Protein AF-A0A959B8T9-F1 (afdb_monomer)

Structure (mmCIF, N/CA/C/O backbone):
data_AF-A0A959B8T9-F1
#
_entry.id   AF-A0A959B8T9-F1
#
loop_
_atom_site.group_PDB
_atom_site.id
_atom_site.type_symbol
_atom_site.label_atom_id
_atom_site.label_alt_id
_atom_site.label_comp_id
_atom_site.label_asym_id
_atom_site.label_entity_id
_atom_site.label_seq_id
_atom_site.pdbx_PDB_ins_code
_atom_site.Cartn_x
_atom_site.Cartn_y
_atom_site.Cartn_z
_atom_site.occupancy
_atom_site.B_iso_or_equiv
_atom_site.auth_seq_id
_atom_site.auth_comp_id
_atom_site.auth_asym_id
_atom_site.auth_atom_id
_atom_site.pdbx_PDB_model_num
ATOM 1 N N . MET A 1 1 ? -4.743 11.241 37.116 1.00 53.34 1 MET A N 1
ATOM 2 C CA . MET A 1 1 ? -5.202 10.694 38.419 1.00 53.34 1 MET A CA 1
ATOM 3 C C . MET A 1 1 ? -4.244 9.583 38.838 1.00 53.34 1 MET A C 1
ATOM 5 O O . MET A 1 1 ? -3.254 9.393 38.143 1.00 53.34 1 MET A O 1
ATOM 9 N N . GLN A 1 2 ? -4.462 8.899 39.963 1.00 58.38 2 GLN A N 1
ATOM 10 C CA . GLN A 1 2 ? -3.721 7.667 40.253 1.00 58.38 2 GLN A CA 1
ATOM 11 C C . GLN A 1 2 ? -4.217 6.574 39.293 1.00 58.38 2 GLN A C 1
ATOM 13 O O . GLN A 1 2 ? -5.427 6.469 39.100 1.00 58.38 2 GLN A O 1
ATOM 18 N N . ALA A 1 3 ? -3.307 5.827 38.662 1.00 71.88 3 ALA A N 1
ATOM 19 C CA . ALA A 1 3 ? -3.657 4.765 37.718 1.00 71.88 3 ALA A CA 1
ATOM 20 C C . ALA A 1 3 ? -4.550 3.712 38.397 1.00 71.88 3 ALA A C 1
ATOM 22 O O . ALA A 1 3 ? -4.238 3.263 39.504 1.00 71.88 3 ALA A O 1
ATOM 23 N N . GLN A 1 4 ? -5.658 3.339 37.752 1.00 90.12 4 GLN A N 1
ATOM 24 C CA . GLN A 1 4 ? -6.580 2.315 38.248 1.00 90.12 4 GLN A CA 1
ATOM 25 C C . GLN A 1 4 ? -6.637 1.158 37.254 1.00 90.12 4 GLN A C 1
ATOM 27 O O . GLN A 1 4 ? -6.957 1.352 36.082 1.00 90.12 4 GLN A O 1
ATOM 32 N N . VAL A 1 5 ? -6.346 -0.044 37.747 1.00 95.88 5 VAL A N 1
ATOM 33 C CA . VAL A 1 5 ? -6.365 -1.285 36.967 1.00 95.88 5 VAL A CA 1
ATOM 34 C C . VAL A 1 5 ? -7.630 -2.065 37.313 1.00 95.88 5 VAL A C 1
ATOM 36 O O . VAL A 1 5 ? -7.813 -2.475 38.465 1.00 95.88 5 VAL A O 1
ATOM 39 N N . LEU A 1 6 ? -8.493 -2.299 36.326 1.00 96.38 6 LEU A N 1
ATOM 40 C CA . LEU A 1 6 ? -9.610 -3.225 36.463 1.00 96.38 6 LEU A CA 1
ATOM 41 C C . LEU A 1 6 ? -9.118 -4.652 36.211 1.00 96.38 6 LEU A C 1
ATOM 43 O O . LEU A 1 6 ? -8.763 -5.010 35.091 1.00 96.38 6 LEU A O 1
ATOM 47 N N . ASN A 1 7 ? -9.131 -5.473 37.259 1.00 94.44 7 ASN A N 1
ATOM 48 C CA . ASN A 1 7 ? -8.846 -6.900 37.146 1.00 94.44 7 ASN A CA 1
ATOM 49 C C . ASN A 1 7 ? -10.102 -7.623 36.635 1.00 94.44 7 ASN A C 1
ATOM 51 O O . ASN A 1 7 ? -11.083 -7.748 37.369 1.00 94.44 7 ASN A O 1
ATOM 55 N N . GLY A 1 8 ? -10.060 -8.086 35.387 1.00 92.69 8 GLY A N 1
ATOM 56 C CA . GLY A 1 8 ? -11.194 -8.657 34.657 1.00 92.69 8 GLY A CA 1
ATOM 57 C C . GLY A 1 8 ? -11.684 -7.751 33.526 1.00 92.69 8 GLY A C 1
ATOM 58 O O . GLY A 1 8 ? -10.969 -6.855 33.083 1.00 92.69 8 GLY A O 1
ATOM 59 N N . SER A 1 9 ? -12.903 -8.009 33.054 1.00 93.50 9 SER A N 1
ATOM 60 C CA . SER A 1 9 ? -13.494 -7.364 31.873 1.00 93.50 9 SER A CA 1
ATOM 61 C C . SER A 1 9 ? -14.615 -6.386 32.230 1.00 93.50 9 SER A C 1
ATOM 63 O O . SER A 1 9 ? -15.242 -6.510 33.284 1.00 93.50 9 SER A O 1
ATOM 65 N N . ILE A 1 10 ? -14.925 -5.458 31.322 1.00 96.06 10 ILE A N 1
ATOM 66 C CA . ILE A 1 10 ? -16.014 -4.482 31.475 1.00 96.06 10 ILE A CA 1
ATOM 67 C C . ILE A 1 10 ? -16.938 -4.458 30.255 1.00 96.06 10 ILE A C 1
ATOM 69 O O . ILE A 1 10 ? -16.515 -4.664 29.117 1.00 96.06 10 ILE A O 1
ATOM 73 N N . SER A 1 11 ? -18.222 -4.191 30.495 1.00 95.94 11 SER A N 1
ATOM 74 C CA . SER A 1 11 ? -19.202 -3.888 29.450 1.00 95.94 11 SER A CA 1
ATOM 75 C C . SER A 1 11 ? -19.901 -2.567 29.756 1.00 95.94 11 SER A C 1
ATOM 77 O O . SER A 1 11 ? -20.385 -2.370 30.872 1.00 95.94 11 SER A O 1
ATOM 79 N N . LEU A 1 12 ? -19.934 -1.676 28.769 1.00 97.50 12 LEU A N 1
ATOM 80 C CA . LEU A 1 12 ? -20.500 -0.333 28.833 1.00 97.50 12 LEU A CA 1
ATOM 81 C C . LEU A 1 12 ? -21.610 -0.237 27.779 1.00 97.50 12 LEU A C 1
ATOM 83 O O . LEU A 1 12 ? -21.347 -0.260 26.577 1.00 97.50 12 LEU A O 1
ATOM 87 N N . PHE A 1 13 ? -22.856 -0.166 28.235 1.00 97.38 13 PHE A N 1
ATOM 88 C CA . PHE A 1 13 ? -24.051 -0.122 27.391 1.00 97.38 13 PHE A CA 1
ATOM 89 C C . PHE A 1 13 ? -24.717 1.256 27.371 1.00 97.38 13 PHE A C 1
ATOM 91 O O . PHE A 1 13 ? -25.528 1.523 26.489 1.00 97.38 13 PHE A O 1
ATOM 98 N N . THR A 1 14 ? -24.395 2.127 28.334 1.00 97.50 14 THR A N 1
ATOM 99 C CA . THR A 1 14 ? -25.055 3.428 28.512 1.00 97.50 14 THR A CA 1
ATOM 100 C C . THR A 1 14 ? -24.058 4.564 28.746 1.00 97.50 14 THR A C 1
ATOM 102 O O . THR A 1 14 ? -22.962 4.329 29.270 1.00 97.50 14 THR A O 1
ATOM 105 N N . GLN A 1 15 ? -24.430 5.808 28.418 1.00 97.94 15 GLN A N 1
ATOM 106 C CA . GLN A 1 15 ? -23.569 6.976 28.664 1.00 97.94 15 GLN A CA 1
ATOM 107 C C . GLN A 1 15 ? -23.253 7.149 30.155 1.00 97.94 15 GLN A C 1
ATOM 109 O O . GLN A 1 15 ? -22.125 7.472 30.520 1.00 97.94 15 GLN A O 1
ATOM 114 N N . THR A 1 16 ? -24.202 6.849 31.045 1.00 97.69 16 THR A N 1
ATOM 115 C CA . THR A 1 16 ? -23.971 6.820 32.498 1.00 97.69 16 THR A CA 1
ATOM 116 C C . THR A 1 16 ? -22.860 5.842 32.889 1.00 97.69 16 THR A C 1
ATOM 118 O O . THR A 1 16 ? -22.094 6.132 33.806 1.00 97.69 16 THR A O 1
ATOM 121 N N . GLN A 1 17 ? -22.726 4.698 32.214 1.00 97.88 17 GLN A N 1
ATOM 122 C CA . GLN A 1 17 ? -21.634 3.756 32.485 1.00 97.88 17 GLN A CA 1
ATOM 123 C C . GLN A 1 17 ? -20.290 4.269 31.948 1.00 97.88 17 GLN A C 1
ATOM 125 O O . GLN A 1 17 ? -19.291 4.167 32.657 1.00 97.88 17 GLN A O 1
ATOM 130 N N . VAL A 1 18 ? -20.271 4.879 30.757 1.00 98.12 18 VAL A N 1
ATOM 131 C CA . VAL A 1 18 ? -19.070 5.520 30.184 1.00 98.12 18 VAL A CA 1
ATOM 132 C C . VAL A 1 18 ? -18.587 6.677 31.070 1.00 98.12 18 VAL A C 1
ATOM 134 O O . VAL A 1 18 ? -17.420 6.713 31.441 1.00 98.12 18 VAL A O 1
ATOM 137 N N . ASN A 1 19 ? -19.488 7.547 31.532 1.00 97.94 19 ASN A N 1
ATOM 138 C CA . ASN A 1 19 ? -19.188 8.670 32.433 1.00 97.94 19 ASN A CA 1
ATOM 139 C C . ASN A 1 19 ? -18.606 8.255 33.798 1.00 97.94 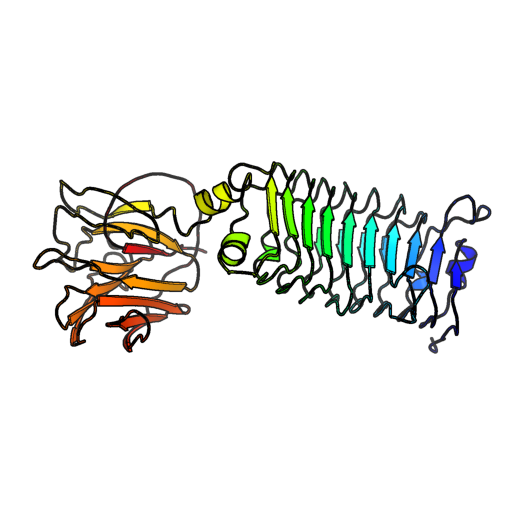19 ASN A C 1
ATOM 141 O O . ASN A 1 19 ? -17.998 9.079 34.479 1.00 97.94 19 ASN A O 1
ATOM 145 N N . ASN A 1 20 ? -18.816 7.004 34.225 1.00 96.50 20 ASN A N 1
ATOM 146 C CA . ASN A 1 20 ? -18.254 6.452 35.462 1.00 96.50 20 ASN A CA 1
ATOM 147 C C . ASN A 1 20 ? -16.941 5.675 35.234 1.00 96.50 20 ASN A C 1
ATOM 149 O O . ASN A 1 20 ? -16.362 5.165 36.197 1.00 96.50 20 ASN A O 1
ATOM 153 N N . PHE A 1 21 ? -16.460 5.574 33.992 1.00 97.06 21 PHE A N 1
ATOM 154 C CA . PHE A 1 21 ? -15.181 4.947 33.682 1.00 97.06 21 PHE A CA 1
ATOM 155 C C . PHE A 1 21 ? -14.019 5.777 34.247 1.00 97.06 21 PHE A C 1
ATOM 157 O O . PHE A 1 21 ? -13.964 6.994 34.087 1.00 97.06 21 PHE A O 1
ATOM 164 N N . ASN A 1 22 ? -13.088 5.118 34.938 1.00 95.56 22 ASN A N 1
ATOM 165 C CA . ASN A 1 22 ? -11.969 5.779 35.616 1.00 95.56 22 ASN A CA 1
ATOM 166 C C . ASN A 1 22 ? -10.662 4.963 35.579 1.00 95.56 22 ASN A C 1
ATOM 168 O O . ASN A 1 22 ? -9.741 5.231 36.358 1.00 95.56 22 ASN A O 1
ATOM 172 N N . TYR A 1 23 ? -10.594 3.964 34.697 1.00 97.25 23 TYR A N 1
ATOM 173 C CA . TYR A 1 23 ? -9.476 3.033 34.588 1.00 97.25 23 TYR A CA 1
ATOM 174 C C . TYR A 1 23 ? -8.419 3.516 33.591 1.00 97.25 23 TYR A C 1
ATOM 176 O O . TYR A 1 23 ? -8.713 4.230 32.631 1.00 97.25 23 TYR A O 1
ATOM 184 N N . THR A 1 24 ? -7.178 3.100 33.827 1.00 97.19 24 THR A N 1
ATOM 185 C CA . THR A 1 24 ? -6.059 3.223 32.880 1.00 97.19 24 THR A CA 1
ATOM 186 C C . THR A 1 24 ? -5.731 1.883 32.225 1.00 97.19 24 THR A C 1
ATOM 188 O O . THR A 1 24 ? -5.240 1.850 31.104 1.00 97.19 24 THR A O 1
ATOM 191 N N . GLU A 1 25 ? -6.054 0.765 32.877 1.00 96.06 25 GLU A N 1
ATOM 192 C CA . GLU A 1 25 ? -5.866 -0.584 32.337 1.00 96.06 25 GLU A CA 1
ATOM 193 C C . GLU A 1 25 ? -7.078 -1.465 32.662 1.00 96.06 25 GLU A C 1
ATOM 195 O O . GLU A 1 25 ? -7.623 -1.403 33.768 1.00 96.06 25 GLU A O 1
ATOM 200 N N . VAL A 1 26 ? -7.478 -2.309 31.711 1.00 95.62 26 VAL A N 1
ATOM 201 C CA . VAL A 1 26 ? -8.475 -3.373 31.896 1.00 95.62 26 VAL A CA 1
ATOM 202 C C . VAL A 1 26 ? -7.818 -4.695 31.508 1.00 95.62 26 VAL A C 1
ATOM 204 O O . VAL A 1 26 ? -7.430 -4.867 30.357 1.00 95.62 26 VAL A O 1
ATOM 207 N N . THR A 1 27 ? -7.647 -5.628 32.451 1.00 93.19 27 THR A N 1
ATOM 208 C CA . THR A 1 27 ? -6.839 -6.845 32.205 1.00 93.19 27 THR A CA 1
ATOM 209 C C . THR A 1 27 ? -7.559 -7.907 31.370 1.00 93.19 27 THR A C 1
ATOM 211 O O . THR A 1 27 ? -6.911 -8.829 30.878 1.00 93.19 27 THR A O 1
ATOM 214 N N . GLY A 1 28 ? -8.886 -7.808 31.262 1.00 91.94 28 GLY A N 1
ATOM 215 C CA . GLY A 1 28 ? -9.725 -8.582 30.350 1.00 91.94 28 GLY A CA 1
ATOM 216 C C . GLY A 1 28 ? -10.158 -7.746 29.142 1.00 91.94 28 GLY A C 1
ATOM 217 O O . GLY A 1 28 ? -9.400 -6.910 28.646 1.00 91.94 28 GLY A O 1
ATOM 218 N N . TYR A 1 29 ? -11.389 -7.955 28.674 1.00 91.75 29 TYR A N 1
ATOM 219 C CA . TYR A 1 29 ? -11.954 -7.230 27.531 1.00 91.75 29 TYR A CA 1
ATOM 220 C C . TYR A 1 29 ? -12.639 -5.911 27.922 1.00 91.75 29 TYR A C 1
ATOM 222 O O . TYR A 1 29 ? -13.123 -5.743 29.046 1.00 91.75 29 TYR A O 1
ATOM 230 N N . VAL A 1 30 ? -12.772 -5.009 26.947 1.00 94.88 30 VAL A N 1
ATOM 231 C CA . VAL A 1 30 ? -13.666 -3.841 27.012 1.00 94.88 30 VAL A CA 1
ATOM 232 C C . VAL A 1 30 ? -14.686 -3.944 25.883 1.00 94.88 30 VAL A C 1
ATOM 234 O O . VAL A 1 30 ? -14.327 -3.920 24.706 1.00 94.88 30 VAL A O 1
ATOM 237 N N . LEU A 1 31 ? -15.966 -4.042 26.243 1.00 94.31 31 LEU A N 1
ATOM 238 C CA . LEU A 1 31 ? -17.085 -4.057 25.302 1.00 94.31 31 LEU A CA 1
ATOM 239 C C . LEU A 1 31 ? -17.934 -2.798 25.480 1.00 94.31 31 LEU A C 1
ATOM 241 O O . LEU A 1 31 ? -18.601 -2.641 26.499 1.00 94.31 31 LEU A O 1
ATOM 245 N N . ILE A 1 32 ? -17.954 -1.928 24.479 1.00 96.31 32 ILE A N 1
ATOM 246 C CA . ILE A 1 32 ? -18.826 -0.754 24.411 1.00 96.31 32 ILE A CA 1
ATOM 247 C C . ILE A 1 32 ? -19.905 -1.035 23.360 1.00 96.31 32 ILE A C 1
ATOM 249 O O . ILE A 1 32 ? -19.591 -1.314 22.201 1.00 96.31 32 ILE A O 1
ATOM 253 N N . ASN A 1 33 ? -21.175 -1.018 23.771 1.00 94.44 33 ASN A N 1
ATOM 254 C CA . ASN A 1 33 ? -22.313 -1.309 22.898 1.00 94.44 33 ASN A CA 1
ATOM 255 C C . ASN A 1 33 ? -23.514 -0.412 23.234 1.00 94.44 33 ASN A C 1
ATOM 257 O O . ASN A 1 33 ? -24.337 -0.764 24.078 1.00 94.44 33 ASN A O 1
ATOM 261 N N . GLY A 1 34 ? -23.625 0.732 22.555 1.00 90.62 34 GLY A N 1
ATOM 262 C CA . GLY A 1 34 ? -24.689 1.721 22.781 1.00 90.62 34 GLY A CA 1
ATOM 263 C C . GLY A 1 34 ? -26.055 1.352 22.185 1.00 90.62 34 GLY A C 1
ATOM 264 O O . GLY A 1 34 ? -26.965 2.182 22.184 1.00 90.62 34 GLY A O 1
ATOM 265 N N . GLY A 1 35 ? -26.227 0.128 21.669 1.00 90.44 35 GLY A N 1
ATOM 266 C CA . GLY A 1 35 ? -27.395 -0.263 20.884 1.00 90.44 35 GLY A CA 1
ATOM 267 C C . GLY A 1 35 ? -28.728 -0.202 21.655 1.00 90.44 35 GLY A C 1
ATOM 268 O O . GLY A 1 35 ? -28.775 -0.497 22.853 1.00 90.44 35 GLY A O 1
ATOM 269 N N . PRO A 1 36 ? -29.857 0.085 20.975 1.00 85.50 36 PRO A N 1
ATOM 270 C CA . PRO A 1 36 ? -31.156 0.364 21.610 1.00 85.50 36 PRO A CA 1
ATOM 271 C C . PRO A 1 36 ? -31.804 -0.831 22.332 1.00 85.50 36 PRO A C 1
ATOM 273 O O . PRO A 1 36 ? -32.818 -0.666 23.004 1.00 85.50 36 PRO A O 1
ATOM 276 N N . LEU A 1 37 ? -31.238 -2.036 22.209 1.00 86.94 37 LEU A N 1
ATOM 277 C CA . LEU A 1 37 ? -31.641 -3.216 22.986 1.00 86.94 37 LEU A CA 1
ATOM 278 C C . LEU A 1 37 ? -30.957 -3.295 24.363 1.00 86.94 37 LEU A C 1
ATOM 280 O O . LEU A 1 37 ? -31.408 -4.058 25.215 1.00 86.94 37 LEU A O 1
ATOM 284 N N . PHE A 1 38 ? -29.879 -2.533 24.574 1.00 82.19 38 PHE A N 1
ATOM 285 C CA . PHE A 1 38 ? -29.015 -2.609 25.756 1.00 82.19 38 PHE A CA 1
ATOM 286 C C . PHE A 1 38 ? -28.899 -1.275 26.506 1.00 82.19 38 PHE A C 1
ATOM 288 O O . PHE A 1 38 ? -28.764 -1.285 27.726 1.00 82.19 38 PHE A O 1
ATOM 295 N N . ASN A 1 39 ? -29.008 -0.138 25.808 1.00 84.50 39 ASN A N 1
ATOM 296 C CA . ASN A 1 39 ? -28.762 1.186 26.392 1.00 84.50 39 ASN A CA 1
ATOM 297 C C . ASN A 1 39 ? -29.836 1.693 27.376 1.00 84.50 39 ASN A C 1
ATOM 299 O O . ASN A 1 39 ? -29.630 2.701 28.045 1.00 84.50 39 ASN A O 1
ATOM 303 N N . GLY A 1 40 ? -30.997 1.033 27.464 1.00 86.50 40 GLY A N 1
ATOM 304 C CA . GLY A 1 40 ? -32.070 1.394 28.400 1.00 86.50 40 GLY A CA 1
ATOM 305 C C . GLY A 1 40 ? -32.694 2.786 28.198 1.00 86.50 40 GLY A C 1
ATOM 306 O O . GLY A 1 40 ? -33.436 3.235 29.070 1.00 86.50 40 GLY A O 1
ATOM 307 N N . GLY A 1 41 ? -32.416 3.460 27.076 1.00 90.69 41 GLY A N 1
ATOM 308 C CA . GLY A 1 41 ? -32.789 4.857 26.824 1.00 90.69 41 GLY A CA 1
ATOM 309 C C . GLY A 1 41 ? -31.704 5.894 27.154 1.00 90.69 41 GLY A C 1
ATOM 310 O O . GLY A 1 41 ? -31.987 7.085 27.070 1.00 90.69 41 GLY A O 1
ATOM 311 N N . ASP A 1 42 ? -30.489 5.462 27.502 1.00 94.00 42 ASP A N 1
ATOM 312 C CA . ASP A 1 42 ? -29.313 6.296 27.801 1.00 94.00 42 ASP A CA 1
ATOM 313 C C . ASP A 1 42 ? -28.194 6.022 26.761 1.00 94.00 42 ASP A C 1
ATOM 315 O O . ASP A 1 42 ? -27.205 5.352 27.079 1.00 94.00 42 ASP A O 1
ATOM 319 N N . PRO A 1 43 ? -28.381 6.430 25.483 1.00 95.69 43 PRO A N 1
ATOM 320 C CA . PRO A 1 43 ? -27.464 6.124 24.380 1.00 95.69 43 PRO A CA 1
ATOM 321 C C . PRO A 1 43 ? -26.085 6.752 24.595 1.00 95.69 43 PRO A C 1
ATOM 323 O O . PRO A 1 43 ? -25.974 7.847 25.137 1.00 95.69 43 PRO A O 1
ATOM 326 N N . ILE A 1 44 ? -25.036 6.062 24.144 1.00 97.88 44 ILE A N 1
ATOM 327 C CA . ILE A 1 44 ? -23.653 6.540 24.254 1.00 97.88 44 ILE A CA 1
ATOM 328 C C . ILE A 1 44 ? -23.385 7.552 23.134 1.00 97.88 44 ILE A C 1
ATOM 330 O O . ILE A 1 44 ? -23.431 7.182 21.963 1.00 97.88 44 ILE A O 1
ATOM 334 N N . THR A 1 45 ? -23.091 8.798 23.504 1.00 97.00 45 THR A N 1
ATOM 335 C CA . THR A 1 45 ? -22.837 9.937 22.600 1.00 97.00 45 THR A CA 1
ATOM 336 C C . THR A 1 45 ? -21.490 10.627 22.849 1.00 97.00 45 THR A C 1
ATOM 338 O O . THR A 1 45 ? -21.176 11.585 22.153 1.00 97.00 45 THR A O 1
ATOM 341 N N . ASP A 1 46 ? -20.741 10.221 23.879 1.00 97.75 46 ASP A N 1
ATOM 342 C CA . ASP A 1 46 ? -19.463 10.829 24.275 1.00 97.75 46 ASP A CA 1
ATOM 343 C C . ASP A 1 46 ? -18.534 9.768 24.892 1.00 97.75 46 ASP A C 1
ATOM 345 O O . ASP A 1 46 ? -18.762 9.277 26.002 1.00 97.75 46 ASP A O 1
ATOM 349 N N . LEU A 1 47 ? -17.475 9.401 24.175 1.00 98.38 47 LEU A N 1
ATOM 350 C CA . LEU A 1 47 ? -16.438 8.470 24.618 1.00 98.38 47 LEU A CA 1
ATOM 351 C C . LEU A 1 47 ? -15.251 9.163 25.302 1.00 98.38 47 LEU A C 1
ATOM 353 O O . LEU A 1 47 ? -14.350 8.470 25.780 1.00 98.38 47 LEU A O 1
ATOM 357 N N . SER A 1 48 ? -15.234 10.495 25.424 1.00 97.50 48 SER A N 1
ATOM 358 C CA . SER A 1 48 ? -14.128 11.225 26.060 1.00 97.50 48 SER A CA 1
ATOM 359 C C . SER A 1 48 ? -13.821 10.825 27.520 1.00 97.50 48 SER A C 1
ATOM 361 O O . SER A 1 48 ? -12.646 10.897 27.893 1.00 97.50 48 SER A O 1
ATOM 363 N N . PRO A 1 49 ? -14.758 10.294 28.345 1.00 97.81 49 PRO A N 1
ATOM 364 C CA . PRO A 1 49 ? -14.414 9.700 29.643 1.00 97.81 49 PRO A CA 1
ATOM 365 C C . PRO A 1 49 ? -13.448 8.505 29.554 1.00 97.81 49 PRO A C 1
ATOM 367 O O . PRO A 1 49 ? -12.714 8.234 30.504 1.00 97.81 49 PRO A O 1
ATOM 370 N N . LEU A 1 50 ? -13.390 7.812 28.410 1.00 97.44 50 LEU A N 1
ATOM 371 C CA . LEU A 1 50 ? -12.450 6.715 28.159 1.00 97.44 50 LEU A CA 1
ATOM 372 C C . LEU A 1 50 ? -11.027 7.198 27.848 1.00 97.44 50 LEU A C 1
ATOM 374 O O . LEU A 1 50 ? -10.126 6.373 27.718 1.00 97.44 50 LEU A O 1
ATOM 378 N N . ALA A 1 51 ? -10.785 8.510 27.750 1.00 96.62 51 ALA A N 1
ATOM 379 C CA . ALA A 1 51 ? -9.482 9.054 27.377 1.00 96.62 51 ALA A CA 1
ATOM 380 C C . ALA A 1 51 ? -8.346 8.716 28.362 1.00 96.62 51 ALA A C 1
ATOM 382 O O . ALA A 1 51 ? -7.182 8.919 28.020 1.00 96.62 51 ALA A O 1
ATOM 383 N N . SER A 1 52 ? -8.637 8.194 29.561 1.00 95.62 52 SER A N 1
ATOM 384 C CA . SER A 1 52 ? -7.619 7.654 30.474 1.00 95.62 52 SER A CA 1
ATOM 385 C C . SER A 1 52 ? -7.162 6.229 30.151 1.00 95.62 52 SER A C 1
ATOM 387 O O . SER A 1 52 ? -6.183 5.791 30.742 1.00 95.62 52 SER A O 1
ATOM 389 N N . LEU A 1 53 ? -7.855 5.492 29.278 1.00 97.75 53 LEU A N 1
ATOM 390 C CA . LEU A 1 53 ? -7.537 4.099 28.971 1.00 97.75 53 LEU A CA 1
ATOM 391 C C . LEU A 1 53 ? -6.236 4.001 28.163 1.00 97.75 53 LEU A C 1
ATOM 393 O O . LEU A 1 53 ? -6.166 4.467 27.029 1.00 97.75 53 LEU A O 1
ATOM 397 N N . GLU A 1 54 ? -5.231 3.353 28.747 1.00 96.62 54 GLU A N 1
ATOM 398 C CA . GLU A 1 54 ? -3.913 3.105 28.156 1.00 96.62 54 GLU A CA 1
ATOM 399 C C . GLU A 1 54 ? -3.788 1.673 27.611 1.00 96.62 54 GLU A C 1
ATOM 401 O O . GLU A 1 54 ? -3.106 1.458 26.607 1.00 96.62 54 GLU A O 1
ATOM 406 N N . LYS A 1 55 ? -4.449 0.686 28.236 1.00 94.19 55 LYS A N 1
ATOM 407 C CA . LYS A 1 55 ? -4.252 -0.740 27.920 1.00 94.19 55 LYS A CA 1
ATOM 408 C C . LYS A 1 55 ? -5.488 -1.625 28.117 1.00 94.19 55 LYS A C 1
ATOM 410 O O . LYS A 1 55 ? -6.218 -1.489 29.100 1.00 94.19 55 LYS A O 1
ATOM 415 N N . VAL A 1 56 ? -5.648 -2.602 27.222 1.00 93.50 56 VAL A N 1
ATOM 416 C CA . VAL A 1 56 ? -6.665 -3.669 27.274 1.00 93.50 56 VAL A CA 1
ATOM 417 C C . VAL A 1 56 ? -5.979 -5.035 27.156 1.00 93.50 56 VAL A C 1
ATOM 419 O O . VAL A 1 56 ? -5.086 -5.197 26.325 1.00 93.50 56 VAL A O 1
ATOM 422 N N . GLY A 1 57 ? -6.355 -6.009 27.988 1.00 90.62 57 GLY A N 1
ATOM 423 C CA . GLY A 1 57 ? -5.690 -7.318 28.062 1.00 90.62 57 GLY A CA 1
ATOM 424 C C . GLY A 1 57 ? -6.292 -8.427 27.190 1.00 90.62 57 GLY A C 1
ATOM 425 O O . GLY A 1 57 ? -5.599 -9.394 26.887 1.00 90.62 57 GLY A O 1
ATOM 426 N N . GLU A 1 58 ? -7.557 -8.303 26.783 1.00 88.31 58 GLU A N 1
ATOM 427 C CA . GLU A 1 58 ? -8.207 -9.154 25.772 1.00 88.31 58 GLU A CA 1
ATOM 428 C C . GLU A 1 58 ? -8.740 -8.279 24.617 1.00 88.31 58 GLU A C 1
ATOM 430 O O . GLU A 1 58 ? -8.087 -7.325 24.211 1.00 88.31 58 GLU A O 1
ATOM 435 N N . PHE A 1 59 ? -9.923 -8.575 24.061 1.00 86.38 59 PHE A N 1
ATOM 436 C CA . PHE A 1 59 ? -10.493 -7.808 22.952 1.00 86.38 59 PHE A CA 1
ATOM 437 C C . PHE A 1 59 ? -10.993 -6.415 23.374 1.00 86.38 59 PHE A C 1
ATOM 439 O O . PHE A 1 59 ? -11.417 -6.185 24.511 1.00 86.38 59 PHE A O 1
ATOM 446 N N . PHE A 1 60 ? -11.012 -5.495 22.413 1.00 92.06 60 PHE A N 1
ATOM 447 C CA . PHE A 1 60 ? -11.608 -4.168 22.538 1.00 92.06 60 PHE A CA 1
ATOM 448 C C . PHE A 1 60 ? -12.674 -3.990 21.458 1.00 92.06 60 PHE A C 1
ATOM 450 O O . PHE A 1 60 ? -12.396 -4.208 20.277 1.00 92.06 60 PHE A O 1
ATOM 457 N N . GLN A 1 61 ? -13.887 -3.593 21.843 1.00 92.94 61 GLN A N 1
ATOM 458 C CA . GLN A 1 61 ? -14.970 -3.327 20.898 1.00 92.94 61 GLN A CA 1
ATOM 459 C C . GLN A 1 61 ? -15.704 -2.020 21.211 1.00 92.94 61 GLN A C 1
ATOM 461 O O . GLN A 1 61 ? -16.131 -1.818 22.345 1.00 92.94 61 GLN A O 1
ATOM 466 N N . ILE A 1 62 ? -15.946 -1.206 20.178 1.00 95.19 62 ILE A N 1
ATOM 467 C CA . ILE A 1 62 ? -16.932 -0.115 20.178 1.00 95.19 62 ILE A CA 1
ATOM 468 C C . ILE A 1 62 ? -17.938 -0.370 19.057 1.00 95.19 62 ILE A C 1
ATOM 470 O O . ILE A 1 62 ? -17.565 -0.375 17.880 1.00 95.19 62 ILE A O 1
ATOM 474 N N . ALA A 1 63 ? -19.210 -0.546 19.417 1.00 94.81 63 ALA A N 1
ATOM 475 C CA . ALA A 1 63 ? -20.292 -0.644 18.449 1.00 94.81 63 ALA A CA 1
ATOM 476 C C . ALA A 1 63 ? -21.571 0.095 18.863 1.00 94.81 63 ALA A C 1
ATOM 478 O O . ALA A 1 63 ? -21.875 0.228 20.049 1.00 94.81 63 ALA A O 1
ATOM 479 N N . PHE A 1 64 ? -22.352 0.514 17.866 1.00 94.94 64 PHE A N 1
ATOM 480 C CA . PHE A 1 64 ? -23.644 1.185 18.036 1.00 94.94 64 PHE A CA 1
ATOM 481 C C . PHE A 1 64 ? -23.609 2.402 18.984 1.00 94.94 64 PHE A C 1
ATOM 483 O O . PHE A 1 64 ? -24.545 2.587 19.761 1.00 94.94 64 PHE A O 1
ATOM 490 N N . VAL A 1 65 ? -22.536 3.202 18.959 1.00 95.94 65 VAL A N 1
ATOM 491 C CA . VAL A 1 65 ? -22.492 4.507 19.648 1.00 95.94 65 VAL A CA 1
ATOM 492 C C . VAL A 1 65 ? -22.790 5.648 18.677 1.00 95.94 65 VAL A C 1
ATOM 494 O O . VAL A 1 65 ? -22.387 5.597 17.514 1.00 95.94 65 VAL A O 1
ATOM 497 N N . ASP A 1 66 ? -23.455 6.683 19.178 1.00 95.81 66 ASP A N 1
ATOM 498 C CA . ASP A 1 66 ? -23.856 7.887 18.441 1.00 95.81 66 ASP A CA 1
ATOM 499 C C . ASP A 1 66 ? -22.851 9.049 18.639 1.00 95.81 66 ASP A C 1
ATOM 501 O O . ASP A 1 66 ? -23.162 10.206 18.364 1.00 95.81 66 ASP A O 1
ATOM 505 N N . ASP A 1 67 ? -21.643 8.747 19.132 1.00 97.38 67 ASP A N 1
ATOM 506 C CA . ASP A 1 67 ? -20.506 9.676 19.181 1.00 97.38 67 ASP A CA 1
ATOM 507 C C . ASP A 1 67 ? -19.974 9.951 17.760 1.00 97.38 67 ASP A C 1
ATOM 509 O O . ASP A 1 67 ? -19.843 9.036 16.939 1.00 97.38 67 ASP A O 1
ATOM 513 N N . THR A 1 68 ? -19.666 11.215 17.471 1.00 97.56 68 THR A N 1
ATOM 514 C CA . THR A 1 68 ? -19.139 11.676 16.181 1.00 97.56 68 THR A CA 1
ATOM 515 C C . THR A 1 68 ? -17.625 11.505 16.037 1.00 97.56 68 THR A C 1
ATOM 517 O O . THR A 1 68 ? -17.141 11.380 14.910 1.00 97.56 68 THR A O 1
ATOM 520 N N . GLU A 1 69 ? -16.859 11.482 17.133 1.00 97.75 69 GLU A N 1
ATOM 521 C CA . GLU A 1 69 ? -15.389 11.469 17.098 1.00 97.75 69 GLU A CA 1
ATOM 522 C C . GLU A 1 69 ? -14.810 10.432 18.075 1.00 97.75 69 GLU A C 1
ATOM 524 O O . GLU A 1 69 ? -14.583 10.697 19.255 1.00 97.75 69 GLU A O 1
ATOM 529 N N . ILE A 1 70 ? -14.494 9.233 17.572 1.00 98.12 70 ILE A N 1
ATOM 530 C CA . ILE A 1 70 ? -13.918 8.158 18.391 1.00 98.12 70 ILE A CA 1
ATOM 531 C C . ILE A 1 70 ? -12.423 8.435 18.606 1.00 98.12 70 ILE A C 1
ATOM 533 O O . ILE A 1 70 ? -11.564 7.985 17.842 1.00 98.12 70 ILE A O 1
ATOM 537 N N . ILE A 1 71 ? -12.112 9.193 19.660 1.00 98.38 71 ILE A N 1
ATOM 538 C CA . ILE A 1 71 ? -10.747 9.598 20.014 1.00 98.38 71 ILE A CA 1
ATOM 539 C C . ILE A 1 71 ? -10.346 8.987 21.361 1.00 98.38 71 ILE A C 1
ATOM 541 O O . ILE A 1 71 ? -10.864 9.359 22.413 1.00 98.38 71 ILE A O 1
ATOM 545 N N . LEU A 1 72 ? -9.366 8.077 21.343 1.00 98.00 72 LEU A N 1
ATOM 546 C CA . LEU A 1 72 ? -8.782 7.475 22.550 1.00 98.00 72 LEU A CA 1
ATOM 547 C C . LEU A 1 72 ? -7.294 7.856 22.613 1.00 98.00 72 LEU A C 1
ATOM 549 O O . LEU A 1 72 ? -6.435 7.092 22.164 1.00 98.00 72 LEU A O 1
ATOM 553 N N . PRO A 1 73 ? -6.957 9.056 23.126 1.00 98.00 73 PRO A N 1
ATOM 554 C CA . PRO A 1 73 ? -5.641 9.661 22.924 1.00 98.00 73 PRO A CA 1
ATOM 555 C C . PRO A 1 73 ? -4.498 8.884 23.584 1.00 98.00 73 PRO A C 1
ATOM 557 O O . PRO A 1 73 ? -3.372 8.924 23.090 1.00 98.00 73 PRO A O 1
ATOM 560 N N . ASN A 1 74 ? -4.782 8.170 24.676 1.00 97.75 74 ASN A N 1
ATOM 561 C CA . ASN A 1 74 ? -3.785 7.455 25.469 1.00 97.75 74 ASN A CA 1
ATOM 562 C C . ASN A 1 74 ? -3.765 5.938 25.231 1.00 97.75 74 ASN A C 1
ATOM 564 O O . ASN A 1 74 ? -2.881 5.287 25.775 1.00 97.75 74 ASN A O 1
ATOM 568 N N . LEU A 1 75 ? -4.669 5.360 24.425 1.00 96.56 75 LEU A N 1
ATOM 569 C CA . LEU A 1 75 ? -4.709 3.907 24.218 1.00 96.56 75 LEU A CA 1
ATOM 570 C C . LEU A 1 75 ? -3.446 3.445 23.477 1.00 96.56 75 LEU A C 1
ATOM 572 O O . LEU A 1 75 ? -3.254 3.788 22.314 1.00 96.56 75 LEU A O 1
ATOM 576 N N . VAL A 1 76 ? -2.598 2.658 24.144 1.00 94.75 76 VAL A N 1
ATOM 577 C CA . VAL A 1 76 ? -1.301 2.181 23.637 1.00 94.75 76 VAL A CA 1
ATOM 578 C C . VAL A 1 76 ? -1.393 0.771 23.060 1.00 94.75 76 VAL A C 1
ATOM 580 O O . VAL A 1 76 ? -0.805 0.516 22.001 1.00 94.75 76 VAL A O 1
ATOM 583 N N . SER A 1 77 ? -2.098 -0.143 23.739 1.00 91.31 77 SER A N 1
ATOM 584 C CA . SER A 1 77 ? -2.161 -1.559 23.354 1.00 91.31 77 SER A CA 1
ATOM 585 C C . SER A 1 77 ? -3.498 -2.254 23.639 1.00 91.31 77 SER A C 1
ATOM 587 O O . SER A 1 77 ? -4.203 -1.956 24.606 1.00 91.31 77 SER A O 1
ATOM 589 N N . VAL A 1 78 ? -3.803 -3.237 22.786 1.00 90.00 78 VAL A N 1
ATOM 590 C CA . VAL A 1 78 ? -4.820 -4.278 23.004 1.00 90.00 78 VAL A CA 1
ATOM 591 C C . VAL A 1 78 ? -4.128 -5.634 22.838 1.00 90.00 78 VAL A C 1
ATOM 593 O O . VAL A 1 78 ? -3.621 -5.940 21.755 1.00 90.00 78 VAL A O 1
ATOM 596 N N . GLU A 1 79 ? -4.019 -6.383 23.935 1.00 84.06 79 GLU A N 1
ATOM 597 C CA . GLU A 1 79 ? -3.110 -7.527 24.112 1.00 84.06 79 GLU A CA 1
ATOM 598 C C . GLU A 1 79 ? -3.805 -8.906 24.050 1.00 84.06 79 GLU A C 1
ATOM 600 O O . GLU A 1 79 ? -4.991 -9.029 23.747 1.00 84.06 79 GLU A O 1
ATOM 605 N N . GLU A 1 80 ? -3.029 -9.974 24.262 1.00 72.12 80 GLU A N 1
ATOM 606 C CA . GLU A 1 80 ? -3.468 -11.366 24.147 1.00 72.12 80 GLU A CA 1
ATOM 607 C C . GLU A 1 80 ? -3.566 -12.066 25.516 1.00 72.12 80 GLU A C 1
ATOM 609 O O . GLU A 1 80 ? -2.563 -12.495 26.082 1.00 72.12 80 GLU A O 1
ATOM 614 N N . ASN A 1 81 ? -4.799 -12.274 25.993 1.00 58.78 81 ASN A N 1
ATOM 615 C CA . ASN A 1 81 ? -5.147 -13.226 27.064 1.00 58.78 81 ASN A CA 1
ATOM 616 C C . ASN A 1 81 ? -6.092 -14.354 26.581 1.00 58.78 81 ASN A C 1
ATOM 618 O O . ASN A 1 81 ? -6.837 -14.941 27.363 1.00 58.78 81 ASN A O 1
ATOM 622 N N . GLY A 1 82 ? -6.052 -14.704 25.287 1.00 54.94 82 GLY A N 1
ATOM 623 C CA . GLY A 1 82 ? -6.691 -15.924 24.767 1.00 54.94 82 GLY A CA 1
ATOM 624 C C . GLY A 1 82 ? -8.226 -15.897 24.727 1.00 54.94 82 GLY A C 1
ATOM 625 O O . GLY A 1 82 ? -8.871 -16.907 25.014 1.00 54.94 82 GLY A O 1
ATOM 626 N N . GLY A 1 83 ? -8.815 -14.748 24.379 1.00 48.69 83 GLY A N 1
ATOM 627 C CA . GLY A 1 83 ? -10.267 -14.550 24.350 1.00 48.69 83 GLY A CA 1
ATOM 628 C C . GLY A 1 83 ? -11.009 -15.485 23.379 1.00 48.69 83 GLY A C 1
ATOM 629 O O . GLY A 1 83 ? -10.561 -15.744 22.263 1.00 48.69 83 GLY A O 1
ATOM 630 N N . ILE A 1 84 ? -12.197 -15.953 23.785 1.00 45.75 84 ILE A N 1
ATOM 631 C CA . ILE A 1 84 ? -12.977 -17.012 23.099 1.00 45.75 84 ILE A CA 1
ATOM 632 C C . ILE A 1 84 ? -13.397 -16.662 21.655 1.00 45.75 84 ILE A C 1
ATOM 634 O O . ILE A 1 84 ? -13.715 -17.552 20.869 1.00 45.75 84 ILE A O 1
ATOM 638 N N . PHE A 1 85 ? -13.411 -15.374 21.306 1.00 49.34 85 PHE A N 1
ATOM 639 C CA . PHE A 1 85 ? -13.788 -14.865 19.982 1.00 49.34 85 PHE A CA 1
ATOM 640 C C . PHE A 1 85 ? -12.580 -14.548 19.082 1.00 49.34 85 PHE A C 1
ATOM 642 O O . PHE A 1 85 ? -12.760 -14.120 17.944 1.00 49.34 85 PHE A O 1
ATOM 649 N N . GLY A 1 86 ? -11.358 -14.786 19.573 1.00 54.50 86 GLY A N 1
ATOM 650 C CA . GLY A 1 86 ? -10.118 -14.281 18.990 1.00 54.50 86 GLY A CA 1
ATOM 651 C C . GLY A 1 86 ? -9.790 -12.866 19.478 1.00 54.50 86 GLY A C 1
ATOM 652 O O . GLY A 1 86 ? -10.679 -12.066 19.779 1.00 54.50 86 GLY A O 1
ATOM 653 N N . ASN A 1 87 ? -8.497 -12.551 19.561 1.00 57.94 87 ASN A N 1
ATOM 654 C CA . ASN A 1 87 ? -8.034 -11.205 19.905 1.00 57.94 87 ASN A CA 1
ATOM 655 C C . ASN A 1 87 ? -8.482 -10.247 18.787 1.00 57.94 87 ASN A C 1
ATOM 657 O O . ASN A 1 87 ? -8.254 -10.535 17.610 1.00 57.94 87 ASN A O 1
ATOM 661 N N . THR A 1 88 ? -9.177 -9.163 19.138 1.00 69.31 88 THR A N 1
ATOM 662 C CA . THR A 1 88 ? -9.812 -8.264 18.161 1.00 69.31 88 THR A CA 1
ATOM 663 C C . THR A 1 88 ? -9.848 -6.831 18.694 1.00 69.31 88 THR A C 1
ATOM 665 O O . THR A 1 88 ? -10.263 -6.599 19.830 1.00 69.31 88 THR A O 1
ATOM 668 N N . PHE A 1 89 ? -9.471 -5.873 17.851 1.00 87.56 89 PHE A N 1
ATOM 669 C CA . PHE A 1 89 ? -9.769 -4.452 17.978 1.00 87.56 89 PHE A CA 1
ATOM 670 C C . PHE A 1 89 ? -10.880 -4.103 16.973 1.00 87.56 89 PHE A C 1
ATOM 672 O O . PHE A 1 89 ? -10.628 -3.949 15.776 1.00 87.56 89 PHE A O 1
ATOM 679 N N . ASN A 1 90 ? -12.125 -4.037 17.440 1.00 89.38 90 ASN A N 1
ATOM 680 C CA . ASN A 1 90 ? -13.310 -3.921 16.591 1.00 89.38 90 ASN A CA 1
ATOM 681 C C . ASN A 1 90 ? -14.003 -2.564 16.771 1.00 89.38 90 ASN A C 1
ATOM 683 O O . ASN A 1 90 ? -14.518 -2.272 17.849 1.00 89.38 90 ASN A O 1
ATOM 687 N N . ILE A 1 91 ? -14.088 -1.762 15.710 1.00 93.19 91 ILE A N 1
ATOM 688 C CA . ILE A 1 91 ? -14.892 -0.536 15.707 1.00 93.19 91 ILE A CA 1
ATOM 689 C C . ILE A 1 91 ? -15.886 -0.602 14.544 1.00 93.19 91 ILE A C 1
ATOM 691 O O . ILE A 1 91 ? -15.533 -0.464 13.370 1.00 93.19 91 ILE A O 1
ATOM 695 N N . THR A 1 92 ? -17.148 -0.868 14.886 1.00 92.94 92 THR A N 1
ATOM 696 C CA . THR A 1 92 ? -18.193 -1.297 13.945 1.00 92.94 92 THR A CA 1
ATOM 697 C C . THR A 1 92 ? -19.529 -0.618 14.189 1.00 92.94 92 THR A C 1
ATOM 699 O O . THR A 1 92 ? -19.966 -0.476 15.320 1.00 92.94 92 THR A O 1
ATOM 702 N N . GLN A 1 93 ? -20.260 -0.302 13.119 1.00 91.19 93 GLN A N 1
ATOM 703 C CA . GLN A 1 93 ? -21.688 0.051 13.192 1.00 91.19 93 GLN A CA 1
ATOM 704 C C . GLN A 1 93 ? -22.021 1.260 14.095 1.00 91.19 93 GLN A C 1
ATOM 706 O O . GLN A 1 93 ? -23.143 1.367 14.582 1.00 91.19 93 GLN A O 1
ATOM 711 N N . ASN A 1 94 ? -21.072 2.177 14.295 1.00 95.00 94 ASN A N 1
ATOM 712 C CA . ASN A 1 94 ? -21.314 3.484 14.912 1.00 95.00 94 ASN A CA 1
ATOM 713 C C . ASN A 1 94 ? -21.817 4.424 13.797 1.00 95.00 94 ASN A C 1
ATOM 715 O O . ASN A 1 94 ? -21.064 4.660 12.845 1.00 95.00 94 ASN A O 1
ATOM 719 N N . PRO A 1 95 ? -23.094 4.857 13.804 1.00 93.62 95 PRO A N 1
ATOM 720 C CA . PRO A 1 95 ? -23.698 5.526 12.651 1.00 93.62 95 PRO A CA 1
ATOM 721 C C . PRO A 1 95 ? -23.248 6.978 12.469 1.00 93.62 95 PRO A C 1
ATOM 723 O O . PRO A 1 95 ? -23.265 7.458 11.339 1.00 93.62 95 PRO A O 1
ATOM 726 N N . GLU A 1 96 ? -22.848 7.665 13.541 1.00 96.06 96 GLU A N 1
ATOM 727 C CA . GLU A 1 96 ? -22.517 9.098 13.520 1.00 96.06 96 GLU A CA 1
ATOM 728 C C . GLU A 1 96 ? -21.008 9.392 13.473 1.00 96.06 96 GLU A C 1
ATOM 730 O O . GLU A 1 96 ? -20.622 10.508 13.134 1.00 96.06 96 GLU A O 1
ATOM 735 N N . ALA A 1 97 ? -20.156 8.396 13.735 1.00 97.81 97 ALA A N 1
ATOM 736 C CA . ALA A 1 97 ? -18.707 8.559 13.800 1.00 97.81 97 ALA A CA 1
ATOM 737 C C . ALA A 1 97 ? -18.077 8.911 12.436 1.00 97.81 97 ALA A C 1
ATOM 739 O O . ALA A 1 97 ? -18.085 8.093 11.509 1.00 97.81 97 ALA A O 1
ATOM 740 N N . THR A 1 98 ? -17.480 10.103 12.338 1.00 98.56 98 THR A N 1
ATOM 741 C CA . THR A 1 98 ? -16.730 10.587 11.162 1.00 98.56 98 THR A CA 1
ATOM 742 C C . THR A 1 98 ? -15.215 10.468 11.331 1.00 98.56 98 THR A C 1
ATOM 744 O O . THR A 1 98 ? -14.494 10.367 10.336 1.00 98.56 98 THR A O 1
ATOM 747 N N . ILE A 1 99 ? -14.720 10.427 12.573 1.00 98.62 99 ILE A N 1
ATOM 748 C CA . ILE A 1 99 ? -13.291 10.329 12.901 1.00 98.62 99 ILE A CA 1
ATOM 749 C C . ILE A 1 99 ? -13.033 9.132 13.821 1.00 98.62 99 ILE A C 1
ATOM 751 O O . ILE A 1 99 ? -13.752 8.908 14.795 1.00 98.62 99 ILE A O 1
ATOM 755 N N . LEU A 1 100 ? -11.948 8.409 13.539 1.00 98.50 100 LEU A N 1
ATOM 756 C CA . LEU A 1 100 ? -11.282 7.496 14.466 1.00 98.50 100 LEU A CA 1
ATOM 757 C C . LEU A 1 100 ? -9.811 7.913 14.597 1.00 98.50 100 LEU A C 1
ATOM 759 O O . LEU A 1 100 ? -9.063 7.779 13.630 1.00 98.50 100 LEU A O 1
ATOM 763 N N . SER A 1 101 ? -9.386 8.384 15.775 1.00 98.50 101 SER A N 1
ATOM 764 C CA . SER A 1 101 ? -7.983 8.749 16.043 1.00 98.50 101 SER A CA 1
ATOM 765 C C . SER A 1 101 ? -7.466 8.102 17.328 1.00 98.50 101 SER A C 1
ATOM 767 O O . SER A 1 101 ? -8.018 8.291 18.416 1.00 98.50 101 SER A O 1
ATOM 769 N N . LEU A 1 102 ? -6.387 7.327 17.200 1.00 97.62 102 LEU A N 1
ATOM 770 C CA . LEU A 1 102 ? -5.720 6.620 18.299 1.00 97.62 102 LEU A CA 1
ATOM 771 C C . LEU A 1 102 ? -4.214 6.971 18.283 1.00 97.62 102 LEU A C 1
ATOM 773 O O . LEU A 1 102 ? -3.378 6.136 17.927 1.00 97.62 102 LEU A O 1
ATOM 777 N N . PRO A 1 103 ? -3.831 8.218 18.618 1.00 98.12 103 PRO A N 1
ATOM 778 C CA . PRO A 1 103 ? -2.489 8.744 18.355 1.00 98.12 103 PRO A CA 1
ATOM 779 C C . PRO A 1 103 ? -1.364 8.033 19.120 1.00 98.12 103 PRO A C 1
ATOM 781 O O . PRO A 1 103 ? -0.225 8.050 18.658 1.00 98.12 103 PRO A O 1
ATOM 784 N N . SER A 1 104 ? -1.670 7.382 20.247 1.00 97.62 104 SER A N 1
ATOM 785 C CA . SER A 1 104 ? -0.708 6.587 21.032 1.00 97.62 104 SER A CA 1
ATOM 786 C C . SER A 1 104 ? -0.710 5.088 20.697 1.00 97.62 104 SER A C 1
ATOM 788 O O . SER A 1 104 ? 0.088 4.340 21.263 1.00 97.62 104 SER A O 1
ATOM 790 N N . PHE A 1 105 ? -1.585 4.623 19.799 1.00 94.69 105 PHE A N 1
ATOM 791 C CA . PHE A 1 105 ? -1.848 3.196 19.617 1.00 94.69 105 PHE A CA 1
ATOM 792 C C . PHE A 1 105 ? -0.756 2.508 18.804 1.00 94.69 105 PHE A C 1
ATOM 794 O O . PHE A 1 105 ? -0.639 2.705 17.598 1.00 94.69 105 PHE A O 1
ATOM 801 N N . THR A 1 106 ? 0.050 1.686 19.478 1.00 92.19 106 THR A N 1
ATOM 802 C CA . THR A 1 106 ? 1.224 1.025 18.887 1.00 92.19 106 THR A CA 1
ATOM 803 C C . THR A 1 106 ? 0.950 -0.408 18.450 1.00 92.19 106 THR A C 1
ATOM 805 O O . THR A 1 106 ? 1.489 -0.852 17.434 1.00 92.19 106 THR A O 1
ATOM 808 N N . THR A 1 107 ? 0.142 -1.142 19.224 1.00 86.81 107 THR A N 1
ATOM 809 C CA . THR A 1 107 ? 0.125 -2.610 19.191 1.00 86.81 107 THR A CA 1
ATOM 810 C 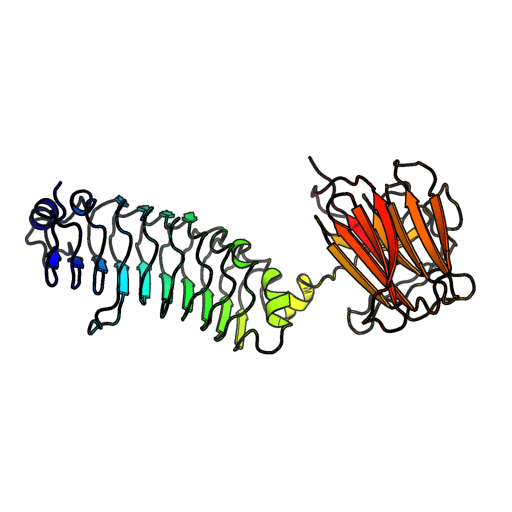C . THR A 1 107 ? -1.290 -3.169 19.334 1.00 86.81 107 THR A C 1
ATOM 812 O O . THR A 1 107 ? -1.924 -3.012 20.376 1.00 86.81 107 THR A O 1
ATOM 815 N N . ALA A 1 108 ? -1.746 -3.895 18.312 1.00 84.75 108 ALA A N 1
ATOM 816 C CA . ALA A 1 108 ? -2.976 -4.680 18.341 1.00 84.75 108 ALA A CA 1
ATOM 817 C C . ALA A 1 108 ? -2.656 -6.156 18.075 1.00 84.75 108 ALA A C 1
ATOM 819 O O . ALA A 1 108 ? -2.148 -6.501 17.000 1.00 84.75 108 ALA A O 1
ATOM 820 N N . TYR A 1 109 ? -2.972 -7.022 19.036 1.00 78.25 109 TYR A N 1
ATOM 821 C CA . TYR A 1 109 ? -2.915 -8.468 18.846 1.00 78.25 109 TYR A CA 1
ATOM 822 C C . TYR A 1 109 ? -4.198 -8.935 18.143 1.00 78.25 109 TYR A C 1
ATOM 824 O O . TYR A 1 109 ? -5.307 -8.657 18.599 1.00 78.25 109 TYR A O 1
ATOM 832 N N . GLY A 1 110 ? -4.053 -9.663 17.033 1.00 78.88 110 GLY A N 1
ATOM 833 C CA . GLY A 1 110 ? -5.189 -10.155 16.243 1.00 78.88 110 GLY A CA 1
ATOM 834 C C . GLY A 1 110 ? -5.897 -9.083 15.400 1.00 78.88 110 GLY A C 1
ATOM 835 O O . GLY A 1 110 ? -5.255 -8.247 14.769 1.00 78.88 110 GLY A O 1
ATOM 836 N N . ASP A 1 111 ? -7.217 -9.165 15.279 1.00 82.88 111 ASP A N 1
ATOM 837 C CA . ASP A 1 111 ? -7.951 -8.518 14.187 1.00 82.88 111 ASP A CA 1
ATOM 838 C C . ASP A 1 111 ? -8.271 -7.043 14.469 1.00 82.88 111 ASP A C 1
ATOM 840 O O . ASP A 1 111 ? -9.164 -6.741 15.254 1.00 82.88 111 ASP A O 1
ATOM 844 N N . ILE A 1 112 ? -7.616 -6.115 13.768 1.00 90.75 112 ILE A N 1
ATOM 845 C CA . ILE A 1 112 ? -8.112 -4.743 13.597 1.00 90.75 112 ILE A CA 1
ATOM 846 C C . ILE A 1 112 ? -9.219 -4.780 12.536 1.00 90.75 112 ILE A C 1
ATOM 848 O O . ILE A 1 112 ? -8.958 -5.109 11.374 1.00 90.75 112 ILE A O 1
ATOM 852 N N . TYR A 1 113 ? -10.444 -4.426 12.919 1.00 91.25 113 TYR A N 1
ATOM 853 C CA . TYR A 1 113 ? -11.607 -4.398 12.031 1.00 91.25 113 TYR A CA 1
ATOM 854 C C . TYR A 1 113 ? -12.355 -3.065 12.163 1.00 91.25 113 TYR A C 1
ATOM 856 O O . TYR A 1 113 ? -12.808 -2.710 13.253 1.00 91.25 113 TYR A O 1
ATOM 864 N N . ILE A 1 114 ? -12.481 -2.329 11.053 1.00 95.00 114 ILE A N 1
ATOM 865 C CA . ILE A 1 114 ? -13.068 -0.981 11.004 1.00 95.00 114 ILE A CA 1
ATOM 866 C C . ILE A 1 114 ? -14.141 -0.913 9.906 1.00 95.00 114 ILE A C 1
ATOM 868 O O . ILE A 1 114 ? -13.841 -1.088 8.718 1.00 95.00 114 ILE A O 1
ATOM 872 N N . GLN A 1 115 ? -15.387 -0.651 10.318 1.00 94.94 115 GLN A N 1
ATOM 873 C CA . GLN A 1 115 ? -16.560 -0.526 9.442 1.00 94.94 115 GLN A CA 1
ATOM 874 C C . GLN A 1 115 ? -17.599 0.442 10.040 1.00 94.94 115 GLN A C 1
ATOM 876 O O . GLN A 1 115 ? -18.407 0.064 10.897 1.00 94.94 115 GLN A O 1
ATOM 881 N N . MET A 1 116 ? -17.614 1.686 9.566 1.00 94.88 116 MET A N 1
ATOM 882 C CA . MET A 1 116 ? -18.512 2.757 10.009 1.00 94.88 116 MET A CA 1
ATOM 883 C C . MET A 1 116 ? -19.001 3.582 8.811 1.00 94.88 116 MET A C 1
ATOM 885 O O . MET A 1 116 ? -18.232 3.944 7.925 1.00 94.88 116 MET A O 1
ATOM 889 N N . ALA A 1 117 ? -20.304 3.871 8.771 1.00 95.06 117 ALA A N 1
ATOM 890 C CA . ALA A 1 117 ? -20.970 4.348 7.556 1.00 95.06 117 ALA A CA 1
ATOM 891 C C . ALA A 1 117 ? -20.641 5.803 7.169 1.00 95.06 117 ALA A C 1
ATOM 893 O O . ALA A 1 117 ? -20.777 6.147 5.997 1.00 95.06 117 ALA A O 1
ATOM 894 N N . LYS A 1 118 ? -20.219 6.636 8.131 1.00 97.94 118 LYS A N 1
ATOM 895 C CA . LYS A 1 118 ? -19.854 8.051 7.931 1.00 97.94 118 LYS A CA 1
ATOM 896 C C . LYS A 1 118 ? -18.368 8.345 8.156 1.00 97.94 118 LYS A C 1
ATOM 898 O O . LYS A 1 118 ? -17.983 9.505 8.175 1.00 97.94 118 LYS A O 1
ATOM 903 N N . LEU A 1 119 ? -17.538 7.320 8.346 1.00 98.50 119 LEU A N 1
ATOM 904 C CA . LEU A 1 119 ? -16.131 7.491 8.702 1.00 98.50 119 LEU A CA 1
ATOM 905 C C . LEU A 1 119 ? -15.347 8.128 7.552 1.00 98.50 119 LEU A C 1
ATOM 907 O O . LEU A 1 119 ? -15.116 7.475 6.541 1.00 98.50 119 LEU A O 1
ATOM 911 N N . GLU A 1 120 ? -14.910 9.371 7.738 1.00 98.62 120 GLU A N 1
ATOM 912 C CA . GLU A 1 120 ? -14.110 10.141 6.783 1.00 98.62 120 GLU A CA 1
ATOM 913 C C . GLU A 1 120 ? -12.601 9.945 7.006 1.00 98.62 120 GLU A C 1
ATOM 915 O O . GLU A 1 120 ? -11.830 9.976 6.042 1.00 98.62 120 GLU A O 1
ATOM 920 N N . THR A 1 121 ? -12.177 9.733 8.264 1.00 98.62 121 THR A N 1
ATOM 921 C CA . THR A 1 121 ? -10.760 9.680 8.677 1.00 98.62 121 THR A CA 1
ATOM 922 C C . THR A 1 121 ? -10.440 8.529 9.638 1.00 98.62 121 THR A C 1
ATOM 924 O O . THR A 1 121 ? -11.052 8.410 10.700 1.00 98.62 121 THR A O 1
ATOM 927 N N . ILE A 1 122 ? -9.401 7.751 9.313 1.00 98.44 122 ILE A N 1
ATOM 928 C CA . ILE A 1 122 ? -8.714 6.809 10.215 1.00 98.44 122 ILE A CA 1
ATOM 929 C C . ILE A 1 122 ? -7.291 7.321 10.473 1.00 98.44 122 ILE A C 1
ATOM 931 O O . ILE A 1 122 ? -6.484 7.397 9.545 1.00 98.44 122 ILE A O 1
ATOM 935 N N . ASP A 1 123 ? -6.968 7.613 11.732 1.00 98.50 123 ASP A N 1
ATOM 936 C CA . ASP A 1 123 ? -5.684 8.166 12.167 1.00 98.50 123 ASP A CA 1
ATOM 937 C C . ASP A 1 123 ? -5.027 7.298 13.257 1.00 98.50 123 ASP A C 1
ATOM 939 O O . ASP A 1 123 ? -5.394 7.334 14.432 1.00 98.50 123 ASP A O 1
ATOM 943 N N . LEU A 1 124 ? -4.048 6.483 12.851 1.00 96.75 124 LEU A N 1
ATOM 944 C CA . LEU A 1 124 ? -3.330 5.519 13.696 1.00 96.75 124 LEU A CA 1
ATOM 945 C C . LEU A 1 124 ? -1.801 5.712 13.556 1.00 96.75 124 LEU A C 1
ATOM 947 O O . LEU A 1 124 ? -1.085 4.787 13.156 1.00 96.75 124 LEU A O 1
ATOM 951 N N . PRO A 1 125 ? -1.264 6.914 13.844 1.00 97.12 125 PRO A N 1
ATOM 952 C CA . PRO A 1 125 ? 0.101 7.291 13.478 1.00 97.12 125 PRO A CA 1
ATOM 953 C C . PRO A 1 125 ? 1.179 6.463 14.192 1.00 97.12 125 PRO A C 1
ATOM 955 O O . PRO A 1 125 ? 2.245 6.232 13.622 1.00 97.12 125 PRO A O 1
ATOM 958 N N . ALA A 1 126 ? 0.921 5.995 15.416 1.00 96.25 126 ALA A N 1
ATOM 959 C CA . ALA A 1 126 ? 1.867 5.206 16.207 1.00 96.25 126 ALA A CA 1
ATOM 960 C C . ALA A 1 126 ? 1.864 3.696 15.889 1.00 96.25 126 ALA A C 1
ATOM 962 O O . ALA A 1 126 ? 2.728 2.973 16.391 1.00 96.25 126 ALA A O 1
ATOM 963 N N . LEU A 1 127 ? 0.931 3.209 15.062 1.00 92.94 127 LEU A N 1
ATOM 964 C CA . LEU A 1 127 ? 0.688 1.778 14.875 1.00 92.94 127 LEU A CA 1
ATOM 965 C C . LEU A 1 127 ? 1.826 1.114 14.087 1.00 92.94 127 LEU A C 1
ATOM 967 O O . LEU A 1 127 ? 2.026 1.399 12.906 1.00 92.94 127 LEU A O 1
ATOM 971 N N . THR A 1 128 ? 2.552 0.202 14.741 1.00 88.50 128 THR A N 1
ATOM 972 C CA . THR A 1 128 ? 3.660 -0.573 14.145 1.00 88.50 128 THR A CA 1
ATOM 973 C C . THR A 1 128 ? 3.284 -2.019 13.812 1.00 88.50 128 THR A C 1
ATOM 975 O O . THR A 1 128 ? 3.880 -2.587 12.898 1.00 88.50 128 THR A O 1
ATOM 978 N N . ALA A 1 129 ? 2.261 -2.554 14.495 1.00 68.25 129 ALA A N 1
ATOM 979 C CA . ALA A 1 129 ? 1.646 -3.882 14.350 1.00 68.25 129 ALA A CA 1
ATOM 980 C C . ALA A 1 129 ? 2.594 -5.095 14.491 1.00 68.25 129 ALA A C 1
ATOM 982 O O . ALA A 1 129 ? 3.603 -5.233 13.803 1.00 68.25 129 ALA A O 1
ATOM 983 N N . VAL A 1 130 ? 2.242 -6.026 15.387 1.00 63.38 130 VAL A N 1
ATOM 984 C CA . VAL A 1 130 ? 3.063 -7.200 15.716 1.00 63.38 130 VA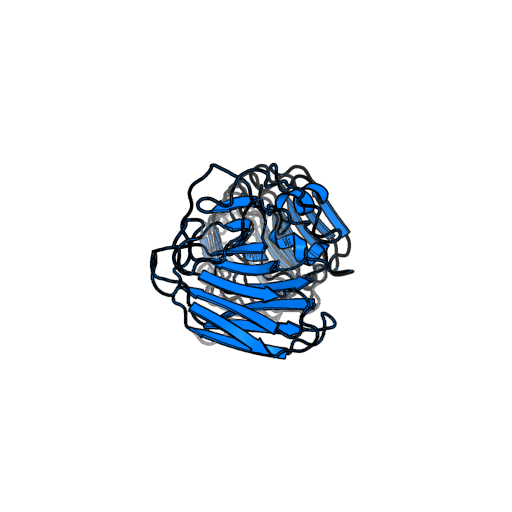L A CA 1
ATOM 985 C C . VAL A 1 130 ? 2.166 -8.402 16.029 1.00 63.38 130 VAL A C 1
ATOM 987 O O . VAL A 1 130 ? 1.281 -8.295 16.866 1.00 63.38 130 VAL A O 1
ATOM 990 N N . ASN A 1 131 ? 2.480 -9.551 15.417 1.00 63.56 131 ASN A N 1
ATOM 991 C CA . ASN A 1 131 ? 1.934 -10.898 15.665 1.00 63.56 131 ASN A CA 1
ATOM 992 C C . ASN A 1 131 ? 0.415 -11.117 15.480 1.00 63.56 131 ASN A C 1
ATOM 994 O O . ASN A 1 131 ? -0.442 -10.426 16.017 1.00 63.56 131 ASN A O 1
ATOM 998 N N . ALA A 1 132 ? 0.085 -12.163 14.711 1.00 63.56 132 ALA A N 1
ATOM 999 C CA . ALA A 1 132 ? -1.266 -12.583 14.302 1.00 63.56 132 ALA A CA 1
ATOM 1000 C C . ALA A 1 132 ? -2.157 -11.528 13.596 1.00 63.56 132 ALA A C 1
ATOM 1002 O O . ALA A 1 132 ? -3.207 -11.898 13.073 1.00 63.56 132 ALA A O 1
ATOM 1003 N N . THR A 1 133 ? -1.748 -10.255 13.528 1.00 73.00 133 THR A N 1
ATOM 1004 C CA . THR A 1 133 ? -2.602 -9.133 13.121 1.00 73.00 133 THR A CA 1
ATOM 1005 C C . THR A 1 133 ? -3.216 -9.299 11.726 1.00 73.00 133 THR A C 1
ATOM 1007 O O . THR A 1 133 ? -2.502 -9.455 10.727 1.00 73.00 133 THR A O 1
ATOM 1010 N N . ARG A 1 134 ? -4.550 -9.205 11.654 1.00 85.31 134 ARG A N 1
ATOM 1011 C CA . ARG A 1 134 ? -5.309 -8.884 10.432 1.00 85.31 134 ARG A CA 1
ATOM 1012 C C . ARG A 1 134 ? -5.702 -7.418 10.512 1.00 85.31 134 ARG A C 1
ATOM 1014 O O . ARG A 1 134 ? -6.109 -6.967 11.573 1.00 85.31 134 ARG A O 1
ATOM 1021 N N . PHE A 1 135 ? -5.629 -6.691 9.406 1.00 92.31 135 PHE A N 1
ATOM 1022 C CA . PHE A 1 135 ? -6.135 -5.325 9.319 1.00 92.31 135 PHE A CA 1
ATOM 1023 C C . PHE A 1 135 ? -7.187 -5.272 8.211 1.00 92.31 135 PHE A C 1
ATOM 1025 O O . PHE A 1 135 ? -6.868 -5.429 7.034 1.00 92.31 135 PHE A O 1
ATOM 1032 N N . THR A 1 136 ? -8.451 -5.093 8.597 1.00 93.56 136 THR A N 1
ATOM 1033 C CA . THR A 1 136 ? -9.596 -4.964 7.691 1.00 93.56 136 THR A CA 1
ATOM 1034 C C . THR A 1 136 ? -10.245 -3.590 7.827 1.00 93.56 136 THR A C 1
ATOM 1036 O O . THR A 1 136 ? -10.777 -3.248 8.880 1.00 93.56 136 THR A O 1
ATOM 1039 N N . ILE A 1 137 ? -10.240 -2.833 6.733 1.00 95.94 137 ILE A N 1
ATOM 1040 C CA . ILE A 1 137 ? -10.965 -1.574 6.546 1.00 95.94 137 ILE A CA 1
ATOM 1041 C C . ILE A 1 137 ? -12.028 -1.855 5.479 1.00 95.94 137 ILE A C 1
ATOM 1043 O O . ILE A 1 137 ? -11.711 -1.949 4.288 1.00 95.94 137 ILE A O 1
ATOM 1047 N N . LEU A 1 138 ? -13.269 -2.087 5.913 1.00 95.50 138 LEU A N 1
ATOM 1048 C CA . LEU A 1 138 ? -14.352 -2.587 5.061 1.00 95.50 138 LEU A CA 1
ATOM 1049 C C . LEU A 1 138 ? -15.590 -1.690 5.129 1.00 95.50 138 LEU A C 1
ATOM 1051 O O . LEU A 1 138 ? -16.119 -1.467 6.210 1.00 95.50 138 LEU A O 1
ATOM 1055 N N . SER A 1 139 ? -16.133 -1.306 3.970 1.00 96.94 139 SER A N 1
ATOM 1056 C CA . SER A 1 139 ? -17.436 -0.625 3.856 1.00 96.94 139 SER A CA 1
ATOM 1057 C C . SER A 1 139 ? -17.517 0.680 4.660 1.00 96.94 139 SER A C 1
ATOM 1059 O O . SER A 1 139 ? -18.482 0.906 5.393 1.00 96.94 139 SER A O 1
ATOM 1061 N N . ASN A 1 140 ? -16.499 1.532 4.500 1.00 98.00 140 ASN A N 1
ATOM 1062 C CA . ASN A 1 140 ? -16.471 2.915 4.978 1.00 98.00 140 ASN A CA 1
ATOM 1063 C C . ASN A 1 140 ? -16.601 3.836 3.742 1.00 98.00 140 ASN A C 1
ATOM 1065 O O . ASN A 1 140 ? -15.587 4.314 3.232 1.00 98.00 140 ASN A O 1
ATOM 1069 N N . PRO A 1 141 ? -17.811 4.035 3.180 1.00 97.88 141 PRO A N 1
ATOM 1070 C CA . PRO A 1 141 ? -17.977 4.675 1.870 1.00 97.88 141 PRO A CA 1
ATOM 1071 C C . PRO A 1 141 ? -17.536 6.146 1.859 1.00 97.88 141 PRO A C 1
ATOM 1073 O O . PRO A 1 141 ? -17.108 6.653 0.825 1.00 97.88 141 PRO A O 1
ATOM 1076 N N . GLU A 1 142 ? -17.589 6.813 3.014 1.00 98.44 142 GLU A N 1
ATOM 1077 C CA . GLU A 1 142 ? -17.180 8.209 3.190 1.00 98.44 142 GLU A CA 1
ATOM 1078 C C . GLU A 1 142 ? -15.663 8.393 3.419 1.00 98.44 142 GLU A C 1
ATOM 1080 O O . GLU A 1 142 ? -15.187 9.528 3.435 1.00 98.44 142 GLU A O 1
ATOM 1085 N N . LEU A 1 143 ? -14.889 7.306 3.557 1.00 98.75 143 LEU A N 1
ATOM 1086 C CA . LEU A 1 143 ? -13.477 7.353 3.949 1.00 98.75 143 LEU A CA 1
ATOM 1087 C C . LEU A 1 143 ? -12.617 8.018 2.873 1.00 98.75 143 LEU A C 1
ATOM 1089 O O . LEU A 1 143 ? -12.461 7.488 1.776 1.00 98.75 143 LEU A O 1
ATOM 1093 N N . THR A 1 144 ? -12.000 9.146 3.222 1.00 98.25 144 THR A N 1
ATOM 1094 C CA . THR A 1 144 ? -11.048 9.866 2.360 1.00 98.25 144 THR A CA 1
ATOM 1095 C C . THR A 1 144 ? -9.622 9.807 2.897 1.00 98.25 144 THR A C 1
ATOM 1097 O O . THR A 1 144 ? -8.679 9.795 2.109 1.00 98.25 144 THR A O 1
ATOM 1100 N N . THR A 1 145 ? -9.454 9.744 4.222 1.00 97.94 145 THR A N 1
ATOM 1101 C CA . THR A 1 145 ? -8.151 9.864 4.886 1.00 97.94 145 THR A CA 1
ATOM 1102 C C . THR A 1 145 ? -7.810 8.598 5.666 1.00 97.94 145 THR A C 1
ATOM 1104 O O . THR A 1 145 ? -8.523 8.204 6.588 1.00 97.94 145 THR A O 1
ATOM 1107 N N . LEU A 1 146 ? -6.675 7.983 5.332 1.00 97.94 146 LEU A N 1
ATOM 1108 C CA . LEU A 1 146 ? -6.111 6.839 6.046 1.00 97.94 146 LEU A CA 1
ATOM 1109 C C . LEU A 1 146 ? -4.649 7.134 6.397 1.00 97.94 146 LEU A C 1
ATOM 1111 O O . LEU A 1 146 ? -3.821 7.248 5.493 1.00 97.94 146 LEU A O 1
ATOM 1115 N N . ASN A 1 147 ? -4.330 7.217 7.691 1.00 97.44 147 ASN A N 1
ATOM 1116 C CA . ASN A 1 147 ? -2.985 7.464 8.216 1.00 97.44 147 ASN A CA 1
ATOM 1117 C C . ASN A 1 147 ? -2.503 6.296 9.098 1.00 97.44 147 ASN A C 1
ATOM 1119 O O . ASN A 1 147 ? -2.820 6.208 10.283 1.00 97.44 147 ASN A O 1
ATOM 1123 N N . VAL A 1 148 ? -1.723 5.397 8.499 1.00 95.50 148 VAL A N 1
ATOM 1124 C CA . VAL A 1 148 ? -1.085 4.224 9.113 1.00 95.50 148 VAL A CA 1
ATOM 1125 C C . VAL A 1 148 ? 0.342 4.096 8.547 1.00 95.50 148 VAL A C 1
ATOM 1127 O O . VAL A 1 148 ? 0.605 3.271 7.666 1.00 95.50 148 VAL A O 1
ATOM 1130 N N . PRO A 1 149 ? 1.292 4.949 8.967 1.00 94.56 149 PRO A N 1
ATOM 1131 C CA . PRO A 1 149 ? 2.584 5.065 8.292 1.00 94.56 149 PRO A CA 1
ATOM 1132 C C . PRO A 1 149 ? 3.619 4.038 8.773 1.00 94.56 149 PRO A C 1
ATOM 1134 O O . PRO A 1 149 ? 4.543 3.715 8.030 1.00 94.56 149 PRO A O 1
ATOM 1137 N N . ASN A 1 150 ? 3.487 3.539 10.007 1.00 93.31 150 ASN A N 1
ATOM 1138 C CA . ASN A 1 150 ? 4.575 2.886 10.744 1.00 93.31 150 ASN A CA 1
ATOM 1139 C C . ASN A 1 150 ? 4.505 1.350 10.805 1.00 93.31 150 ASN A C 1
ATOM 1141 O O . ASN A 1 150 ? 5.421 0.731 11.351 1.00 93.31 150 ASN A O 1
ATOM 1145 N N . ILE A 1 151 ? 3.482 0.721 10.215 1.00 91.56 151 ILE A N 1
ATOM 1146 C CA . ILE A 1 151 ? 3.413 -0.743 10.117 1.00 91.56 151 ILE A CA 1
ATOM 1147 C C . ILE A 1 151 ? 4.548 -1.258 9.229 1.00 91.56 151 ILE A C 1
ATOM 1149 O O . ILE A 1 151 ? 4.672 -0.835 8.082 1.00 91.56 151 ILE A O 1
ATOM 1153 N N . GLN A 1 152 ? 5.337 -2.208 9.743 1.00 90.31 152 GLN A N 1
ATOM 1154 C CA . GLN A 1 152 ? 6.447 -2.823 8.998 1.00 90.31 152 GLN A CA 1
ATOM 1155 C C . GLN A 1 152 ? 6.129 -4.217 8.454 1.00 90.31 152 GLN A C 1
ATOM 1157 O O . GLN A 1 152 ? 6.675 -4.625 7.427 1.00 90.31 152 GLN A O 1
ATOM 1162 N N . THR A 1 153 ? 5.274 -4.982 9.133 1.00 89.50 153 THR A N 1
ATOM 1163 C CA . THR A 1 153 ? 4.903 -6.347 8.737 1.00 89.50 153 THR A CA 1
ATOM 1164 C C . THR A 1 153 ? 3.515 -6.691 9.262 1.00 89.50 153 THR A C 1
ATOM 1166 O O . THR A 1 153 ? 3.178 -6.348 10.391 1.00 89.50 153 THR A O 1
ATOM 1169 N N . LEU A 1 154 ? 2.717 -7.405 8.466 1.00 89.56 154 LEU A N 1
ATOM 1170 C CA . LEU A 1 154 ? 1.435 -7.965 8.901 1.00 89.56 154 LEU A CA 1
ATOM 1171 C C . LEU A 1 154 ? 1.504 -9.490 8.906 1.00 89.56 154 LEU A C 1
ATOM 1173 O O . LEU A 1 154 ? 1.850 -10.116 7.907 1.00 89.56 154 LEU A O 1
ATOM 1177 N N . ALA A 1 155 ? 1.162 -10.096 10.042 1.00 84.62 155 ALA A N 1
ATOM 1178 C CA . ALA A 1 155 ? 1.260 -11.543 10.234 1.00 84.62 155 ALA A CA 1
ATOM 1179 C C . ALA A 1 155 ? 0.105 -12.334 9.593 1.00 84.62 155 ALA A C 1
ATOM 1181 O O . ALA A 1 155 ? 0.200 -13.553 9.465 1.00 84.62 155 ALA A O 1
ATOM 1182 N N . SER A 1 156 ? -0.975 -11.660 9.192 1.00 88.50 156 SER A N 1
ATOM 1183 C CA . SER A 1 156 ? -2.084 -12.266 8.460 1.00 88.50 156 SER A CA 1
ATOM 1184 C C . SER A 1 156 ? -2.454 -11.415 7.240 1.00 88.50 156 SER A C 1
ATOM 1186 O O . SER A 1 156 ? -1.700 -11.426 6.271 1.00 88.50 156 SER A O 1
ATOM 1188 N N . TRP A 1 157 ? -3.611 -10.742 7.213 1.00 89.75 157 TRP A N 1
ATOM 1189 C CA . TRP A 1 157 ? -4.145 -10.106 5.995 1.00 89.75 157 TRP A CA 1
ATOM 1190 C C . TRP A 1 157 ? -4.221 -8.581 6.113 1.00 89.75 157 TRP A C 1
ATOM 1192 O O . TRP A 1 157 ? -4.569 -8.078 7.180 1.00 89.75 157 TRP A O 1
ATOM 1202 N N . LEU A 1 158 ? -3.988 -7.870 5.006 1.00 95.75 158 LEU A N 1
ATOM 1203 C CA . LEU A 1 158 ? -4.399 -6.472 4.823 1.00 95.75 158 LEU A CA 1
ATOM 1204 C C . LEU A 1 158 ? -5.583 -6.436 3.853 1.00 95.75 158 LEU A C 1
ATOM 1206 O O . LEU A 1 158 ? -5.491 -6.984 2.754 1.00 95.75 158 LEU A O 1
ATOM 1210 N N . ARG A 1 159 ? -6.694 -5.814 4.249 1.00 96.94 159 ARG A N 1
ATOM 1211 C CA . ARG A 1 159 ? -7.914 -5.705 3.440 1.00 96.94 159 ARG A CA 1
ATOM 1212 C C . ARG A 1 159 ? -8.413 -4.265 3.448 1.00 96.94 159 ARG A C 1
ATOM 1214 O O . ARG A 1 159 ? -8.742 -3.744 4.510 1.00 96.94 159 ARG A O 1
ATOM 1221 N N . ILE A 1 160 ? -8.494 -3.650 2.275 1.00 98.25 160 ILE A N 1
ATOM 1222 C CA . ILE A 1 160 ? -9.030 -2.302 2.059 1.00 98.25 160 ILE A CA 1
ATOM 1223 C C . ILE A 1 160 ? -10.122 -2.450 1.000 1.00 98.25 160 ILE A C 1
ATOM 1225 O O . ILE A 1 160 ? -9.835 -2.605 -0.190 1.00 98.25 160 ILE A O 1
ATOM 1229 N N . ILE A 1 161 ? -11.372 -2.553 1.459 1.00 98.62 161 ILE A N 1
ATOM 1230 C CA . ILE A 1 161 ? -12.494 -3.037 0.648 1.00 98.62 161 ILE A CA 1
ATOM 1231 C C . ILE A 1 161 ? -13.726 -2.127 0.771 1.00 98.62 161 ILE A C 1
ATOM 1233 O O . ILE A 1 161 ? -14.146 -1.817 1.883 1.00 98.62 161 ILE A O 1
ATOM 1237 N N . ASN A 1 162 ? -14.362 -1.774 -0.350 1.00 98.50 162 ASN A N 1
ATOM 1238 C CA . ASN A 1 162 ? -15.583 -0.950 -0.406 1.00 98.50 162 ASN A CA 1
ATOM 1239 C C . ASN A 1 162 ? -15.458 0.381 0.370 1.00 98.50 162 ASN A C 1
ATOM 1241 O O . ASN A 1 162 ? -16.307 0.714 1.197 1.00 98.50 162 ASN A O 1
ATOM 1245 N N . ASN A 1 163 ? -14.353 1.105 0.187 1.00 98.62 163 ASN A N 1
ATOM 1246 C CA . ASN A 1 163 ? -14.173 2.442 0.755 1.00 98.62 163 ASN A CA 1
ATOM 1247 C C . ASN A 1 163 ? -14.278 3.455 -0.388 1.00 98.62 163 ASN A C 1
ATOM 1249 O O . ASN A 1 163 ? -13.276 3.908 -0.936 1.00 98.62 163 ASN A O 1
ATOM 1253 N N . ASP A 1 164 ? -15.514 3.700 -0.823 1.00 97.75 164 ASP A N 1
ATOM 1254 C CA . ASP A 1 164 ? -15.841 4.246 -2.143 1.00 97.75 164 ASP A CA 1
ATOM 1255 C C . ASP A 1 164 ? -15.135 5.577 -2.455 1.00 97.75 164 ASP A C 1
ATOM 1257 O O . ASP A 1 164 ? -14.656 5.756 -3.575 1.00 97.75 164 ASP A O 1
ATOM 1261 N N . LYS A 1 165 ? -15.013 6.485 -1.473 1.00 98.56 165 LYS A N 1
ATOM 1262 C CA . LYS A 1 165 ? -14.338 7.792 -1.617 1.00 98.56 165 LYS A CA 1
ATOM 1263 C C . LYS A 1 165 ? -12.818 7.785 -1.398 1.00 98.56 165 LYS A C 1
ATOM 1265 O O . LYS A 1 165 ? -12.203 8.843 -1.537 1.00 98.56 165 LYS A O 1
ATOM 1270 N N . LEU A 1 166 ? -12.192 6.643 -1.107 1.00 98.62 166 LEU A N 1
ATOM 1271 C CA . LEU A 1 166 ? -10.753 6.578 -0.836 1.00 98.62 166 LEU A CA 1
ATOM 1272 C C . LEU A 1 166 ? -9.960 6.749 -2.140 1.00 98.62 166 LEU A C 1
ATOM 1274 O O . LEU A 1 166 ? -9.827 5.809 -2.921 1.00 98.62 166 LEU A O 1
ATOM 1278 N N . THR A 1 167 ? -9.426 7.947 -2.386 1.00 96.94 167 THR A N 1
ATOM 1279 C CA . THR A 1 167 ? -8.742 8.282 -3.650 1.00 96.94 167 THR A CA 1
ATOM 1280 C C . THR A 1 167 ? -7.338 7.694 -3.771 1.00 96.94 167 THR A C 1
ATOM 1282 O O . THR A 1 167 ? -6.874 7.443 -4.889 1.00 96.94 167 THR A O 1
ATOM 1285 N N . GLU A 1 168 ? -6.658 7.471 -2.645 1.00 95.12 168 GLU A N 1
ATOM 1286 C CA . GLU A 1 168 ? -5.294 6.944 -2.586 1.00 95.12 168 GLU A CA 1
ATOM 1287 C C . GLU A 1 168 ? -5.037 6.065 -1.352 1.00 95.12 168 GLU A C 1
ATOM 1289 O O . GLU A 1 168 ? -5.584 6.291 -0.275 1.00 95.12 168 GLU A O 1
ATOM 1294 N N . ILE A 1 169 ? -4.137 5.089 -1.495 1.00 97.19 169 ILE A N 1
ATOM 1295 C CA . ILE A 1 169 ? -3.456 4.423 -0.379 1.00 97.19 169 ILE A CA 1
ATOM 1296 C C . ILE A 1 169 ? -2.023 4.967 -0.340 1.00 97.19 169 ILE A C 1
ATOM 1298 O O . ILE A 1 169 ? -1.100 4.399 -0.925 1.00 97.19 169 ILE A O 1
ATOM 1302 N N . SER A 1 170 ? -1.853 6.101 0.342 1.00 88.62 170 SER A N 1
ATOM 1303 C CA . SER A 1 170 ? -0.559 6.722 0.677 1.00 88.62 170 SER A CA 1
ATOM 1304 C C . SER A 1 170 ? -0.040 6.322 2.068 1.00 88.62 170 SER A C 1
ATOM 1306 O O . SER A 1 170 ? 1.054 6.714 2.468 1.00 88.62 170 SER A O 1
ATOM 1308 N N . SER A 1 171 ? -0.800 5.499 2.796 1.00 89.44 171 SER A N 1
ATOM 1309 C CA . SER A 1 171 ? -0.379 4.810 4.023 1.00 89.44 171 SER A CA 1
ATOM 1310 C C . SER A 1 171 ? 0.470 3.565 3.752 1.00 89.44 171 SER A C 1
ATOM 1312 O O . SER A 1 171 ? 0.565 3.105 2.620 1.00 89.44 171 SER A O 1
ATOM 1314 N N . PHE A 1 172 ? 1.030 2.979 4.816 1.00 92.88 172 PHE A N 1
ATOM 1315 C CA . PHE A 1 172 ? 1.834 1.748 4.796 1.00 92.88 172 PHE A CA 1
ATOM 1316 C C . PHE A 1 172 ? 3.231 1.865 4.157 1.00 92.88 172 PHE A C 1
ATOM 1318 O O . PHE A 1 172 ? 3.835 0.845 3.851 1.00 92.88 172 PHE A O 1
ATOM 1325 N N . ASN A 1 173 ? 3.806 3.073 4.054 1.00 87.31 173 ASN A N 1
ATOM 1326 C CA . ASN A 1 173 ? 5.127 3.330 3.438 1.00 87.31 173 ASN A CA 1
ATOM 1327 C C . ASN A 1 173 ? 6.307 2.500 3.991 1.00 87.31 173 ASN A C 1
ATOM 1329 O O . ASN A 1 173 ? 7.352 2.427 3.350 1.00 87.31 173 ASN A O 1
ATOM 1333 N N . ASN A 1 174 ? 6.170 1.899 5.179 1.00 87.31 174 ASN A N 1
ATOM 1334 C CA . ASN A 1 174 ? 7.176 1.024 5.791 1.00 87.31 174 ASN A CA 1
ATOM 1335 C C . ASN A 1 174 ? 6.825 -0.481 5.713 1.00 87.31 174 ASN A C 1
ATOM 1337 O O . ASN A 1 174 ? 7.611 -1.312 6.173 1.00 87.31 174 ASN A O 1
ATOM 1341 N N . LEU A 1 175 ? 5.667 -0.853 5.150 1.00 93.06 175 LEU A N 1
ATOM 1342 C CA . LEU A 1 175 ? 5.157 -2.226 5.111 1.00 93.06 175 LEU A CA 1
ATOM 1343 C C . LEU A 1 175 ? 5.931 -3.048 4.081 1.00 93.06 175 LEU A C 1
ATOM 1345 O O . LEU A 1 175 ? 5.704 -2.956 2.879 1.00 93.06 175 LEU A O 1
ATOM 1349 N N . THR A 1 176 ? 6.833 -3.888 4.579 1.00 90.56 176 THR A N 1
ATOM 1350 C CA . THR A 1 176 ? 7.738 -4.690 3.747 1.00 90.56 176 THR A CA 1
ATOM 1351 C C . THR A 1 176 ? 7.262 -6.119 3.529 1.00 90.56 176 THR A C 1
ATOM 1353 O O . THR A 1 176 ? 7.633 -6.732 2.531 1.00 90.56 176 THR A O 1
ATOM 1356 N N . ASN A 1 177 ? 6.450 -6.678 4.430 1.00 90.50 177 ASN A N 1
ATOM 1357 C CA . ASN A 1 177 ? 6.029 -8.079 4.362 1.00 90.50 177 ASN A CA 1
ATOM 1358 C C . ASN A 1 177 ? 4.584 -8.260 4.844 1.00 90.50 177 ASN A C 1
ATOM 1360 O O . ASN A 1 177 ? 4.206 -7.776 5.912 1.00 90.50 177 ASN A O 1
ATOM 1364 N N . ILE A 1 178 ? 3.791 -9.026 4.101 1.00 94.69 178 ILE A N 1
ATOM 1365 C CA . ILE A 1 178 ? 2.484 -9.531 4.535 1.00 94.69 178 ILE A CA 1
ATOM 1366 C C . ILE A 1 178 ? 2.589 -11.058 4.521 1.00 94.69 178 ILE A C 1
ATOM 1368 O O . ILE A 1 178 ? 2.803 -11.655 3.474 1.00 94.69 178 ILE A O 1
ATOM 1372 N N . LEU A 1 179 ? 2.477 -11.725 5.671 1.00 92.81 179 LEU A N 1
ATOM 1373 C CA . LEU A 1 179 ? 2.652 -13.186 5.742 1.00 92.81 179 LEU A CA 1
ATOM 1374 C C . LEU A 1 179 ? 1.435 -13.959 5.201 1.00 92.81 179 LEU A C 1
ATOM 1376 O O . LEU A 1 179 ? 1.551 -15.138 4.872 1.00 92.81 179 LEU A O 1
ATOM 1380 N N . GLY A 1 180 ? 0.281 -13.298 5.072 1.00 93.69 180 GLY A N 1
ATOM 1381 C CA . GLY A 1 180 ? -0.893 -13.784 4.350 1.00 93.69 180 GLY A CA 1
ATOM 1382 C C . GLY A 1 180 ? -1.210 -12.936 3.111 1.00 93.69 180 GLY A C 1
ATOM 1383 O O . GLY A 1 180 ? -0.317 -12.576 2.353 1.00 93.69 180 GLY A O 1
ATOM 1384 N N . SER A 1 181 ? -2.494 -12.671 2.866 1.00 96.62 181 SER A N 1
ATOM 1385 C CA . SER A 1 181 ? -3.013 -12.013 1.659 1.00 96.62 181 SER A CA 1
ATOM 1386 C C . SER A 1 181 ? -3.121 -10.484 1.762 1.00 96.62 181 SER A C 1
ATOM 1388 O O . SER A 1 181 ? -3.360 -9.936 2.839 1.00 96.62 181 SER A O 1
ATOM 1390 N N . LEU A 1 182 ? -3.057 -9.814 0.610 1.00 98.19 182 LEU A N 1
ATOM 1391 C CA . LEU A 1 182 ? -3.430 -8.411 0.412 1.00 98.19 182 LEU A CA 1
ATOM 1392 C C . LEU A 1 182 ? -4.693 -8.348 -0.456 1.00 98.19 182 LEU A C 1
ATOM 1394 O O . LEU A 1 182 ? -4.686 -8.868 -1.569 1.00 98.19 182 LEU A O 1
ATOM 1398 N N . GLU A 1 183 ? -5.755 -7.696 0.016 1.00 98.62 183 GLU A N 1
ATOM 1399 C CA . GLU A 1 183 ? -6.980 -7.457 -0.755 1.00 98.62 183 GLU A CA 1
ATOM 1400 C C . GLU A 1 183 ? -7.293 -5.956 -0.858 1.00 98.62 183 GLU A C 1
ATOM 1402 O O . GLU A 1 183 ? -7.606 -5.312 0.141 1.00 98.62 183 GLU A O 1
ATOM 1407 N N . ILE A 1 184 ? -7.256 -5.410 -2.075 1.00 98.75 184 ILE A N 1
ATOM 1408 C CA . ILE A 1 184 ? -7.651 -4.031 -2.404 1.00 98.75 184 ILE A CA 1
ATOM 1409 C C . ILE A 1 184 ? -8.811 -4.123 -3.401 1.00 98.75 184 ILE A C 1
ATOM 1411 O O . ILE A 1 184 ? -8.591 -4.373 -4.592 1.00 98.75 184 ILE A O 1
ATOM 1415 N N . VAL A 1 185 ? -10.052 -4.033 -2.911 1.00 98.81 185 VAL A N 1
ATOM 1416 C CA . VAL A 1 185 ? -11.238 -4.418 -3.700 1.00 98.81 185 VAL A CA 1
ATOM 1417 C C . VAL A 1 185 ? -12.400 -3.435 -3.581 1.00 98.81 185 VAL A C 1
ATOM 1419 O O . VAL A 1 185 ? -12.863 -3.169 -2.482 1.00 98.81 185 VAL A O 1
ATOM 1422 N N . GLY A 1 186 ? -12.952 -2.969 -4.702 1.00 98.62 186 GLY A N 1
ATOM 1423 C CA . GLY A 1 186 ? -14.206 -2.199 -4.683 1.00 98.62 186 GLY A CA 1
ATOM 1424 C C . GLY A 1 186 ? -14.072 -0.764 -4.165 1.00 98.62 186 GLY A C 1
ATOM 1425 O O . GLY A 1 186 ? -15.050 -0.215 -3.677 1.00 98.62 186 GLY A O 1
ATOM 1426 N N . ASN A 1 187 ? -12.880 -0.164 -4.193 1.00 98.75 187 ASN A N 1
ATOM 1427 C CA . ASN A 1 187 ? -12.688 1.221 -3.755 1.00 98.75 187 ASN A CA 1
ATOM 1428 C C . ASN A 1 187 ? -12.872 2.138 -4.977 1.00 98.75 187 ASN A C 1
ATOM 1430 O O . ASN A 1 187 ? -11.960 2.304 -5.789 1.00 98.75 187 ASN A O 1
ATOM 1434 N N . ASP A 1 188 ? -14.084 2.665 -5.153 1.00 98.31 188 ASP A N 1
ATOM 1435 C CA . ASP A 1 188 ? -14.554 3.194 -6.441 1.00 98.31 188 ASP A CA 1
ATOM 1436 C C . ASP A 1 188 ? -13.787 4.428 -6.961 1.00 98.31 188 ASP A C 1
ATOM 1438 O O . ASP A 1 188 ? -13.643 4.593 -8.174 1.00 98.31 188 ASP A O 1
ATOM 1442 N N . GLN A 1 189 ? -13.262 5.285 -6.078 1.00 98.31 189 GLN A N 1
ATOM 1443 C CA . GLN A 1 189 ? -12.416 6.436 -6.442 1.00 98.31 189 GLN A CA 1
ATOM 1444 C C . GLN A 1 189 ? -10.900 6.161 -6.362 1.00 98.31 189 GLN A C 1
ATOM 1446 O O . GLN A 1 189 ? -10.108 7.060 -6.655 1.00 98.31 189 GLN A O 1
ATOM 1451 N N . LEU A 1 190 ? -10.473 4.947 -5.996 1.00 98.62 190 LEU A N 1
ATOM 1452 C CA . LEU A 1 190 ? -9.061 4.639 -5.755 1.00 98.62 190 LEU A CA 1
ATOM 1453 C C . LEU A 1 190 ? -8.245 4.680 -7.049 1.00 98.62 190 LEU A C 1
ATOM 1455 O O . LEU A 1 190 ? -8.429 3.852 -7.941 1.00 98.62 190 LEU A O 1
ATOM 1459 N N . SER A 1 191 ? -7.318 5.635 -7.116 1.00 91.88 191 SER A N 1
ATOM 1460 C CA . SER A 1 191 ? -6.471 5.934 -8.277 1.00 91.88 191 SER A CA 1
ATOM 1461 C C . SER A 1 191 ? -4.978 5.683 -8.035 1.00 91.88 191 SER A C 1
ATOM 1463 O O . SER A 1 191 ? -4.227 5.495 -8.990 1.00 91.88 191 SER A O 1
ATOM 1465 N N . SER A 1 192 ? -4.549 5.661 -6.768 1.00 90.88 192 SER A N 1
ATOM 1466 C CA . SER A 1 192 ? -3.146 5.553 -6.356 1.00 90.88 192 SER A CA 1
ATOM 1467 C C . SER A 1 192 ? -2.977 4.573 -5.199 1.00 90.88 192 SER A C 1
ATOM 1469 O O . SER A 1 192 ? -3.792 4.527 -4.281 1.00 90.88 192 SER A O 1
ATOM 1471 N N . ILE A 1 193 ? -1.887 3.809 -5.220 1.00 95.44 193 ILE A N 1
ATOM 1472 C CA . ILE A 1 193 ? -1.524 2.821 -4.190 1.00 95.44 193 ILE A CA 1
ATOM 1473 C C . ILE A 1 193 ? -0.064 2.968 -3.726 1.00 95.44 193 ILE A C 1
ATOM 1475 O O . ILE A 1 193 ? 0.511 2.043 -3.153 1.00 95.44 193 ILE A O 1
ATOM 1479 N N . THR A 1 194 ? 0.556 4.122 -3.997 1.00 87.44 194 THR A N 1
ATOM 1480 C CA . THR A 1 194 ? 2.005 4.372 -3.861 1.00 87.44 194 THR A CA 1
ATOM 1481 C C . THR A 1 194 ? 2.583 4.099 -2.472 1.00 87.44 194 THR A C 1
ATOM 1483 O O . THR A 1 194 ? 3.765 3.762 -2.370 1.00 87.44 194 THR A O 1
ATOM 1486 N N . GLY A 1 195 ? 1.770 4.170 -1.416 1.00 83.19 195 GLY A N 1
ATOM 1487 C CA . GLY A 1 195 ? 2.182 3.840 -0.053 1.00 83.19 195 GLY A CA 1
ATOM 1488 C C . GLY A 1 195 ? 2.581 2.371 0.150 1.00 83.19 195 GLY A C 1
ATOM 1489 O O . GLY A 1 195 ? 3.301 2.058 1.090 1.00 83.19 195 GLY A O 1
ATOM 1490 N N . LEU A 1 196 ? 2.219 1.468 -0.769 1.00 92.31 196 LEU A N 1
ATOM 1491 C CA . LEU A 1 196 ? 2.629 0.055 -0.746 1.00 92.31 196 LEU A CA 1
ATOM 1492 C C . LEU A 1 196 ? 3.972 -0.218 -1.454 1.00 92.31 196 LEU A C 1
ATOM 1494 O O . LEU A 1 196 ? 4.370 -1.372 -1.596 1.00 92.31 196 LEU A O 1
ATOM 1498 N N . SER A 1 197 ? 4.694 0.818 -1.891 1.00 85.19 197 SER A N 1
ATOM 1499 C CA . SER A 1 197 ? 5.942 0.693 -2.670 1.00 85.19 197 SER A CA 1
ATOM 1500 C C . SER A 1 197 ? 7.124 0.021 -1.949 1.00 85.19 197 SER A C 1
ATOM 1502 O O . SER A 1 197 ? 8.090 -0.359 -2.606 1.00 85.19 197 SER A O 1
ATOM 1504 N N . ALA A 1 198 ? 7.052 -0.174 -0.628 1.00 83.56 198 ALA A N 1
ATOM 1505 C CA . ALA A 1 198 ? 8.056 -0.904 0.155 1.00 83.56 198 ALA A CA 1
ATOM 1506 C C . ALA A 1 198 ? 7.835 -2.434 0.208 1.00 83.56 198 ALA A C 1
ATOM 1508 O O . ALA A 1 198 ? 8.661 -3.152 0.779 1.00 83.56 198 ALA A O 1
ATOM 1509 N N . LEU A 1 199 ? 6.729 -2.944 -0.347 1.00 86.38 199 LEU A N 1
ATOM 1510 C CA . LEU A 1 199 ? 6.277 -4.323 -0.153 1.00 86.38 199 LEU A CA 1
ATOM 1511 C C . LEU A 1 199 ? 7.125 -5.345 -0.933 1.00 86.38 199 LEU A C 1
ATOM 1513 O O . LEU A 1 199 ? 7.104 -5.390 -2.161 1.00 86.38 199 LEU A O 1
ATOM 1517 N N . MET A 1 200 ? 7.834 -6.210 -0.202 1.00 86.75 200 MET A N 1
ATOM 1518 C CA . MET A 1 200 ? 8.735 -7.236 -0.740 1.00 86.75 200 MET A CA 1
ATOM 1519 C C . MET A 1 200 ? 8.137 -8.650 -0.763 1.00 86.75 200 MET A C 1
ATOM 1521 O O . MET A 1 200 ? 8.567 -9.455 -1.586 1.00 86.75 200 MET A O 1
ATOM 1525 N N . THR A 1 201 ? 7.184 -8.986 0.121 1.00 88.88 201 THR A N 1
ATOM 1526 C CA . THR A 1 201 ? 6.532 -10.315 0.136 1.00 88.88 201 THR A CA 1
ATOM 1527 C C . THR A 1 201 ? 5.048 -10.282 0.525 1.00 88.88 201 THR A C 1
ATOM 1529 O O . THR A 1 201 ? 4.617 -9.469 1.347 1.00 88.88 201 THR A O 1
ATOM 1532 N N . ILE A 1 202 ? 4.276 -11.213 -0.049 1.00 97.06 202 ILE A N 1
ATOM 1533 C CA . ILE A 1 202 ? 2.877 -11.543 0.261 1.00 97.06 202 ILE A CA 1
ATOM 1534 C C . ILE A 1 202 ? 2.753 -13.078 0.326 1.00 97.06 202 ILE A C 1
ATOM 1536 O O . ILE A 1 202 ? 2.571 -13.742 -0.692 1.00 97.06 202 ILE A O 1
ATOM 1540 N N . GLY A 1 203 ? 2.837 -13.677 1.515 1.00 95.62 203 GLY A N 1
ATOM 1541 C CA . GLY A 1 203 ? 2.812 -15.141 1.680 1.00 95.62 203 GLY A CA 1
ATOM 1542 C C . GLY A 1 203 ? 1.501 -15.817 1.241 1.00 95.62 203 GLY A C 1
ATOM 1543 O O . GLY A 1 203 ? 1.479 -17.017 0.972 1.00 95.62 203 GLY A O 1
ATOM 1544 N N . GLY A 1 204 ? 0.411 -15.050 1.147 1.00 96.62 204 GLY A N 1
ATOM 1545 C CA . GLY A 1 204 ? -0.895 -15.472 0.641 1.00 96.62 204 GLY A CA 1
ATOM 1546 C C . GLY A 1 204 ? -1.192 -14.958 -0.771 1.00 96.62 204 GLY A C 1
ATOM 1547 O O . GLY A 1 204 ? -0.367 -15.036 -1.675 1.00 96.62 204 GLY A O 1
ATOM 1548 N N . THR A 1 205 ? -2.415 -14.470 -0.984 1.00 97.94 205 THR A N 1
ATOM 1549 C CA . THR A 1 205 ? -2.875 -13.969 -2.290 1.00 97.94 205 THR A CA 1
ATOM 1550 C C . THR A 1 205 ? -2.735 -12.450 -2.399 1.00 97.94 205 THR A C 1
ATOM 1552 O O . THR A 1 205 ? -3.205 -11.733 -1.520 1.00 97.94 205 THR A O 1
ATOM 1555 N N . LEU A 1 206 ? -2.174 -11.953 -3.502 1.00 98.56 206 LEU A N 1
ATOM 1556 C CA . LEU A 1 206 ? -2.338 -10.568 -3.947 1.00 98.56 206 LEU A CA 1
ATOM 1557 C C . LEU A 1 206 ? -3.644 -10.452 -4.739 1.00 98.56 206 LEU A C 1
ATOM 1559 O O . LEU A 1 206 ? -3.760 -11.032 -5.818 1.00 98.56 206 LEU A O 1
ATOM 1563 N N . ARG A 1 207 ? -4.622 -9.697 -4.238 1.00 98.69 207 ARG A N 1
ATOM 1564 C CA . ARG A 1 207 ? -5.887 -9.421 -4.926 1.00 98.69 207 ARG A CA 1
ATOM 1565 C C . ARG A 1 207 ? -6.107 -7.919 -5.072 1.00 98.69 207 ARG A C 1
ATOM 1567 O O . ARG A 1 207 ? -6.344 -7.233 -4.082 1.00 98.69 207 ARG A O 1
ATOM 1574 N N . VAL A 1 208 ? -6.115 -7.429 -6.309 1.00 98.75 208 VAL A N 1
ATOM 1575 C CA . VAL A 1 208 ? -6.410 -6.025 -6.635 1.00 98.75 208 VAL A CA 1
ATOM 1576 C C . VAL A 1 208 ? -7.447 -5.985 -7.747 1.00 98.75 208 VAL A C 1
ATOM 1578 O O . VAL A 1 208 ? -7.168 -6.361 -8.889 1.00 98.75 208 VAL A O 1
ATOM 1581 N N . GLY A 1 209 ? -8.668 -5.560 -7.436 1.00 98.56 209 GLY A N 1
ATOM 1582 C CA . GLY A 1 209 ? -9.734 -5.578 -8.432 1.00 98.56 209 GLY A CA 1
ATOM 1583 C C . GLY A 1 209 ? -10.973 -4.778 -8.082 1.00 98.56 209 GLY A C 1
ATOM 1584 O O . GLY A 1 209 ? -11.228 -4.511 -6.918 1.00 98.56 209 GLY A O 1
ATOM 1585 N N . GLN A 1 210 ? -11.781 -4.438 -9.084 1.00 98.50 210 GLN A N 1
ATOM 1586 C CA . GLN A 1 210 ? -12.961 -3.581 -8.905 1.00 98.50 210 GLN A CA 1
ATOM 1587 C C . GLN A 1 210 ? -12.600 -2.177 -8.370 1.00 98.50 210 GLN A C 1
ATOM 1589 O O . GLN A 1 210 ? -13.391 -1.581 -7.654 1.00 98.50 210 GLN A O 1
ATOM 1594 N N . ASN A 1 211 ? -11.412 -1.649 -8.691 1.00 98.69 211 ASN A N 1
ATOM 1595 C CA . ASN A 1 211 ? -11.023 -0.264 -8.395 1.00 98.69 211 ASN A CA 1
ATOM 1596 C C . ASN A 1 211 ? -10.960 0.502 -9.740 1.00 98.69 211 ASN A C 1
ATOM 1598 O O . ASN A 1 211 ? -9.913 0.517 -10.393 1.00 98.69 211 ASN A O 1
ATOM 1602 N N . PRO A 1 212 ? -12.080 1.055 -10.244 1.00 98.12 212 PRO A N 1
ATOM 1603 C CA . PRO A 1 212 ? -12.225 1.479 -11.641 1.00 98.12 212 PRO A CA 1
ATOM 1604 C C . PRO A 1 212 ? -11.414 2.725 -12.037 1.00 98.12 212 PRO A C 1
ATOM 1606 O O . PRO A 1 212 ? -11.347 3.019 -13.228 1.00 98.12 212 PRO A O 1
ATOM 1609 N N . GLN A 1 213 ? -10.786 3.430 -11.087 1.00 96.06 213 GLN A N 1
ATOM 1610 C CA . GLN A 1 213 ? -9.836 4.524 -11.352 1.00 96.06 213 GLN A CA 1
ATOM 1611 C C . GLN A 1 213 ? -8.359 4.086 -11.275 1.00 96.06 213 GLN A C 1
ATOM 1613 O O . GLN A 1 213 ? -7.474 4.846 -11.667 1.00 96.06 213 GLN A O 1
ATOM 1618 N N . LEU A 1 214 ? -8.066 2.869 -10.799 1.00 96.00 214 LEU A N 1
ATOM 1619 C CA . LEU A 1 214 ? -6.699 2.406 -10.556 1.00 96.00 214 LEU A CA 1
ATOM 1620 C C . LEU A 1 214 ? -6.048 1.925 -11.859 1.00 96.00 214 LEU A C 1
ATOM 1622 O O . LEU A 1 214 ? -6.302 0.806 -12.312 1.00 96.00 214 LEU A O 1
ATOM 1626 N N . ALA A 1 215 ? -5.238 2.788 -12.473 1.00 88.38 215 ALA A N 1
ATOM 1627 C CA . ALA A 1 215 ? -4.520 2.503 -13.719 1.00 88.38 215 ALA A CA 1
ATOM 1628 C C . ALA A 1 215 ? -3.081 2.013 -13.485 1.00 88.38 215 ALA A C 1
ATOM 1630 O O . ALA A 1 215 ? -2.610 1.140 -14.208 1.00 88.38 215 ALA A O 1
ATOM 1631 N N . ASP A 1 216 ? -2.398 2.545 -12.469 1.00 84.62 216 ASP A N 1
ATOM 1632 C CA . ASP A 1 216 ? -1.023 2.181 -12.112 1.00 84.62 216 ASP A CA 1
ATOM 1633 C C . ASP A 1 216 ? -1.020 1.092 -11.027 1.00 84.62 216 ASP A C 1
ATOM 1635 O O . ASP A 1 216 ? -1.590 1.261 -9.949 1.00 84.62 216 ASP A O 1
ATOM 1639 N N . CYS A 1 217 ? -0.361 -0.028 -11.324 1.00 87.62 217 CYS A N 1
ATOM 1640 C CA . CYS A 1 217 ? -0.076 -1.108 -10.377 1.00 87.62 217 CYS A CA 1
ATOM 1641 C C . CYS A 1 217 ? 1.400 -1.536 -10.425 1.00 87.62 217 CYS A C 1
ATOM 1643 O O . CYS A 1 217 ? 1.754 -2.666 -10.077 1.00 87.62 217 CYS A O 1
ATOM 1645 N N . CYS A 1 218 ? 2.273 -0.632 -10.864 1.00 83.06 218 CYS A N 1
ATOM 1646 C CA . CYS A 1 218 ? 3.640 -0.931 -11.266 1.00 83.06 218 CYS A CA 1
ATOM 1647 C C . CYS A 1 218 ? 4.567 -1.255 -10.094 1.00 83.06 218 CYS A C 1
ATOM 1649 O O . CYS A 1 218 ? 5.512 -2.029 -10.250 1.00 83.06 218 CYS A O 1
ATOM 1651 N N . LEU A 1 219 ? 4.224 -0.794 -8.887 1.00 83.44 219 LEU A N 1
ATOM 1652 C CA . LEU A 1 219 ? 4.895 -1.210 -7.653 1.00 83.44 219 LEU A CA 1
ATOM 1653 C C . LEU A 1 219 ? 4.797 -2.721 -7.376 1.00 83.44 219 LEU A C 1
ATOM 1655 O O . LEU A 1 219 ? 5.635 -3.254 -6.655 1.00 83.44 219 LEU A O 1
ATOM 1659 N N . PHE A 1 220 ? 3.822 -3.434 -7.958 1.00 87.50 220 PHE A N 1
ATOM 1660 C CA . PHE A 1 220 ? 3.720 -4.887 -7.804 1.00 87.50 220 PHE A CA 1
ATOM 1661 C C . PHE A 1 220 ? 4.608 -5.672 -8.779 1.00 87.50 220 PHE A C 1
ATOM 1663 O O . PHE A 1 220 ? 4.771 -6.873 -8.578 1.00 87.50 220 PHE A O 1
ATOM 1670 N N . GLN A 1 221 ? 5.209 -5.063 -9.810 1.00 82.81 221 GLN A N 1
ATOM 1671 C CA . GLN A 1 221 ? 6.014 -5.827 -10.773 1.00 82.81 221 GLN A CA 1
ATOM 1672 C C . GLN A 1 221 ? 7.226 -6.537 -10.131 1.00 82.81 221 GLN A C 1
ATOM 1674 O O . GLN A 1 221 ? 7.320 -7.751 -10.303 1.00 82.81 221 GLN A O 1
ATOM 1679 N N . PRO A 1 222 ? 8.093 -5.890 -9.321 1.00 78.75 222 PRO A N 1
ATOM 1680 C CA . PRO A 1 222 ? 9.237 -6.574 -8.698 1.00 78.75 222 PRO A CA 1
ATOM 1681 C C . PRO A 1 222 ? 8.818 -7.729 -7.773 1.00 78.75 222 PRO A C 1
ATOM 1683 O O . PRO A 1 222 ? 9.499 -8.750 -7.662 1.00 78.75 222 PRO A O 1
ATOM 1686 N N . LEU A 1 223 ? 7.658 -7.577 -7.130 1.00 80.06 223 LEU A N 1
ATOM 1687 C CA . LEU A 1 223 ? 7.031 -8.580 -6.276 1.00 80.06 223 LEU A CA 1
ATOM 1688 C C . LEU A 1 223 ? 6.504 -9.783 -7.091 1.00 80.06 223 LEU A C 1
ATOM 1690 O O . LEU A 1 223 ? 6.602 -10.917 -6.631 1.00 80.06 223 LEU A O 1
ATOM 1694 N N . LEU A 1 224 ? 5.985 -9.553 -8.302 1.00 83.94 224 LEU A N 1
ATOM 1695 C CA . LEU A 1 224 ? 5.517 -10.597 -9.225 1.00 83.94 224 LEU A CA 1
ATOM 1696 C C . LEU A 1 224 ? 6.659 -11.290 -9.990 1.00 83.94 224 LEU A C 1
ATOM 1698 O O . LEU A 1 224 ? 6.517 -12.453 -10.362 1.00 83.94 224 LEU A O 1
ATOM 1702 N N . GLU A 1 225 ? 7.781 -10.603 -10.209 1.00 80.75 225 GLU A N 1
ATOM 1703 C CA . GLU A 1 225 ? 9.004 -11.169 -10.799 1.00 80.75 225 GLU A CA 1
ATOM 1704 C C . GLU A 1 225 ? 9.771 -12.071 -9.821 1.00 80.75 225 GLU A C 1
ATOM 1706 O O . GLU A 1 225 ? 10.449 -13.009 -10.243 1.00 80.75 225 GLU A O 1
ATOM 1711 N N . THR A 1 226 ? 9.676 -11.808 -8.512 1.00 79.12 226 THR A N 1
ATOM 1712 C CA . THR A 1 226 ? 10.455 -12.521 -7.490 1.00 79.12 226 THR A CA 1
ATOM 1713 C C . THR A 1 226 ? 9.847 -13.903 -7.183 1.00 79.12 226 THR A C 1
ATOM 1715 O O . THR A 1 226 ? 8.753 -13.981 -6.613 1.00 79.12 226 THR A O 1
ATOM 1718 N N . PRO A 1 227 ? 10.535 -15.027 -7.484 1.00 81.06 227 PRO A N 1
ATOM 1719 C CA . PRO A 1 227 ? 9.949 -16.359 -7.337 1.00 81.06 227 PRO A CA 1
ATOM 1720 C C . PRO A 1 227 ? 9.578 -16.691 -5.886 1.00 81.06 227 PRO A C 1
ATOM 1722 O O . PRO A 1 227 ? 10.434 -16.722 -5.003 1.00 81.06 227 PRO A O 1
ATOM 1725 N N . GLY A 1 228 ? 8.296 -16.978 -5.651 1.00 83.44 228 GLY A N 1
ATOM 1726 C CA . GLY A 1 228 ? 7.769 -17.311 -4.324 1.00 83.44 228 GLY A CA 1
ATOM 1727 C C . GLY A 1 228 ? 7.517 -16.113 -3.401 1.00 83.44 228 GLY A C 1
ATOM 1728 O O . GLY A 1 228 ? 7.136 -16.329 -2.254 1.00 83.44 228 GLY A O 1
ATOM 1729 N N . ALA A 1 229 ? 7.683 -14.871 -3.874 1.00 85.19 229 ALA A N 1
ATOM 1730 C CA . ALA A 1 229 ? 7.335 -13.680 -3.095 1.00 85.19 229 ALA A CA 1
ATOM 1731 C C . ALA A 1 229 ? 5.819 -13.411 -3.030 1.00 85.19 229 ALA A C 1
ATOM 1733 O O . ALA A 1 229 ? 5.386 -12.656 -2.163 1.00 85.19 229 ALA A O 1
ATOM 1734 N N . VAL A 1 230 ? 5.014 -14.051 -3.891 1.00 93.31 230 VAL A N 1
ATOM 1735 C CA . VAL A 1 230 ? 3.544 -14.078 -3.805 1.00 93.31 230 VAL A CA 1
ATOM 1736 C C . VAL A 1 230 ? 3.038 -15.521 -3.870 1.00 93.31 230 VAL A C 1
ATOM 1738 O O . VAL A 1 230 ? 3.448 -16.278 -4.750 1.00 93.31 230 VAL A O 1
ATOM 1741 N N . GLY A 1 231 ? 2.124 -15.908 -2.974 1.00 91.75 231 GLY A N 1
ATOM 1742 C CA . GLY A 1 231 ? 1.490 -17.238 -2.975 1.00 91.75 231 GLY A CA 1
ATOM 1743 C C . GLY A 1 231 ? 0.441 -17.448 -4.082 1.00 91.75 231 GLY A C 1
ATOM 1744 O O . GLY A 1 231 ? 0.175 -18.580 -4.483 1.00 91.75 231 GLY A O 1
ATOM 1745 N N . GLY A 1 232 ? -0.142 -16.368 -4.608 1.00 95.56 232 GLY A N 1
ATOM 1746 C CA . GLY A 1 232 ? -1.001 -16.350 -5.798 1.00 95.56 232 GLY A CA 1
ATOM 1747 C C . GLY A 1 232 ? -1.498 -14.937 -6.126 1.00 95.56 232 GLY A C 1
ATOM 1748 O O . GLY A 1 232 ? -1.572 -14.097 -5.236 1.00 95.56 232 GLY A O 1
ATOM 1749 N N . THR A 1 233 ? -1.864 -14.656 -7.380 1.00 97.50 233 THR A N 1
ATOM 1750 C CA . THR A 1 233 ? -2.192 -13.286 -7.825 1.00 97.50 233 THR A CA 1
ATOM 1751 C C . THR A 1 233 ? -3.516 -13.226 -8.588 1.00 97.50 233 THR A C 1
ATOM 1753 O O . THR A 1 233 ? -3.753 -14.019 -9.499 1.00 97.50 233 THR A O 1
ATOM 1756 N N . ILE A 1 234 ? -4.361 -12.249 -8.246 1.00 98.19 234 ILE A N 1
ATOM 1757 C CA . ILE A 1 234 ? -5.650 -11.942 -8.876 1.00 98.19 234 ILE A CA 1
ATOM 1758 C C . ILE A 1 234 ? -5.709 -10.431 -9.150 1.00 98.19 234 ILE A C 1
ATOM 1760 O O . ILE A 1 234 ? -5.959 -9.636 -8.246 1.00 98.19 234 ILE A O 1
ATOM 1764 N N . ILE A 1 235 ? -5.504 -10.039 -10.408 1.00 98.00 235 ILE A N 1
ATOM 1765 C CA . ILE A 1 235 ? -5.660 -8.656 -10.886 1.00 98.00 235 ILE A CA 1
ATOM 1766 C C . ILE A 1 235 ? -6.823 -8.641 -11.882 1.00 98.00 235 ILE A C 1
ATOM 1768 O O . ILE A 1 235 ? -6.785 -9.401 -12.852 1.00 98.00 235 ILE A O 1
ATOM 1772 N N . SER A 1 236 ? -7.869 -7.845 -11.635 1.00 97.88 236 SER A N 1
ATOM 1773 C CA . SER A 1 236 ? -9.094 -7.883 -12.457 1.00 97.88 236 SER A CA 1
ATOM 1774 C C . SER A 1 236 ? -10.000 -6.661 -12.286 1.00 97.88 236 SER A C 1
ATOM 1776 O O . SER A 1 236 ? -10.337 -6.311 -11.160 1.00 97.88 236 SER A O 1
ATOM 1778 N N . ALA A 1 237 ? -10.526 -6.104 -13.381 1.00 97.56 237 ALA A N 1
ATOM 1779 C CA . ALA A 1 237 ? -11.541 -5.037 -13.354 1.00 97.56 237 ALA A CA 1
ATOM 1780 C C . ALA A 1 237 ? -11.115 -3.747 -12.611 1.00 97.56 237 ALA A C 1
ATOM 1782 O O . ALA A 1 237 ? -11.907 -3.154 -11.883 1.00 97.56 237 ALA A O 1
ATOM 1783 N N . ASN A 1 238 ? -9.865 -3.319 -12.800 1.00 97.88 238 ASN A N 1
ATOM 1784 C CA . ASN A 1 238 ? -9.419 -1.953 -12.494 1.00 97.88 238 ASN A CA 1
ATOM 1785 C C . ASN A 1 238 ? -9.425 -1.096 -13.786 1.00 97.88 238 ASN A C 1
ATOM 1787 O O . ASN A 1 238 ? -10.016 -1.505 -14.795 1.00 97.88 238 ASN A O 1
ATOM 1791 N N . ALA A 1 239 ? -8.766 0.066 -13.798 1.00 93.62 239 ALA A N 1
ATOM 1792 C CA . ALA A 1 239 ? -8.562 0.840 -15.026 1.00 93.62 239 ALA A CA 1
ATOM 1793 C C . ALA A 1 239 ? -7.468 0.223 -15.927 1.00 93.62 239 ALA A C 1
ATOM 1795 O O . ALA A 1 239 ? -6.711 -0.661 -15.516 1.00 93.62 239 ALA A O 1
ATOM 1796 N N . ASN A 1 240 ? -7.395 0.678 -17.183 1.00 88.00 240 ASN A N 1
ATOM 1797 C CA . ASN A 1 240 ? -6.404 0.200 -18.152 1.00 88.00 240 ASN A CA 1
ATOM 1798 C C . ASN A 1 240 ? -4.970 0.505 -17.686 1.00 88.00 240 ASN A C 1
ATOM 1800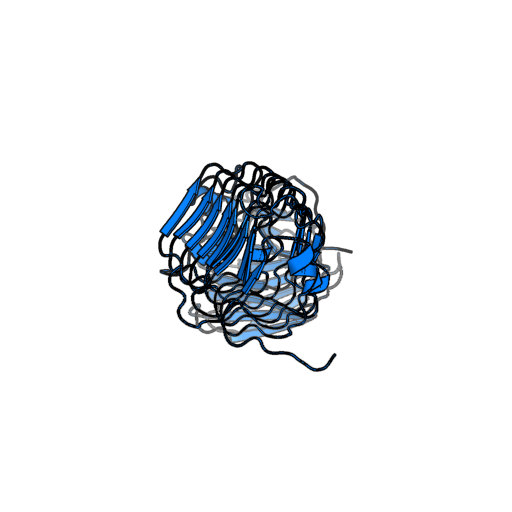 O O . ASN A 1 240 ? -4.659 1.657 -17.399 1.00 88.00 240 ASN A O 1
ATOM 1804 N N . GLY A 1 241 ? -4.124 -0.524 -17.649 1.00 82.00 241 GLY A N 1
ATOM 1805 C CA . GLY A 1 241 ? -2.815 -0.526 -16.986 1.00 82.00 241 GLY A CA 1
ATOM 1806 C C . GLY A 1 241 ? -2.767 -1.524 -15.821 1.00 82.00 241 GLY A C 1
ATOM 1807 O O . GLY A 1 241 ? -1.763 -2.205 -15.631 1.00 82.00 241 GLY A O 1
ATOM 1808 N N . CYS A 1 242 ? -3.895 -1.729 -15.127 1.00 90.69 242 CYS A N 1
ATOM 1809 C CA . CYS A 1 242 ? -4.029 -2.686 -14.024 1.00 90.69 242 CYS A CA 1
ATOM 1810 C C . CYS A 1 242 ? -5.223 -3.653 -14.194 1.00 90.69 242 CYS A C 1
ATOM 1812 O O . CYS A 1 242 ? -5.795 -4.142 -13.218 1.00 90.69 242 CYS A O 1
ATOM 1814 N N . GLN A 1 243 ? -5.647 -3.977 -15.422 1.00 92.56 243 GLN A N 1
ATOM 1815 C CA . GLN A 1 243 ? -6.779 -4.907 -15.617 1.00 92.56 243 GLN A CA 1
ATOM 1816 C C . GLN A 1 243 ? -6.401 -6.386 -15.504 1.00 92.56 243 GLN A C 1
ATOM 1818 O O . GLN A 1 243 ? -7.290 -7.221 -15.342 1.00 92.56 243 GLN A O 1
ATOM 1823 N N . SER A 1 244 ? -5.112 -6.721 -15.591 1.00 94.81 244 SER A N 1
ATOM 1824 C CA . SER A 1 244 ? -4.593 -8.086 -15.456 1.00 94.81 244 SER A CA 1
ATOM 1825 C C . SER A 1 244 ? -3.097 -8.091 -15.125 1.00 94.81 244 SER A C 1
ATOM 1827 O O . SER A 1 244 ? -2.420 -7.077 -15.273 1.00 94.81 244 SER A O 1
ATOM 1829 N N . ILE A 1 245 ? -2.564 -9.259 -14.750 1.00 88.94 245 ILE A N 1
ATOM 1830 C CA . ILE A 1 245 ? -1.116 -9.482 -14.580 1.00 88.94 245 ILE A CA 1
ATOM 1831 C C . ILE A 1 245 ? -0.357 -9.166 -15.881 1.00 88.94 245 ILE A C 1
ATOM 1833 O O . ILE A 1 245 ? 0.698 -8.543 -15.842 1.00 88.94 245 ILE A O 1
ATOM 1837 N N . SER A 1 246 ? -0.917 -9.538 -17.038 1.00 87.25 246 SER A N 1
ATOM 1838 C CA . SER A 1 246 ? -0.330 -9.230 -18.347 1.00 87.25 246 SER A CA 1
ATOM 1839 C C . SER A 1 246 ? -0.250 -7.727 -18.607 1.00 87.25 246 SER A C 1
ATOM 1841 O O . SER A 1 246 ? 0.760 -7.279 -19.132 1.00 87.25 246 SER A O 1
ATOM 1843 N N . GLN A 1 247 ? -1.255 -6.946 -18.188 1.00 84.19 247 GLN A N 1
ATOM 1844 C CA . GLN A 1 247 ? -1.183 -5.486 -18.294 1.00 84.19 247 GLN A CA 1
ATOM 1845 C C . GLN A 1 247 ? -0.124 -4.880 -17.372 1.00 84.19 247 GLN A C 1
ATOM 1847 O O . GLN A 1 247 ? 0.544 -3.945 -17.794 1.00 84.19 247 GLN A O 1
ATOM 1852 N N . ILE A 1 248 ? 0.102 -5.428 -16.173 1.00 81.31 248 ILE A N 1
ATOM 1853 C CA . ILE A 1 248 ? 1.225 -4.974 -15.340 1.00 81.31 248 ILE A CA 1
ATOM 1854 C C . ILE A 1 248 ? 2.536 -5.179 -16.118 1.00 81.31 248 ILE A C 1
ATOM 1856 O O . ILE A 1 248 ? 3.240 -4.212 -16.370 1.00 81.31 248 ILE A O 1
ATOM 1860 N N . PHE A 1 249 ? 2.820 -6.376 -16.635 1.00 76.56 249 PHE A N 1
ATOM 1861 C CA . PHE A 1 249 ? 4.048 -6.596 -17.418 1.00 76.56 249 PHE A CA 1
ATOM 1862 C C . PHE A 1 249 ? 4.125 -5.813 -18.751 1.00 76.56 249 PHE A C 1
ATOM 1864 O O . PHE A 1 249 ? 5.224 -5.568 -19.243 1.00 76.56 249 PHE A O 1
ATOM 1871 N N . GLU A 1 250 ? 2.992 -5.398 -19.327 1.00 73.56 250 GLU A N 1
ATOM 1872 C CA . GLU A 1 250 ? 2.913 -4.575 -20.547 1.00 73.56 250 GLU A CA 1
ATOM 1873 C C . GLU A 1 250 ? 3.159 -3.077 -20.283 1.00 73.56 250 GLU A C 1
ATOM 1875 O O . GLU A 1 250 ? 3.857 -2.428 -21.061 1.00 73.56 250 GLU A O 1
ATOM 1880 N N . TYR A 1 251 ? 2.601 -2.529 -19.197 1.00 69.62 251 TYR A N 1
ATOM 1881 C CA . TYR A 1 251 ? 2.596 -1.089 -18.896 1.00 69.62 251 TYR A CA 1
ATOM 1882 C C . TYR A 1 251 ? 3.595 -0.658 -17.809 1.00 69.62 251 TYR A C 1
ATOM 1884 O O . TYR A 1 251 ? 3.942 0.521 -17.751 1.00 69.62 251 TYR A O 1
ATOM 1892 N N . CYS A 1 252 ? 4.038 -1.580 -16.951 1.00 67.75 252 CYS A N 1
ATOM 1893 C CA . CYS A 1 252 ? 4.868 -1.305 -15.770 1.00 67.75 252 CYS A CA 1
ATOM 1894 C C . CYS A 1 252 ? 6.317 -1.768 -15.882 1.00 67.75 252 CYS A C 1
ATOM 1896 O O . CYS A 1 252 ? 7.124 -1.522 -14.981 1.00 67.75 252 CYS A O 1
ATOM 1898 N N . SER A 1 253 ? 6.651 -2.421 -16.993 1.00 57.19 253 SER A N 1
ATOM 1899 C CA . SER A 1 253 ? 8.024 -2.742 -17.337 1.00 57.19 253 SER A CA 1
ATOM 1900 C C . SER A 1 253 ? 8.884 -1.466 -17.347 1.00 57.19 253 SER A C 1
ATOM 1902 O O . SER A 1 253 ? 8.380 -0.363 -17.566 1.00 57.19 253 SER A O 1
ATOM 1904 N N . PRO A 1 254 ? 10.218 -1.558 -17.192 1.00 55.47 254 PRO A N 1
ATOM 1905 C CA . PRO A 1 254 ? 11.093 -0.473 -17.632 1.00 55.47 254 PRO A CA 1
ATOM 1906 C C . PRO A 1 254 ? 10.904 -0.124 -19.127 1.00 55.47 254 PRO A C 1
ATOM 1908 O O . PRO A 1 254 ? 11.328 0.946 -19.562 1.00 55.47 254 PRO A O 1
ATOM 1911 N N . CYS A 1 255 ? 10.236 -0.985 -19.910 1.00 50.97 255 CYS A N 1
ATOM 1912 C CA . CYS A 1 255 ? 9.546 -0.596 -21.140 1.00 50.97 255 CYS A CA 1
ATOM 1913 C C . CYS A 1 255 ? 8.257 0.203 -20.815 1.00 50.97 255 CYS A C 1
ATOM 1915 O O . CYS A 1 255 ? 7.364 -0.368 -20.199 1.00 50.97 255 CYS A O 1
ATOM 1917 N N . PRO A 1 256 ? 8.085 1.454 -21.287 1.00 57.50 256 PRO A N 1
ATOM 1918 C CA . PRO A 1 256 ? 8.462 1.875 -22.633 1.00 57.50 256 PRO A CA 1
ATOM 1919 C C . PRO A 1 256 ? 9.878 2.446 -22.741 1.00 57.50 256 PRO A C 1
ATOM 1921 O O . PRO A 1 256 ? 10.165 3.582 -22.366 1.00 57.50 256 PRO A O 1
ATOM 1924 N N . TRP A 1 257 ? 10.744 1.669 -23.393 1.00 65.56 257 TRP A N 1
ATOM 1925 C CA . TRP A 1 257 ? 12.015 2.145 -23.912 1.00 65.56 257 TRP A CA 1
ATOM 1926 C C . TRP A 1 257 ? 11.733 2.937 -25.190 1.00 65.56 257 TRP A C 1
ATOM 1928 O O . TRP A 1 257 ? 11.828 2.419 -26.303 1.00 65.56 257 TRP A O 1
ATOM 1938 N N . GLU A 1 258 ? 11.341 4.199 -25.036 1.00 70.06 258 GLU A N 1
ATOM 1939 C CA . GLU A 1 258 ? 11.118 5.101 -26.153 1.00 70.06 258 GLU A CA 1
ATOM 1940 C C . GLU A 1 258 ? 12.382 5.271 -26.994 1.00 70.06 258 GLU A C 1
ATOM 1942 O O . GLU A 1 258 ? 13.410 5.827 -26.598 1.00 70.06 258 GLU A O 1
ATOM 1947 N N . THR A 1 259 ? 12.259 4.842 -28.234 1.00 75.31 259 THR A N 1
ATOM 1948 C CA . THR A 1 259 ? 13.106 5.250 -29.341 1.00 75.31 259 THR A CA 1
ATOM 1949 C C . THR A 1 259 ? 13.113 6.798 -29.466 1.00 75.31 259 THR A C 1
ATOM 1951 O O . THR A 1 259 ? 12.029 7.368 -29.576 1.00 75.31 259 THR A O 1
ATOM 1954 N N . VAL A 1 260 ? 14.286 7.469 -29.500 1.00 77.12 260 VAL A N 1
ATOM 1955 C CA . VAL A 1 260 ? 14.492 8.943 -29.649 1.00 77.12 260 VAL A CA 1
ATOM 1956 C C . VAL A 1 260 ? 15.742 9.293 -30.493 1.00 77.12 260 VAL A C 1
ATOM 1958 O O . VAL A 1 260 ? 16.846 8.885 -30.130 1.00 77.12 260 VAL A O 1
ATOM 1961 N N . ASP A 1 261 ? 15.632 10.104 -31.552 1.00 81.88 261 ASP A N 1
ATOM 1962 C CA . ASP A 1 261 ? 16.791 10.719 -32.235 1.00 81.88 261 ASP A CA 1
ATOM 1963 C C . ASP A 1 261 ? 17.166 12.062 -31.596 1.00 81.88 261 ASP A C 1
ATOM 1965 O O . ASP A 1 261 ? 16.314 12.889 -31.270 1.00 81.88 261 ASP A O 1
ATOM 1969 N N . ILE A 1 262 ? 18.468 12.307 -31.442 1.00 79.75 262 ILE A N 1
ATOM 1970 C CA . ILE A 1 262 ? 19.017 13.564 -30.927 1.00 79.75 262 ILE A CA 1
ATOM 1971 C C . ILE A 1 262 ? 19.915 14.205 -31.986 1.00 79.75 262 ILE A C 1
ATOM 1973 O O . ILE A 1 262 ? 20.889 13.605 -32.446 1.00 79.75 262 ILE A O 1
ATOM 1977 N N . GLY A 1 263 ? 19.601 15.460 -32.319 1.00 84.31 263 GLY A N 1
ATOM 1978 C CA . GLY A 1 263 ? 20.334 16.280 -33.284 1.00 84.31 263 GLY A CA 1
ATOM 1979 C C . GLY A 1 263 ? 20.146 15.787 -34.715 1.00 84.31 263 GLY A C 1
ATOM 1980 O O . GLY A 1 263 ? 19.019 15.729 -35.193 1.00 84.31 263 GLY A O 1
ATOM 1981 N N . ASN A 1 264 ? 21.240 15.471 -35.414 1.00 83.50 264 ASN A N 1
ATOM 1982 C CA . ASN A 1 264 ? 21.183 14.905 -36.766 1.00 83.50 264 ASN A CA 1
ATOM 1983 C C . ASN A 1 264 ? 22.026 13.616 -36.871 1.00 83.50 264 ASN A C 1
ATOM 1985 O O . ASN A 1 264 ? 23.161 13.661 -37.351 1.00 83.50 264 ASN A O 1
ATOM 1989 N N . PRO A 1 265 ? 21.496 12.464 -36.421 1.00 73.00 265 PRO A N 1
ATOM 1990 C CA . PRO A 1 265 ? 22.160 11.159 -36.509 1.00 73.00 265 PRO A CA 1
ATOM 1991 C C . PRO A 1 265 ? 22.210 10.552 -37.925 1.00 73.00 265 PRO A C 1
ATOM 1993 O O . PRO A 1 265 ? 22.654 9.417 -38.080 1.00 73.00 265 PRO A O 1
ATOM 1996 N N . GLY A 1 266 ? 21.829 11.303 -38.964 1.00 76.06 266 GLY A N 1
ATOM 1997 C CA . GLY A 1 266 ? 21.860 10.854 -40.356 1.00 76.06 266 GLY A CA 1
ATOM 1998 C C . GLY A 1 266 ? 20.608 10.087 -40.787 1.00 76.06 266 GLY A C 1
ATOM 1999 O O . GLY A 1 266 ? 19.683 9.867 -40.013 1.00 76.06 266 GLY A O 1
ATOM 2000 N N . ALA A 1 267 ? 20.570 9.704 -42.064 1.00 77.62 267 ALA A N 1
ATOM 2001 C CA . ALA A 1 267 ? 19.470 8.936 -42.643 1.00 77.62 267 ALA A CA 1
ATOM 2002 C C . ALA A 1 267 ? 19.749 7.426 -42.579 1.00 77.62 267 ALA A C 1
ATOM 2004 O O . ALA A 1 267 ? 20.896 7.001 -42.697 1.00 77.62 267 ALA A O 1
ATOM 2005 N N . GLY A 1 268 ? 18.694 6.614 -42.465 1.00 78.25 268 GLY A N 1
ATOM 2006 C CA . GLY A 1 268 ? 18.802 5.149 -42.475 1.00 78.25 268 GLY A CA 1
ATOM 2007 C C . GLY A 1 268 ? 18.947 4.492 -41.098 1.00 78.25 268 GLY A C 1
ATOM 2008 O O . GLY A 1 268 ? 19.182 3.287 -41.035 1.00 78.25 268 GLY A O 1
ATOM 2009 N N . ASN A 1 269 ? 18.767 5.246 -40.009 1.00 79.44 269 ASN A N 1
ATOM 2010 C CA . ASN A 1 269 ? 18.522 4.662 -38.691 1.00 79.44 269 ASN A CA 1
ATOM 2011 C C . ASN A 1 269 ? 17.293 3.724 -38.764 1.00 79.44 269 ASN A C 1
ATOM 2013 O O . ASN A 1 269 ? 16.308 4.038 -39.436 1.00 79.44 269 ASN A O 1
ATOM 2017 N N . ALA A 1 270 ? 17.346 2.570 -38.096 1.00 78.94 270 ALA A N 1
ATOM 2018 C CA . ALA A 1 270 ? 16.298 1.544 -38.160 1.00 78.94 270 ALA A CA 1
ATOM 2019 C C . ALA A 1 270 ? 16.152 0.827 -36.816 1.00 78.94 270 ALA A C 1
ATOM 2021 O O . ALA A 1 270 ? 17.135 0.735 -36.080 1.00 78.94 270 ALA A O 1
ATOM 2022 N N . TYR A 1 271 ? 14.962 0.289 -36.513 1.00 76.19 271 TYR A N 1
ATOM 2023 C CA . TYR A 1 271 ? 14.501 0.059 -35.134 1.00 76.19 271 TYR A CA 1
ATOM 2024 C C . TYR A 1 271 ? 13.917 -1.316 -34.864 1.00 76.19 271 TYR A C 1
ATOM 2026 O O . TYR A 1 271 ? 13.305 -1.931 -35.726 1.00 76.19 271 TYR A O 1
ATOM 2034 N N . ASP A 1 272 ? 14.142 -1.756 -33.634 1.00 72.44 272 ASP A N 1
ATOM 2035 C CA . ASP A 1 272 ? 13.621 -2.959 -32.999 1.00 72.44 272 ASP A CA 1
ATOM 2036 C C . ASP A 1 272 ? 14.006 -2.832 -31.510 1.00 72.44 272 ASP A C 1
ATOM 2038 O O . ASP A 1 272 ? 15.139 -2.456 -31.174 1.00 72.44 272 ASP A O 1
ATOM 2042 N N . LEU A 1 273 ? 13.018 -2.997 -30.639 1.00 63.19 273 LEU A N 1
ATOM 2043 C CA . LEU A 1 273 ? 13.152 -2.804 -29.198 1.00 63.19 273 LEU A CA 1
ATOM 2044 C C . LEU A 1 273 ? 13.340 -4.125 -28.451 1.00 63.19 273 LEU A C 1
ATOM 2046 O O . LEU A 1 273 ? 13.777 -4.075 -27.308 1.00 63.19 273 LEU A O 1
ATOM 2050 N N . GLY A 1 274 ? 13.039 -5.267 -29.081 1.00 58.97 274 GLY A N 1
ATOM 2051 C CA . GLY A 1 274 ? 12.961 -6.552 -28.394 1.00 58.97 274 GLY A CA 1
ATOM 2052 C C . GLY A 1 274 ? 12.155 -6.474 -27.092 1.00 58.97 274 GLY A C 1
ATOM 2053 O O . GLY A 1 274 ? 11.165 -5.746 -26.991 1.00 58.97 274 GLY A O 1
ATOM 2054 N N . ASP A 1 275 ? 12.650 -7.183 -26.089 1.00 53.66 275 ASP A N 1
ATOM 2055 C CA . ASP A 1 275 ? 12.317 -7.023 -24.677 1.00 53.66 275 ASP A CA 1
ATOM 2056 C C . ASP A 1 275 ? 13.602 -7.104 -23.818 1.00 53.66 275 ASP A C 1
ATOM 2058 O O . ASP A 1 275 ? 14.730 -7.073 -24.327 1.00 53.66 275 ASP A O 1
ATOM 2062 N N . CYS A 1 276 ? 13.457 -7.178 -22.492 1.00 50.66 276 CYS A N 1
ATOM 2063 C CA . CYS A 1 276 ? 14.592 -7.268 -21.570 1.00 50.66 276 CYS A CA 1
ATOM 2064 C C . CYS A 1 276 ? 15.340 -8.618 -21.603 1.00 50.66 276 CYS A C 1
ATOM 2066 O O . CYS A 1 276 ? 16.456 -8.677 -21.084 1.00 50.66 276 CYS A O 1
ATOM 2068 N N . GLU A 1 277 ? 14.782 -9.667 -22.216 1.00 48.25 277 GLU A N 1
ATOM 2069 C CA . GLU A 1 277 ? 15.421 -10.978 -22.398 1.00 48.25 277 GLU A CA 1
ATOM 2070 C C . GLU A 1 277 ? 16.100 -11.099 -23.772 1.00 48.25 277 GLU A C 1
ATOM 2072 O O . GLU A 1 277 ? 17.247 -11.544 -23.857 1.00 48.25 277 GLU A O 1
ATOM 2077 N N . THR A 1 278 ? 15.437 -10.669 -24.854 1.00 53.59 278 THR A N 1
ATOM 2078 C CA . THR A 1 278 ? 16.024 -10.682 -26.210 1.00 53.59 278 THR A CA 1
ATOM 2079 C C . THR A 1 278 ? 17.073 -9.589 -26.403 1.00 53.59 278 THR A C 1
ATOM 2081 O O . THR A 1 278 ? 17.977 -9.727 -27.232 1.00 53.59 278 THR A O 1
ATOM 2084 N N . GLY A 1 279 ? 16.941 -8.488 -25.660 1.00 59.06 279 GLY A N 1
ATOM 2085 C CA . GLY A 1 279 ? 17.780 -7.305 -25.766 1.00 59.06 279 GLY A CA 1
ATOM 2086 C C . GLY A 1 279 ? 17.491 -6.437 -26.994 1.00 59.06 279 GLY A C 1
ATOM 2087 O O . GLY A 1 279 ? 16.717 -6.776 -27.890 1.00 59.06 279 GLY A O 1
ATOM 2088 N N . PHE A 1 280 ? 18.166 -5.288 -27.026 1.00 72.00 280 PHE A N 1
ATOM 2089 C CA . PHE A 1 280 ? 17.941 -4.211 -27.987 1.00 72.00 280 PHE A CA 1
ATOM 2090 C C . PHE A 1 280 ? 19.020 -4.228 -29.078 1.00 72.00 280 PHE A C 1
ATOM 2092 O O . PHE A 1 280 ? 20.189 -3.935 -28.810 1.00 72.00 280 PHE A O 1
ATOM 2099 N N . THR A 1 281 ? 18.646 -4.498 -30.331 1.00 76.62 281 THR A N 1
ATOM 2100 C CA . THR A 1 281 ? 19.555 -4.270 -31.472 1.00 76.62 281 THR A CA 1
ATOM 2101 C C . THR A 1 281 ? 19.765 -2.753 -31.689 1.00 76.62 281 THR A C 1
ATOM 2103 O O . THR A 1 281 ? 18.983 -1.937 -31.200 1.00 76.62 281 THR A O 1
ATOM 2106 N N . ILE A 1 282 ? 20.828 -2.336 -32.395 1.00 79.56 282 ILE A N 1
ATOM 2107 C CA . ILE A 1 282 ? 21.157 -0.927 -32.695 1.00 79.56 282 ILE A CA 1
ATOM 2108 C C . ILE A 1 282 ? 21.617 -0.780 -34.160 1.00 79.56 282 ILE A C 1
ATOM 2110 O O . ILE A 1 282 ? 22.441 -1.562 -34.626 1.00 79.56 282 ILE A O 1
ATOM 2114 N N . ASN A 1 283 ? 21.120 0.236 -34.879 1.00 81.06 283 ASN A N 1
ATOM 2115 C CA . ASN A 1 283 ? 21.614 0.652 -36.199 1.00 81.06 283 ASN A CA 1
ATOM 2116 C C . ASN A 1 283 ? 21.447 2.178 -36.357 1.00 81.06 283 ASN A C 1
ATOM 2118 O O . ASN A 1 283 ? 20.362 2.698 -36.089 1.00 81.06 283 ASN A O 1
ATOM 2122 N N . ALA A 1 284 ? 22.511 2.871 -36.771 1.00 77.25 284 ALA A N 1
ATOM 2123 C CA . ALA A 1 284 ? 22.594 4.327 -36.879 1.00 77.25 284 ALA A CA 1
ATOM 2124 C C . ALA A 1 284 ? 23.320 4.741 -38.175 1.00 77.25 284 ALA A C 1
ATOM 2126 O O . ALA A 1 284 ? 24.352 4.169 -38.526 1.00 77.25 284 ALA A O 1
ATOM 2127 N N . GLY A 1 285 ? 22.792 5.749 -38.871 1.00 72.50 285 GLY A N 1
ATOM 2128 C CA . GLY A 1 285 ? 23.225 6.197 -40.196 1.00 72.50 285 GLY A CA 1
ATOM 2129 C C . GLY A 1 285 ? 24.453 7.113 -40.211 1.00 72.50 285 GLY A C 1
ATOM 2130 O O . GLY A 1 285 ? 25.047 7.314 -41.270 1.00 72.50 285 GLY A O 1
ATOM 2131 N N . ALA A 1 286 ? 24.865 7.663 -39.064 1.00 74.31 286 ALA A N 1
ATOM 2132 C CA . ALA A 1 286 ? 26.067 8.487 -38.933 1.00 74.31 286 ALA A CA 1
ATOM 2133 C C . ALA A 1 286 ? 26.786 8.288 -37.585 1.00 74.31 286 ALA A C 1
ATOM 2135 O O . ALA A 1 286 ? 26.220 7.807 -36.605 1.00 74.31 286 ALA A O 1
ATOM 2136 N N . ALA A 1 287 ? 28.061 8.689 -37.528 1.00 73.62 287 ALA A N 1
ATOM 2137 C CA . ALA A 1 287 ? 28.913 8.524 -36.351 1.00 73.62 287 ALA A CA 1
ATOM 2138 C C . ALA A 1 287 ? 28.987 9.791 -35.474 1.00 73.62 287 ALA A C 1
ATOM 2140 O O . ALA A 1 287 ? 29.398 10.862 -35.927 1.00 73.62 287 ALA A O 1
ATOM 2141 N N . ASN A 1 288 ? 28.693 9.650 -34.178 1.00 76.69 288 ASN A N 1
ATOM 2142 C CA . ASN A 1 288 ? 28.756 10.721 -33.174 1.00 76.69 288 ASN A CA 1
ATOM 2143 C C . ASN A 1 288 ? 30.196 10.988 -32.670 1.00 76.69 288 ASN A C 1
ATOM 2145 O O . ASN A 1 288 ? 30.504 10.833 -31.488 1.00 76.69 288 ASN A O 1
ATOM 2149 N N . ASN A 1 289 ? 31.108 11.353 -33.575 1.00 71.38 289 ASN A N 1
ATOM 2150 C CA . ASN A 1 289 ? 32.541 11.502 -33.268 1.00 71.38 289 ASN A CA 1
ATOM 2151 C C . ASN A 1 289 ? 32.987 12.940 -32.930 1.00 71.38 289 ASN A C 1
ATOM 2153 O O . ASN A 1 289 ? 34.165 13.166 -32.660 1.00 71.38 289 ASN A O 1
ATOM 2157 N N . SER A 1 290 ? 32.075 13.917 -32.940 1.00 77.81 290 SER A N 1
ATOM 2158 C CA . SER A 1 290 ? 32.386 15.321 -32.641 1.00 77.81 290 SER A CA 1
ATOM 2159 C C . SER A 1 290 ? 32.155 15.662 -31.159 1.00 77.81 290 SER A C 1
ATOM 2161 O O . SER A 1 290 ? 31.094 15.333 -30.619 1.00 77.81 290 SER A O 1
ATOM 2163 N N . PRO A 1 291 ? 33.070 16.407 -30.502 1.00 78.75 291 PRO A N 1
ATOM 2164 C CA . PRO A 1 291 ? 32.827 16.964 -29.170 1.00 78.75 291 PRO A CA 1
ATOM 2165 C C . PRO A 1 291 ? 31.656 17.959 -29.130 1.00 78.75 291 PRO A C 1
ATOM 2167 O O . PRO A 1 291 ? 30.999 18.096 -28.098 1.00 78.75 291 PRO A O 1
ATOM 2170 N N . GLY A 1 292 ? 31.423 18.679 -30.234 1.00 78.19 292 GLY A N 1
ATOM 2171 C CA . GLY A 1 292 ? 30.517 19.831 -30.299 1.00 78.19 292 GLY A CA 1
ATOM 2172 C C . GLY A 1 292 ? 29.092 19.529 -30.766 1.00 78.19 292 GLY A C 1
ATOM 2173 O O . GLY A 1 292 ? 28.230 20.388 -30.628 1.00 78.19 292 GLY A O 1
ATOM 2174 N N . SER A 1 293 ? 28.819 18.333 -31.296 1.00 78.44 293 SER A N 1
ATOM 2175 C CA . SER A 1 293 ? 27.475 17.928 -31.729 1.00 78.44 293 SER A CA 1
ATOM 2176 C C . SER A 1 293 ? 27.016 16.672 -31.005 1.00 78.44 293 SER A C 1
ATOM 2178 O O . SER A 1 293 ? 27.819 15.804 -30.667 1.00 78.44 293 SER A O 1
ATOM 2180 N N . ASP A 1 294 ? 25.709 16.558 -30.817 1.00 80.56 294 ASP A N 1
ATOM 2181 C CA . ASP A 1 294 ? 25.047 15.322 -30.423 1.00 80.56 294 ASP A CA 1
ATOM 2182 C C . ASP A 1 294 ? 24.237 14.844 -31.616 1.00 80.56 294 ASP A C 1
ATOM 2184 O O . ASP A 1 294 ? 23.143 15.339 -31.842 1.00 80.56 294 ASP A O 1
ATOM 2188 N N . ASN A 1 295 ? 24.813 13.924 -32.382 1.00 83.81 295 ASN A N 1
ATOM 2189 C CA . ASN A 1 295 ? 24.159 13.242 -33.492 1.00 83.81 295 ASN A CA 1
ATOM 2190 C C . ASN A 1 295 ? 23.915 11.807 -33.026 1.00 83.81 295 ASN A C 1
ATOM 2192 O O . ASN A 1 295 ? 24.614 10.876 -33.425 1.00 83.81 295 ASN A O 1
ATOM 2196 N N . ILE A 1 296 ? 23.026 11.682 -32.041 1.00 80.75 296 ILE A N 1
ATOM 2197 C CA . ILE A 1 296 ? 22.851 10.483 -31.226 1.00 80.75 296 ILE A CA 1
ATOM 2198 C C . ILE A 1 296 ? 21.504 9.872 -31.565 1.00 80.75 296 ILE A C 1
ATOM 2200 O O . ILE A 1 296 ? 20.450 10.313 -31.119 1.00 80.75 296 ILE A O 1
ATOM 2204 N N . ALA A 1 297 ? 21.588 8.793 -32.315 1.00 80.31 297 ALA A N 1
ATOM 2205 C CA . ALA A 1 297 ? 20.595 7.749 -32.332 1.00 80.31 297 ALA A CA 1
ATOM 2206 C C . ALA A 1 297 ? 20.431 7.247 -30.863 1.00 80.31 297 ALA A C 1
ATOM 2208 O O . ALA A 1 297 ? 21.438 6.843 -30.291 1.00 80.31 297 ALA A O 1
ATOM 2209 N N . SER A 1 298 ? 19.246 7.278 -30.212 1.00 79.56 298 SER A N 1
ATOM 2210 C CA . SER A 1 298 ? 19.049 6.760 -28.826 1.00 79.56 298 SER A CA 1
ATOM 2211 C C . SER A 1 298 ? 17.806 5.863 -28.565 1.00 79.56 298 SER A C 1
ATOM 2213 O O . SER A 1 298 ? 16.729 6.094 -29.094 1.00 79.56 298 SER A O 1
ATOM 2215 N N . ILE A 1 299 ? 17.923 4.798 -27.758 1.00 76.75 299 ILE A N 1
ATOM 2216 C CA . ILE A 1 299 ? 16.805 4.044 -27.134 1.00 76.75 299 ILE A CA 1
ATOM 2217 C C . ILE A 1 299 ? 16.782 4.491 -25.674 1.00 76.75 299 ILE A C 1
ATOM 2219 O O . ILE A 1 299 ? 17.824 4.441 -25.017 1.00 76.75 299 ILE A O 1
ATOM 2223 N N . THR A 1 300 ? 15.642 4.969 -25.181 1.00 74.19 300 THR A N 1
ATOM 2224 C CA . THR A 1 300 ? 15.601 5.793 -23.969 1.00 74.19 300 THR A CA 1
ATOM 2225 C C . THR A 1 300 ? 14.508 5.394 -22.997 1.00 74.19 300 THR A C 1
ATOM 2227 O O . THR A 1 300 ? 13.409 5.057 -23.402 1.00 74.19 300 THR A O 1
ATOM 2230 N N . GLN A 1 301 ? 14.819 5.476 -21.711 1.00 73.25 301 GLN A N 1
ATOM 2231 C CA . GLN A 1 301 ? 13.862 5.411 -20.613 1.00 73.25 301 GLN A CA 1
ATOM 2232 C C . GLN A 1 301 ? 14.055 6.687 -19.787 1.00 73.25 301 GLN A C 1
ATOM 2234 O O . GLN A 1 301 ? 15.184 7.178 -19.678 1.00 73.25 301 GLN A O 1
ATOM 2239 N N . GLU A 1 302 ? 12.988 7.243 -19.219 1.00 69.38 302 GLU A N 1
ATOM 2240 C CA . GLU A 1 302 ? 13.100 8.304 -18.216 1.00 69.38 302 GLU A CA 1
ATOM 2241 C C . GLU A 1 302 ? 13.199 7.685 -16.816 1.00 69.38 302 GLU A C 1
ATOM 2243 O O . GLU A 1 302 ? 12.320 6.929 -16.412 1.00 69.38 302 GLU A O 1
ATOM 2248 N N . LEU A 1 303 ? 14.275 7.992 -16.082 1.00 62.31 303 LEU A N 1
ATOM 2249 C CA . LEU A 1 303 ? 14.426 7.647 -14.664 1.00 62.31 303 LEU A CA 1
ATOM 2250 C C . LEU A 1 303 ? 14.511 8.920 -13.816 1.00 62.31 303 LEU A C 1
ATOM 2252 O O . LEU A 1 303 ? 15.214 9.870 -14.169 1.00 62.31 303 LEU A O 1
ATOM 2256 N N . CYS A 1 304 ? 13.855 8.922 -12.657 1.00 58.56 304 CYS A N 1
ATOM 2257 C CA . CYS A 1 304 ? 13.976 9.997 -11.672 1.00 58.56 304 CYS A CA 1
ATOM 2258 C C . CYS A 1 304 ? 14.850 9.564 -10.485 1.00 58.56 304 CYS A C 1
ATOM 2260 O O . CYS A 1 304 ? 14.919 8.387 -10.144 1.00 58.56 304 CYS A O 1
ATOM 2262 N N . GLY A 1 305 ? 15.495 10.535 -9.832 1.00 62.69 305 GLY A N 1
ATOM 2263 C CA . GLY A 1 305 ? 16.328 10.289 -8.653 1.00 62.69 305 GLY A CA 1
ATOM 2264 C C . GLY A 1 305 ? 17.630 9.542 -8.957 1.00 62.69 305 GLY A C 1
ATOM 2265 O O . GLY A 1 305 ? 18.242 9.741 -10.012 1.00 62.69 305 GLY A O 1
ATOM 2266 N N . ASP A 1 306 ? 18.052 8.724 -7.994 1.00 70.62 306 ASP A N 1
ATOM 2267 C CA . ASP A 1 306 ? 19.231 7.862 -8.067 1.00 70.62 306 ASP A CA 1
ATOM 2268 C C . ASP A 1 306 ? 18.890 6.515 -8.707 1.00 70.62 306 ASP A C 1
ATOM 2270 O O . ASP A 1 306 ? 17.803 5.977 -8.520 1.00 70.62 306 ASP A O 1
ATOM 2274 N N . PHE A 1 307 ? 19.831 5.956 -9.469 1.00 72.62 307 PHE A N 1
ATOM 2275 C CA . PHE A 1 307 ? 19.607 4.730 -10.233 1.00 72.62 307 PHE A CA 1
ATOM 2276 C C . PHE A 1 307 ? 20.881 3.896 -10.358 1.00 72.62 307 PHE A C 1
ATOM 2278 O O . PHE A 1 307 ? 21.999 4.408 -10.271 1.00 72.62 307 PHE A O 1
ATOM 2285 N N . GLN A 1 308 ? 20.705 2.612 -10.658 1.00 78.62 308 GLN A N 1
ATOM 2286 C CA . GLN A 1 308 ? 21.749 1.726 -11.161 1.00 78.62 308 GLN A CA 1
ATOM 2287 C C . GLN A 1 308 ? 21.209 1.008 -12.396 1.00 78.62 308 GLN A C 1
ATOM 2289 O O . GLN A 1 308 ? 20.189 0.334 -12.311 1.00 78.62 308 GLN A O 1
ATOM 2294 N N . ILE A 1 309 ? 21.924 1.098 -13.515 1.00 75.38 309 ILE A N 1
ATOM 2295 C CA . ILE A 1 309 ? 21.604 0.352 -14.734 1.00 75.38 309 ILE A CA 1
ATOM 2296 C C . ILE A 1 309 ? 22.844 -0.346 -15.287 1.00 75.38 309 ILE A C 1
ATOM 2298 O O . ILE A 1 309 ? 23.946 0.207 -15.289 1.00 75.38 309 ILE A O 1
ATOM 2302 N N . THR A 1 310 ? 22.637 -1.566 -15.770 1.00 76.31 310 THR A N 1
ATOM 2303 C CA . THR A 1 310 ? 23.650 -2.458 -16.331 1.00 76.31 310 THR A CA 1
ATOM 2304 C C . THR A 1 310 ? 23.234 -2.854 -17.746 1.00 76.31 310 THR A C 1
ATOM 2306 O O . THR A 1 310 ? 22.047 -3.009 -18.011 1.00 76.31 310 THR A O 1
ATOM 2309 N N . THR A 1 311 ? 24.192 -3.050 -18.650 1.00 77.88 311 THR A N 1
ATOM 2310 C CA . THR A 1 311 ? 23.937 -3.610 -19.986 1.00 77.88 311 THR A CA 1
ATOM 2311 C C . THR A 1 311 ? 25.058 -4.542 -20.432 1.00 77.88 311 THR A C 1
ATOM 2313 O O . THR A 1 311 ? 26.218 -4.350 -20.045 1.00 77.88 311 THR A O 1
ATOM 2316 N N . GLN A 1 312 ? 24.721 -5.514 -21.282 1.00 82.81 312 GLN A N 1
ATOM 2317 C CA . GLN A 1 312 ? 25.690 -6.240 -22.092 1.00 82.81 312 GLN A CA 1
ATOM 2318 C C . GLN A 1 312 ? 25.739 -5.637 -23.495 1.00 82.81 312 GLN A C 1
ATOM 2320 O O . GLN A 1 312 ? 24.765 -5.628 -24.242 1.00 82.81 312 GLN A O 1
ATOM 2325 N N . VAL A 1 313 ? 26.928 -5.210 -23.897 1.00 84.06 313 VAL A N 1
ATOM 2326 C CA . VAL A 1 313 ? 27.235 -4.874 -25.282 1.00 84.06 313 VAL A CA 1
ATOM 2327 C C . VAL A 1 313 ? 27.439 -6.191 -26.036 1.00 84.06 313 VAL A C 1
ATOM 2329 O O . VAL A 1 313 ? 28.550 -6.717 -26.082 1.00 84.06 313 VAL A O 1
ATOM 2332 N N . ALA A 1 314 ? 26.363 -6.759 -26.583 1.00 78.75 314 ALA A N 1
ATOM 2333 C CA . ALA A 1 314 ? 26.389 -8.083 -27.214 1.00 78.75 314 ALA A CA 1
ATOM 2334 C C . ALA A 1 314 ? 27.163 -8.113 -28.549 1.00 78.75 314 ALA A C 1
ATOM 2336 O O . ALA A 1 314 ? 27.939 -9.035 -28.792 1.00 78.75 314 ALA A O 1
ATOM 2337 N N . SER A 1 315 ? 27.002 -7.097 -29.403 1.00 77.50 315 SER A N 1
ATOM 2338 C CA . SER A 1 315 ? 27.752 -6.947 -30.661 1.00 77.50 315 SER A CA 1
ATOM 2339 C C . SER A 1 315 ? 27.855 -5.478 -31.087 1.00 77.50 315 SER A C 1
ATOM 2341 O O . SER A 1 315 ? 27.035 -4.655 -30.681 1.00 77.50 315 SER A O 1
ATOM 2343 N N . ILE A 1 316 ? 28.875 -5.138 -31.886 1.00 80.44 316 ILE A N 1
ATOM 2344 C CA . ILE A 1 316 ? 29.053 -3.817 -32.513 1.00 80.44 316 ILE A CA 1
ATOM 2345 C C . ILE A 1 316 ? 29.691 -4.011 -33.899 1.00 80.44 316 ILE A C 1
ATOM 2347 O O . ILE A 1 316 ? 30.559 -4.865 -34.080 1.00 80.44 316 ILE A O 1
ATOM 2351 N N . THR A 1 317 ? 29.304 -3.194 -34.880 1.00 79.94 317 THR A N 1
ATOM 2352 C CA . THR A 1 317 ? 30.017 -3.053 -36.160 1.00 79.94 317 THR A CA 1
ATOM 2353 C C . THR A 1 317 ? 31.446 -2.504 -35.978 1.00 79.94 317 THR A C 1
ATOM 2355 O O . THR A 1 317 ? 31.683 -1.710 -35.062 1.00 79.94 317 THR A O 1
ATOM 2358 N N . PRO A 1 318 ? 32.403 -2.818 -36.876 1.00 79.06 318 PRO A N 1
ATOM 2359 C CA . PRO A 1 318 ? 33.762 -2.273 -36.814 1.00 79.06 318 PRO A CA 1
ATOM 2360 C C . PRO A 1 318 ? 33.803 -0.742 -36.677 1.00 79.06 318 PRO A C 1
ATOM 2362 O O . PRO A 1 318 ? 33.081 -0.029 -37.370 1.00 79.06 318 PRO A O 1
ATOM 2365 N N . ASN A 1 319 ? 34.675 -0.244 -35.794 1.00 75.31 319 ASN A N 1
ATOM 2366 C CA . ASN A 1 319 ? 34.831 1.174 -35.419 1.00 75.31 319 ASN A CA 1
ATOM 2367 C C . ASN A 1 319 ? 33.623 1.835 -34.715 1.00 75.31 319 ASN A C 1
ATOM 2369 O O . ASN A 1 319 ? 33.695 3.022 -34.391 1.00 75.31 319 ASN A O 1
ATOM 2373 N N . GLY A 1 320 ? 32.537 1.102 -34.452 1.00 80.88 320 GLY A N 1
ATOM 2374 C CA . GLY A 1 320 ? 31.407 1.597 -33.665 1.00 80.88 320 GLY A CA 1
ATOM 2375 C C . GLY A 1 320 ? 31.696 1.661 -32.160 1.00 80.88 320 GLY A C 1
ATOM 2376 O O . GLY A 1 320 ? 32.687 1.120 -31.671 1.00 80.88 320 GLY A O 1
ATOM 2377 N N . TYR A 1 321 ? 30.785 2.291 -31.419 1.00 85.31 321 TYR A N 1
ATOM 2378 C CA . TYR A 1 321 ? 30.722 2.262 -29.956 1.00 85.31 321 TYR A CA 1
ATOM 2379 C C . TYR A 1 321 ? 29.269 2.053 -29.521 1.00 85.31 321 TYR A C 1
ATOM 2381 O O . TYR A 1 321 ? 28.366 2.638 -30.117 1.00 85.31 321 T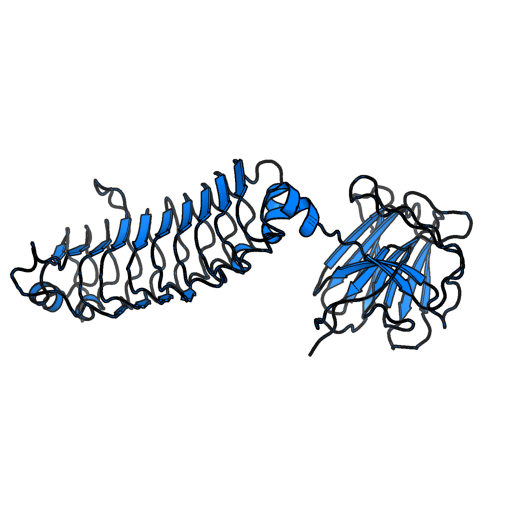YR A O 1
ATOM 2389 N N . ALA A 1 322 ? 29.048 1.270 -28.466 1.00 85.25 322 ALA A N 1
ATOM 2390 C CA . ALA A 1 322 ? 27.742 1.100 -27.829 1.00 85.25 322 ALA A CA 1
ATOM 2391 C C . ALA A 1 322 ? 27.891 0.980 -26.304 1.00 85.25 322 ALA A C 1
ATOM 2393 O O . ALA A 1 322 ? 28.970 0.664 -25.795 1.00 85.25 322 ALA A O 1
ATOM 2394 N N . GLY A 1 323 ? 26.824 1.275 -25.565 1.00 88.12 323 GLY A N 1
ATOM 2395 C CA . GLY A 1 323 ? 26.831 1.301 -24.105 1.00 88.12 323 GLY A CA 1
ATOM 2396 C C . GLY A 1 323 ? 25.741 2.200 -23.534 1.00 88.12 323 GLY A C 1
ATOM 2397 O O . GLY A 1 323 ? 24.732 2.434 -24.195 1.00 88.12 323 GLY A O 1
ATOM 2398 N N . LEU A 1 324 ? 25.972 2.689 -22.315 1.00 88.56 324 LEU A N 1
ATOM 2399 C CA . LEU A 1 324 ? 25.014 3.445 -21.509 1.00 88.56 324 LEU A CA 1
ATOM 2400 C C . LEU A 1 324 ? 25.304 4.944 -21.560 1.00 88.56 324 LEU A C 1
ATOM 2402 O O . LEU A 1 324 ? 26.456 5.370 -21.475 1.00 88.56 324 LEU A O 1
ATOM 2406 N N . MET A 1 325 ? 24.252 5.752 -21.572 1.00 88.88 325 MET A N 1
ATOM 2407 C CA . MET A 1 325 ? 24.322 7.200 -21.389 1.00 88.88 325 MET A CA 1
ATOM 2408 C C . MET A 1 325 ? 23.238 7.657 -20.414 1.00 88.88 325 MET A C 1
ATOM 2410 O O . MET A 1 325 ? 22.164 7.074 -20.384 1.00 88.88 325 MET A O 1
ATOM 2414 N N . ALA A 1 326 ? 23.489 8.708 -19.641 1.00 87.44 326 ALA A N 1
ATOM 2415 C CA . ALA A 1 326 ? 22.462 9.452 -18.921 1.00 87.44 326 ALA A CA 1
ATOM 2416 C C . ALA A 1 326 ? 22.527 10.930 -19.326 1.00 87.44 326 ALA A C 1
ATOM 2418 O O . ALA A 1 326 ? 23.621 11.476 -19.507 1.00 87.44 326 ALA A O 1
ATOM 2419 N N . ARG A 1 327 ? 21.368 11.575 -19.487 1.00 87.81 327 ARG A N 1
ATOM 2420 C CA . ARG A 1 327 ? 21.246 12.977 -19.920 1.00 87.81 327 ARG A CA 1
ATOM 2421 C C . ARG A 1 327 ? 20.254 13.745 -19.061 1.00 87.81 327 ARG A C 1
ATOM 2423 O O . ARG A 1 327 ? 19.210 13.207 -18.724 1.00 87.81 327 ARG A O 1
ATOM 2430 N N . GLU A 1 328 ? 20.519 15.027 -18.835 1.00 83.31 328 GLU A N 1
ATOM 2431 C CA . GLU A 1 328 ? 19.580 15.951 -18.173 1.00 83.31 328 GLU A CA 1
ATOM 2432 C C . GLU A 1 328 ? 18.326 16.232 -19.024 1.00 83.31 328 GLU A C 1
ATOM 2434 O O . GLU A 1 328 ? 17.300 16.667 -18.514 1.00 83.31 328 GLU A O 1
ATOM 2439 N N . SER A 1 329 ? 18.399 15.996 -20.339 1.00 80.44 329 SER A N 1
ATOM 2440 C CA . SER A 1 329 ? 17.248 16.019 -21.245 1.00 80.44 329 SER A CA 1
ATOM 2441 C C . SER A 1 329 ? 17.572 15.377 -22.600 1.00 80.44 329 SER A C 1
ATOM 2443 O O . SER A 1 329 ? 18.738 15.207 -22.980 1.00 80.44 329 SER A O 1
ATOM 2445 N N . GLY A 1 330 ? 16.527 15.075 -23.377 1.00 76.19 330 GLY A N 1
ATOM 2446 C CA . GLY A 1 330 ? 16.648 14.609 -24.765 1.00 76.19 330 GLY A CA 1
ATOM 2447 C C . GLY A 1 330 ? 17.128 15.670 -25.768 1.00 76.19 330 GLY A C 1
ATOM 2448 O O . GLY A 1 330 ? 17.337 15.347 -26.930 1.00 76.19 330 GLY A O 1
ATOM 2449 N N . ALA A 1 331 ? 17.324 16.929 -25.359 1.00 84.06 331 ALA A N 1
ATOM 2450 C CA . ALA A 1 331 ? 17.809 17.970 -26.262 1.00 84.06 331 ALA A CA 1
ATOM 2451 C C . ALA A 1 331 ? 19.265 17.714 -26.689 1.00 84.06 331 ALA A C 1
ATOM 2453 O O . ALA A 1 331 ? 20.107 17.328 -25.870 1.00 84.06 331 ALA A O 1
ATOM 2454 N N . ALA A 1 332 ? 19.598 17.996 -27.951 1.00 85.31 332 ALA A N 1
ATOM 2455 C CA . ALA A 1 332 ? 20.990 18.075 -28.388 1.00 85.31 332 ALA A CA 1
ATOM 2456 C C . ALA A 1 332 ? 21.737 19.138 -27.562 1.00 85.31 332 ALA A C 1
ATOM 2458 O O . ALA A 1 332 ? 21.172 20.174 -27.221 1.00 85.31 332 ALA A O 1
ATOM 2459 N N . GLY A 1 333 ? 22.988 18.862 -27.185 1.00 88.50 333 GLY A N 1
ATOM 2460 C CA . GLY A 1 333 ? 23.767 19.757 -26.325 1.00 88.50 333 GLY A CA 1
ATOM 2461 C C . GLY A 1 333 ? 23.455 19.657 -24.825 1.00 88.50 333 GLY A C 1
ATOM 2462 O O . GLY A 1 333 ? 24.192 20.240 -24.033 1.00 88.50 333 GLY A O 1
ATOM 2463 N N . SER A 1 334 ? 22.438 18.897 -24.400 1.00 88.44 334 SER A N 1
ATOM 2464 C CA . SER A 1 334 ? 22.121 18.682 -22.975 1.00 88.44 334 SER A CA 1
ATOM 2465 C C . SER A 1 334 ? 23.299 18.116 -22.166 1.00 88.44 334 SER A C 1
ATOM 2467 O O . SER A 1 334 ? 24.167 17.426 -22.721 1.00 88.44 334 SER A O 1
ATOM 2469 N N . LYS A 1 335 ? 23.350 18.397 -20.855 1.00 90.56 335 LYS A N 1
ATOM 2470 C CA . LYS A 1 335 ? 24.339 17.783 -19.954 1.00 90.56 335 LYS A CA 1
ATOM 2471 C C . LYS A 1 335 ? 24.211 16.266 -20.022 1.00 90.56 335 LYS A C 1
ATOM 2473 O O . LYS A 1 335 ? 23.103 15.731 -20.049 1.00 90.56 335 LYS A O 1
ATOM 2478 N N . MET A 1 336 ? 25.341 15.571 -20.046 1.00 90.19 336 MET A N 1
ATOM 2479 C CA . MET A 1 336 ? 25.359 14.120 -20.218 1.00 90.19 336 MET A CA 1
ATOM 2480 C C . MET A 1 336 ? 26.571 13.473 -19.560 1.00 90.19 336 MET A C 1
ATOM 2482 O O . MET A 1 336 ? 27.606 14.114 -19.370 1.00 90.19 336 MET A O 1
ATOM 2486 N N . ILE A 1 337 ? 26.439 12.189 -19.255 1.00 91.75 337 ILE A N 1
ATOM 2487 C CA . ILE A 1 337 ? 27.550 11.267 -19.032 1.00 91.75 337 ILE A CA 1
ATOM 2488 C C . ILE A 1 337 ? 27.289 9.997 -19.839 1.00 91.75 337 ILE A C 1
ATOM 2490 O O . ILE A 1 337 ? 26.150 9.549 -19.935 1.00 91.75 337 ILE A O 1
ATOM 2494 N N . GLY A 1 338 ? 28.328 9.415 -20.425 1.00 90.06 338 GLY A N 1
ATOM 2495 C CA . GLY A 1 338 ? 28.241 8.154 -21.150 1.00 90.06 338 GLY A CA 1
ATOM 2496 C C . GLY A 1 338 ? 29.410 7.230 -20.854 1.00 90.06 338 GLY A C 1
ATOM 2497 O O . GLY A 1 338 ? 30.511 7.688 -20.547 1.00 90.06 338 GLY A O 1
ATOM 2498 N N . VAL A 1 339 ? 29.165 5.929 -20.958 1.00 90.62 339 VAL A N 1
ATOM 2499 C CA . VAL A 1 339 ? 30.158 4.863 -20.836 1.00 90.62 339 VAL A CA 1
ATOM 2500 C C . VAL A 1 339 ? 29.905 3.831 -21.933 1.00 90.62 339 VAL A C 1
ATOM 2502 O O . VAL A 1 339 ? 28.816 3.269 -22.039 1.00 90.62 339 VAL A O 1
ATOM 2505 N N . TYR A 1 340 ? 30.914 3.596 -22.770 1.00 90.31 340 TYR A N 1
ATOM 2506 C CA . TYR A 1 340 ? 30.793 2.816 -23.999 1.00 90.31 340 TYR A CA 1
ATOM 2507 C C . TYR A 1 340 ? 31.962 1.853 -24.187 1.00 90.31 340 TYR A C 1
ATOM 2509 O O . TYR A 1 340 ? 33.103 2.131 -23.808 1.00 90.31 340 TYR A O 1
ATOM 2517 N N . SER A 1 341 ? 31.667 0.750 -24.861 1.00 86.75 341 SER A N 1
ATOM 2518 C CA . SER A 1 341 ? 32.616 -0.242 -25.348 1.00 86.75 341 SER A CA 1
ATOM 2519 C C . SER A 1 341 ? 32.652 -0.209 -26.875 1.00 86.75 341 SER A C 1
ATOM 2521 O O . SER A 1 341 ? 31.691 0.210 -27.518 1.00 86.75 341 SER A O 1
ATOM 2523 N N . ASN A 1 342 ? 33.762 -0.665 -27.446 1.00 86.19 342 ASN A N 1
ATOM 2524 C CA . ASN A 1 342 ? 33.912 -1.023 -28.861 1.00 86.19 342 ASN A CA 1
ATOM 2525 C C . ASN A 1 342 ? 34.456 -2.459 -29.015 1.00 86.19 342 ASN A C 1
ATOM 2527 O O . ASN A 1 342 ? 35.128 -2.765 -29.997 1.00 86.19 342 ASN A O 1
ATOM 2531 N N . HIS A 1 343 ? 34.259 -3.304 -27.991 1.00 82.62 343 HIS A N 1
ATOM 2532 C CA . HIS A 1 343 ? 34.835 -4.654 -27.844 1.00 82.62 343 HIS A CA 1
ATOM 2533 C C . HIS A 1 343 ? 36.375 -4.747 -27.815 1.00 82.62 343 HIS A C 1
ATOM 2535 O O . HIS A 1 343 ? 36.906 -5.837 -27.605 1.00 82.62 343 HIS A O 1
ATOM 2541 N N . SER A 1 344 ? 37.110 -3.635 -27.932 1.00 89.06 344 SER A N 1
ATOM 2542 C CA . SER A 1 344 ? 38.546 -3.593 -27.617 1.00 89.06 344 SER A CA 1
ATOM 2543 C C . SER A 1 344 ? 38.787 -3.461 -26.105 1.00 89.06 344 SER A C 1
ATOM 2545 O O . SER A 1 344 ? 37.852 -3.264 -25.331 1.00 89.06 344 SER A O 1
ATOM 2547 N N . SER A 1 345 ? 40.049 -3.504 -25.664 1.00 93.56 345 SER A N 1
ATOM 2548 C CA . SER A 1 345 ? 40.454 -3.287 -24.262 1.00 93.56 345 SER A CA 1
ATOM 2549 C C . SER A 1 345 ? 40.313 -1.829 -23.777 1.00 93.56 345 SER A C 1
ATOM 2551 O O . SER A 1 345 ? 41.125 -1.357 -22.978 1.00 93.56 345 SER A O 1
ATOM 2553 N N . VAL A 1 346 ? 39.319 -1.084 -24.271 1.00 91.94 346 VAL A N 1
ATOM 2554 C CA . VAL A 1 346 ? 39.121 0.343 -23.997 1.00 91.94 346 VAL A CA 1
ATOM 2555 C C . VAL A 1 346 ? 37.659 0.637 -23.676 1.00 91.94 346 VAL A C 1
ATOM 2557 O O . VAL A 1 346 ? 36.770 0.403 -24.493 1.00 91.94 346 VAL A O 1
ATOM 2560 N N . VAL A 1 347 ? 37.424 1.251 -22.516 1.00 94.12 347 VAL A N 1
ATOM 2561 C CA . VAL A 1 347 ? 36.155 1.917 -22.195 1.00 94.12 347 VAL A CA 1
ATOM 2562 C C . VAL A 1 347 ? 36.273 3.396 -22.568 1.00 94.12 347 VAL A C 1
ATOM 2564 O O . VAL A 1 347 ? 37.147 4.099 -22.054 1.00 94.12 347 VAL A O 1
ATOM 2567 N N . ARG A 1 348 ? 35.391 3.873 -23.453 1.00 91.88 348 ARG A N 1
ATOM 2568 C CA . ARG A 1 348 ? 35.208 5.299 -23.773 1.00 91.88 348 ARG A CA 1
ATOM 2569 C C . ARG A 1 348 ? 34.202 5.878 -22.785 1.00 91.88 348 ARG A C 1
ATOM 2571 O O . ARG A 1 348 ? 33.087 5.379 -22.680 1.00 91.88 348 ARG A O 1
ATOM 2578 N N . MET A 1 349 ? 34.586 6.931 -22.082 1.00 91.75 349 MET A N 1
ATOM 2579 C CA . MET A 1 349 ? 33.704 7.727 -21.237 1.00 91.75 349 MET A CA 1
ATOM 2580 C C . MET A 1 349 ? 33.499 9.092 -21.891 1.00 91.75 349 MET A C 1
ATOM 2582 O O . MET A 1 349 ? 34.460 9.708 -22.351 1.00 91.75 349 MET A O 1
ATOM 2586 N N . GLU A 1 350 ? 32.264 9.577 -21.904 1.00 92.06 350 GLU A N 1
ATOM 2587 C CA . GLU A 1 350 ? 31.936 10.947 -22.305 1.00 92.06 350 GLU A CA 1
ATOM 2588 C C . GLU A 1 350 ? 31.309 11.705 -21.141 1.00 92.06 350 GLU A C 1
ATOM 2590 O O . GLU A 1 350 ? 30.604 11.111 -20.325 1.00 92.06 350 GLU A O 1
ATOM 2595 N N . SER A 1 351 ? 31.527 13.017 -21.070 1.00 93.44 351 SER A N 1
ATOM 2596 C CA . SER A 1 351 ? 30.744 13.888 -20.192 1.00 93.44 351 SER A CA 1
ATOM 2597 C C . SER A 1 351 ? 30.600 15.308 -20.742 1.00 93.44 351 SER A C 1
ATOM 2599 O O . SER A 1 351 ? 31.490 15.833 -21.410 1.00 93.44 351 SER A O 1
ATOM 2601 N N . ARG A 1 352 ? 29.473 15.955 -20.436 1.00 92.56 352 ARG A N 1
ATOM 2602 C CA . ARG A 1 352 ? 29.226 17.387 -20.658 1.00 92.56 352 ARG A CA 1
ATOM 2603 C C . ARG A 1 352 ? 28.596 17.976 -19.400 1.00 92.56 352 ARG A C 1
ATOM 2605 O O . ARG A 1 352 ? 27.482 17.602 -19.044 1.00 92.56 352 ARG A O 1
ATOM 2612 N N . SER A 1 353 ? 29.294 18.910 -18.757 1.00 92.44 353 SER A N 1
ATOM 2613 C CA . SER A 1 353 ? 28.855 19.581 -17.522 1.00 92.44 353 SER A CA 1
ATOM 2614 C C . SER A 1 353 ? 28.088 20.887 -17.736 1.00 92.44 353 SER A C 1
ATOM 2616 O O . SER A 1 353 ? 27.403 21.346 -16.825 1.00 92.44 353 SER A O 1
ATOM 2618 N N . VAL A 1 354 ? 28.175 21.473 -18.932 1.00 91.25 354 VAL A N 1
ATOM 2619 C CA . VAL A 1 354 ? 27.518 22.733 -19.302 1.00 91.25 354 VAL A CA 1
ATOM 2620 C C . VAL A 1 354 ? 26.703 22.508 -20.569 1.00 91.25 354 VAL A C 1
ATOM 2622 O O . VAL A 1 354 ? 27.248 22.047 -21.571 1.00 91.25 354 VAL A O 1
ATOM 2625 N N . THR A 1 355 ? 25.413 22.834 -20.539 1.00 90.88 355 THR A N 1
ATOM 2626 C CA . THR A 1 355 ? 24.514 22.721 -21.697 1.00 90.88 355 THR A CA 1
ATOM 2627 C C . THR A 1 355 ? 25.054 23.518 -22.888 1.00 90.88 355 THR A C 1
ATOM 2629 O O . THR A 1 355 ? 25.501 24.651 -22.733 1.00 90.88 355 THR A O 1
ATOM 2632 N N . ASN A 1 356 ? 25.045 22.907 -24.074 1.00 91.75 356 ASN A N 1
ATOM 2633 C CA . ASN A 1 356 ? 25.675 23.375 -25.319 1.00 91.75 356 ASN A CA 1
ATOM 2634 C C . ASN A 1 356 ? 27.212 23.530 -25.278 1.00 91.75 356 ASN A C 1
ATOM 2636 O O . ASN A 1 356 ? 27.809 23.968 -26.260 1.00 91.75 356 ASN A O 1
ATOM 2640 N N . GLY A 1 357 ? 27.876 23.126 -24.191 1.00 91.69 357 GLY A N 1
ATOM 2641 C CA . GLY A 1 357 ? 29.334 23.018 -24.125 1.00 91.69 357 GLY A CA 1
ATOM 2642 C C . GLY A 1 357 ? 29.891 21.810 -24.901 1.00 91.69 357 GLY A C 1
ATOM 2643 O O . GLY A 1 357 ? 29.141 20.912 -25.299 1.00 91.69 357 GLY A O 1
ATOM 2644 N N . PRO A 1 358 ? 31.217 21.737 -25.109 1.00 91.38 358 PRO A N 1
ATOM 2645 C CA . PRO A 1 358 ? 31.855 20.561 -25.692 1.00 91.38 358 PRO A CA 1
ATOM 2646 C C . PRO A 1 358 ? 31.782 19.355 -24.742 1.00 91.38 358 PRO A C 1
ATOM 2648 O O . PRO A 1 358 ? 31.838 19.505 -23.521 1.00 91.38 358 PRO A O 1
ATOM 2651 N N . LYS A 1 359 ? 31.707 18.146 -25.306 1.00 89.12 359 LYS A N 1
ATOM 2652 C CA . LYS A 1 359 ? 31.904 16.893 -24.562 1.00 89.12 359 LYS A CA 1
ATOM 2653 C C . LYS A 1 359 ? 33.388 16.662 -24.286 1.00 89.12 359 LYS A C 1
ATOM 2655 O O . LYS A 1 359 ? 34.202 16.693 -25.209 1.00 89.12 359 LYS A O 1
ATOM 2660 N N . ALA A 1 360 ? 33.725 16.354 -23.040 1.00 92.69 360 ALA A N 1
ATOM 2661 C CA . ALA A 1 360 ? 34.967 15.670 -22.709 1.00 92.69 360 ALA A CA 1
ATOM 2662 C C . ALA A 1 360 ? 34.864 14.200 -23.149 1.00 92.69 360 ALA A C 1
ATOM 2664 O O . ALA A 1 360 ? 33.803 13.588 -23.022 1.00 92.69 360 ALA A O 1
ATOM 2665 N N . MET A 1 361 ? 35.963 13.635 -23.655 1.00 91.00 361 MET A N 1
ATOM 2666 C CA . MET A 1 361 ? 36.050 12.232 -24.072 1.00 91.00 361 MET A CA 1
ATOM 2667 C C . MET A 1 361 ? 37.314 11.615 -23.471 1.00 91.00 361 MET A C 1
ATOM 2669 O O . MET A 1 361 ? 38.424 12.029 -23.801 1.00 91.00 361 MET A O 1
ATOM 2673 N N . ASN A 1 362 ? 37.143 10.636 -22.585 1.00 93.56 362 ASN A N 1
ATOM 2674 C CA . ASN A 1 362 ? 38.222 9.958 -21.869 1.00 93.56 362 ASN A CA 1
ATOM 2675 C C . ASN A 1 362 ? 38.263 8.476 -22.261 1.00 93.56 362 ASN A C 1
ATOM 2677 O O . ASN A 1 362 ? 37.220 7.847 -22.440 1.00 93.56 362 ASN A O 1
ATOM 2681 N N . PHE A 1 363 ? 39.460 7.899 -22.361 1.00 94.50 363 PHE A N 1
ATOM 2682 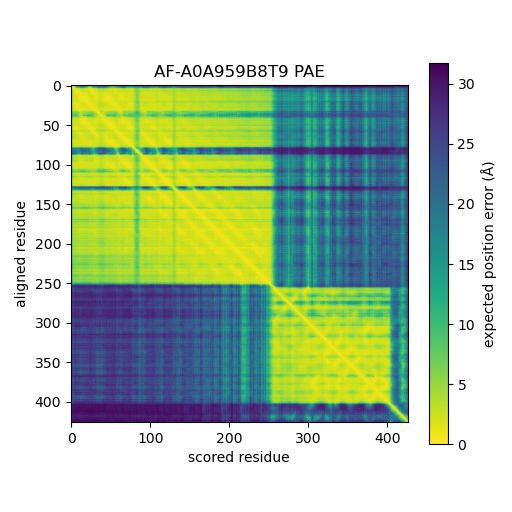C CA . PHE A 1 363 ? 39.657 6.511 -22.784 1.00 94.50 363 PHE A CA 1
ATOM 2683 C C . PHE A 1 363 ? 40.440 5.744 -21.719 1.00 94.50 363 PHE A C 1
ATOM 2685 O O . PHE A 1 363 ? 41.591 6.069 -21.427 1.00 94.50 363 PHE A O 1
ATOM 2692 N N .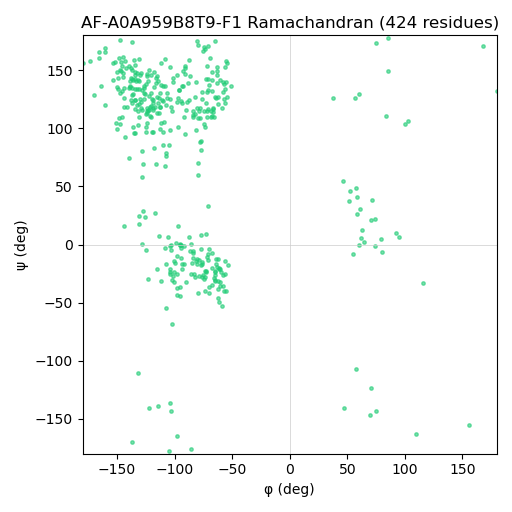 PHE A 1 364 ? 39.820 4.717 -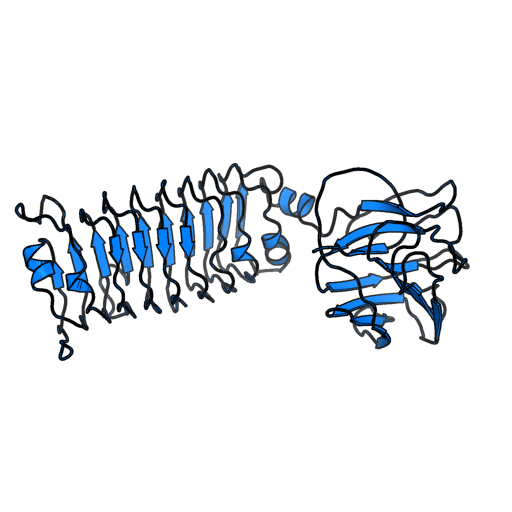21.142 1.00 96.38 364 PHE A N 1
ATOM 2693 C CA . PHE A 1 364 ? 40.388 3.926 -20.053 1.00 96.38 364 PHE A CA 1
ATOM 2694 C C . PHE A 1 364 ? 40.746 2.523 -20.541 1.00 96.38 364 PHE A C 1
ATOM 2696 O O . PHE A 1 364 ? 39.876 1.795 -21.017 1.00 96.38 364 PHE A O 1
ATOM 2703 N N . GLN A 1 365 ? 42.011 2.127 -20.384 1.00 96.56 365 GLN A N 1
ATOM 2704 C CA . GLN A 1 365 ? 42.469 0.767 -20.689 1.00 96.56 365 GLN A CA 1
ATOM 2705 C C . GLN A 1 365 ? 41.857 -0.217 -19.681 1.00 96.56 365 GLN A C 1
ATOM 2707 O O . GLN A 1 365 ? 42.199 -0.187 -18.497 1.00 96.56 365 GLN A O 1
ATOM 2712 N N . LYS A 1 366 ? 40.921 -1.051 -20.138 1.00 93.25 366 LYS A N 1
ATOM 2713 C CA . LYS A 1 366 ? 40.149 -2.019 -19.343 1.00 93.25 366 LYS A CA 1
ATOM 2714 C C . LYS A 1 366 ? 39.921 -3.274 -20.205 1.00 93.25 366 LYS A C 1
ATOM 2716 O O . LYS A 1 366 ? 39.312 -3.146 -21.264 1.00 93.25 366 LYS A O 1
ATOM 2721 N N . PRO A 1 367 ? 40.414 -4.465 -19.822 1.00 89.31 367 PRO A N 1
ATOM 2722 C CA . PRO A 1 367 ? 40.320 -5.662 -20.661 1.00 89.31 367 PRO A CA 1
ATOM 2723 C C . PRO A 1 367 ? 38.882 -6.195 -20.747 1.00 89.31 367 PRO A C 1
ATOM 2725 O O . PRO A 1 367 ? 38.170 -6.195 -19.749 1.00 89.31 367 PRO A O 1
ATOM 2728 N N . ALA A 1 368 ? 38.481 -6.691 -21.922 1.00 86.81 368 ALA A N 1
ATOM 2729 C CA . ALA A 1 368 ? 37.187 -7.349 -22.157 1.00 86.81 368 ALA A CA 1
ATOM 2730 C C . ALA A 1 368 ? 35.939 -6.616 -21.580 1.00 86.81 368 ALA A C 1
ATOM 2732 O O . ALA A 1 368 ? 35.166 -7.220 -20.831 1.00 86.81 368 ALA A O 1
ATOM 2733 N N . PRO A 1 369 ? 35.699 -5.326 -21.902 1.00 86.25 369 PRO A N 1
ATOM 2734 C CA . PRO A 1 369 ? 34.551 -4.571 -21.401 1.00 86.25 369 PRO A CA 1
ATOM 2735 C C . PRO A 1 369 ? 33.276 -4.910 -22.191 1.00 86.25 369 PRO A C 1
ATOM 2737 O O . PRO A 1 369 ? 32.775 -4.102 -22.975 1.00 86.25 369 PRO A O 1
ATOM 2740 N N . TYR A 1 370 ? 32.765 -6.129 -22.012 1.00 82.31 370 TYR A N 1
ATOM 2741 C CA . TYR A 1 370 ? 31.520 -6.595 -22.638 1.00 82.31 370 TYR A CA 1
ATOM 2742 C C . TYR A 1 370 ? 30.275 -6.140 -21.877 1.00 82.31 370 TYR A C 1
ATOM 2744 O O . TYR A 1 370 ? 29.224 -5.947 -22.477 1.00 82.31 370 TYR A O 1
ATOM 2752 N N . TRP A 1 371 ? 30.397 -5.933 -20.569 1.00 85.44 371 TRP A N 1
ATOM 2753 C CA . TRP A 1 371 ? 29.336 -5.425 -19.709 1.00 85.44 371 TRP A CA 1
ATOM 2754 C C . TRP A 1 371 ? 29.711 -4.054 -19.166 1.00 85.44 371 TRP A C 1
ATOM 2756 O O . TRP A 1 371 ? 30.859 -3.825 -18.778 1.00 85.44 371 TRP A O 1
ATOM 2766 N N . LEU A 1 372 ? 28.734 -3.156 -19.093 1.00 88.31 372 LEU A N 1
ATOM 2767 C CA . LEU A 1 372 ? 28.891 -1.788 -18.606 1.00 88.31 372 LEU A CA 1
ATOM 2768 C C . LEU A 1 372 ? 27.811 -1.497 -17.566 1.00 88.31 372 LEU A C 1
ATOM 2770 O O . LEU A 1 372 ? 26.691 -1.989 -17.686 1.00 88.31 372 LEU A O 1
ATOM 2774 N N . LYS A 1 373 ? 28.141 -0.691 -16.556 1.00 86.88 373 LYS A N 1
ATOM 2775 C CA . LYS A 1 373 ? 27.192 -0.267 -15.522 1.00 86.88 373 LYS A CA 1
ATOM 2776 C C . LYS A 1 373 ? 27.384 1.206 -15.176 1.00 86.88 373 LYS A C 1
ATOM 2778 O O . LYS A 1 373 ? 28.518 1.659 -14.994 1.00 86.88 373 LYS A O 1
ATOM 2783 N N . LEU A 1 374 ? 26.273 1.927 -15.070 1.00 88.25 374 LEU A N 1
ATOM 2784 C CA . LEU A 1 374 ? 26.196 3.336 -14.691 1.00 88.25 374 LEU A CA 1
ATOM 2785 C C . LEU A 1 374 ? 25.335 3.458 -13.428 1.00 88.25 374 LEU A C 1
ATOM 2787 O O . LEU A 1 374 ? 24.241 2.901 -13.366 1.00 88.25 374 LEU A O 1
ATOM 2791 N N . VAL A 1 375 ? 25.844 4.172 -12.426 1.00 85.19 375 VAL A N 1
ATOM 2792 C CA . VAL A 1 375 ? 25.159 4.427 -11.149 1.00 85.19 375 VAL A CA 1
ATOM 2793 C C . VAL A 1 375 ? 25.134 5.929 -10.889 1.00 85.19 375 VAL A C 1
ATOM 2795 O O . VAL A 1 375 ? 26.168 6.575 -11.060 1.00 85.19 375 VAL A O 1
ATOM 2798 N N . ARG A 1 376 ? 24.001 6.476 -10.443 1.00 85.00 376 ARG A N 1
ATOM 2799 C CA . ARG A 1 376 ? 23.878 7.846 -9.915 1.00 85.00 376 ARG A CA 1
ATOM 2800 C C . ARG A 1 376 ? 23.664 7.806 -8.403 1.00 85.00 376 ARG A C 1
ATOM 2802 O O . ARG A 1 376 ? 22.889 6.982 -7.929 1.00 85.00 376 ARG A O 1
ATOM 2809 N N . GLN A 1 377 ? 24.359 8.683 -7.682 1.00 83.94 377 GLN A N 1
ATOM 2810 C CA . GLN A 1 377 ? 24.139 8.985 -6.265 1.00 83.94 377 GLN A CA 1
ATOM 2811 C C . GLN A 1 377 ? 24.190 10.511 -6.073 1.00 83.94 377 GLN A C 1
ATOM 2813 O O . GLN A 1 377 ? 25.261 11.128 -6.106 1.00 83.94 377 GLN A O 1
ATOM 2818 N N . GLY A 1 378 ? 23.027 11.151 -5.967 1.00 82.62 378 GLY A N 1
ATOM 2819 C CA . GLY A 1 378 ? 22.846 12.601 -6.013 1.00 82.62 378 GLY A CA 1
ATOM 2820 C C . GLY A 1 378 ? 23.388 13.222 -7.307 1.00 82.62 378 GLY A C 1
ATOM 2821 O O . GLY A 1 378 ? 22.813 13.085 -8.385 1.00 82.62 378 GLY A O 1
ATOM 2822 N N . ASN A 1 379 ? 24.517 13.925 -7.204 1.00 86.50 379 ASN A N 1
ATOM 2823 C CA . ASN A 1 379 ? 25.230 14.529 -8.340 1.00 86.50 379 ASN A CA 1
ATOM 2824 C C . ASN A 1 379 ? 26.513 13.771 -8.727 1.00 86.50 379 ASN A C 1
ATOM 2826 O O . ASN A 1 379 ? 27.271 14.241 -9.576 1.00 86.50 379 ASN A O 1
ATOM 2830 N N . TRP A 1 380 ? 26.787 12.617 -8.114 1.00 93.06 380 TRP A N 1
ATOM 2831 C CA . TRP A 1 380 ? 27.888 11.743 -8.507 1.00 93.06 380 TRP A CA 1
ATOM 2832 C C . TRP A 1 380 ? 27.403 10.637 -9.433 1.00 93.06 380 TRP A C 1
ATOM 2834 O O . TRP A 1 380 ? 26.430 9.947 -9.142 1.00 93.06 380 TRP A O 1
ATOM 2844 N N . PHE A 1 381 ? 28.130 10.435 -10.527 1.00 93.12 381 PHE A N 1
ATOM 2845 C CA . PHE A 1 381 ? 27.928 9.319 -11.438 1.00 93.12 381 PHE A CA 1
ATOM 2846 C C . PHE A 1 381 ? 29.151 8.407 -11.424 1.00 93.12 381 PHE A C 1
ATOM 2848 O O . PHE A 1 381 ? 30.274 8.865 -11.646 1.00 93.12 381 PHE A O 1
ATOM 2855 N N . TYR A 1 382 ? 28.932 7.115 -11.197 1.00 95.12 382 TYR A N 1
ATOM 2856 C CA . TYR A 1 382 ? 29.965 6.087 -11.120 1.00 95.12 382 TYR A CA 1
ATOM 2857 C C . TYR A 1 382 ? 29.828 5.139 -12.308 1.00 95.12 382 TYR A C 1
ATOM 2859 O O . TYR A 1 382 ? 28.744 4.631 -12.599 1.00 95.12 382 TYR A O 1
ATOM 2867 N N . THR A 1 383 ? 30.941 4.890 -12.990 1.00 94.38 383 THR A N 1
ATOM 2868 C CA . THR A 1 383 ? 31.006 4.003 -14.157 1.00 94.38 383 THR A CA 1
ATOM 2869 C C . THR A 1 383 ? 31.804 2.750 -13.824 1.00 94.38 383 THR A C 1
ATOM 2871 O O . THR A 1 383 ? 32.864 2.816 -13.195 1.00 94.38 383 THR A O 1
ATOM 2874 N N . TYR A 1 384 ? 31.304 1.596 -14.259 1.00 94.69 384 TYR A N 1
ATOM 2875 C CA . TYR A 1 384 ? 31.925 0.289 -14.058 1.00 94.69 384 TYR A CA 1
ATOM 2876 C C . TYR A 1 384 ? 31.884 -0.524 -15.354 1.00 94.69 384 TYR A C 1
ATOM 2878 O O . TYR A 1 384 ? 31.044 -0.292 -16.225 1.00 94.69 384 TYR A O 1
ATOM 2886 N N . TYR A 1 385 ? 32.765 -1.515 -15.450 1.00 94.62 385 TYR A N 1
ATOM 2887 C CA . TYR A 1 385 ? 32.774 -2.512 -16.518 1.00 94.62 385 TYR A CA 1
ATOM 2888 C C . TYR A 1 385 ? 32.870 -3.925 -15.930 1.00 94.62 385 TYR A C 1
ATOM 2890 O O . TYR A 1 385 ? 33.313 -4.105 -14.792 1.00 94.62 385 TYR A O 1
ATOM 2898 N N . SER A 1 386 ? 32.485 -4.931 -16.707 1.00 88.12 386 SER A N 1
ATOM 2899 C CA . SER A 1 386 ? 32.742 -6.338 -16.403 1.00 88.12 386 SER A CA 1
ATOM 2900 C C . SER A 1 386 ? 32.968 -7.139 -17.687 1.00 88.12 386 SER A C 1
ATOM 2902 O O . SER A 1 386 ? 32.508 -6.759 -18.764 1.00 88.12 386 SER A O 1
ATOM 2904 N N . PHE A 1 387 ? 33.662 -8.269 -17.558 1.00 88.88 387 PHE A N 1
ATOM 2905 C CA . PHE A 1 387 ? 33.798 -9.268 -18.618 1.00 88.88 387 PHE A CA 1
ATOM 2906 C C . PHE A 1 387 ? 32.740 -10.380 -18.517 1.00 88.88 387 PHE A C 1
ATOM 2908 O O . PHE A 1 387 ? 32.532 -11.093 -19.494 1.00 88.88 387 PHE A O 1
ATOM 2915 N N . ASN A 1 388 ? 32.072 -10.534 -17.362 1.00 79.38 388 ASN A N 1
ATOM 2916 C CA . ASN A 1 388 ? 31.145 -11.642 -17.088 1.00 79.38 388 ASN A CA 1
ATOM 2917 C C . ASN A 1 388 ? 29.753 -11.227 -16.580 1.00 79.38 388 ASN A C 1
ATOM 2919 O O . ASN A 1 388 ? 28.953 -12.104 -16.277 1.00 79.38 388 ASN A O 1
ATOM 2923 N N . GLY A 1 389 ? 29.472 -9.930 -16.428 1.00 72.19 389 GLY A N 1
ATOM 2924 C CA . GLY A 1 389 ? 28.170 -9.431 -15.962 1.00 72.19 389 GLY A CA 1
ATOM 2925 C C . GLY A 1 389 ? 27.890 -9.620 -14.467 1.00 72.19 389 GLY A C 1
ATOM 2926 O O . GLY A 1 389 ? 26.861 -9.161 -13.988 1.00 72.19 389 GLY A O 1
ATOM 2927 N N . VAL A 1 390 ? 28.809 -10.236 -13.716 1.00 73.19 390 VAL A N 1
ATOM 2928 C CA . VAL A 1 390 ? 28.676 -10.472 -12.267 1.00 73.19 390 VAL A CA 1
ATOM 2929 C C . VAL A 1 390 ? 29.611 -9.546 -11.490 1.00 73.19 390 VAL A C 1
ATOM 2931 O O . VAL A 1 390 ? 29.181 -8.776 -10.634 1.00 73.19 390 VAL A O 1
ATOM 2934 N N . ASN A 1 391 ? 30.906 -9.573 -11.814 1.00 82.12 391 ASN A N 1
ATOM 2935 C CA . ASN A 1 391 ? 31.930 -8.836 -11.074 1.00 82.12 391 ASN A CA 1
ATOM 2936 C C . ASN A 1 391 ? 32.233 -7.501 -11.762 1.00 82.12 391 ASN A C 1
ATOM 2938 O O . ASN A 1 391 ? 32.959 -7.464 -12.758 1.00 82.12 391 ASN A O 1
ATOM 2942 N N . PHE A 1 392 ? 31.682 -6.404 -11.236 1.00 89.50 392 PHE A N 1
ATOM 2943 C CA . PHE A 1 392 ? 31.857 -5.059 -11.792 1.00 89.50 392 PHE A CA 1
ATOM 2944 C C . PHE A 1 392 ? 33.062 -4.325 -11.202 1.00 89.50 392 PHE A C 1
ATOM 2946 O O . PHE A 1 392 ? 33.091 -3.967 -10.028 1.00 89.50 392 PHE A O 1
ATOM 2953 N N . SER A 1 393 ? 34.043 -4.044 -12.056 1.00 95.75 393 SER A N 1
ATOM 2954 C CA . SER A 1 393 ? 35.232 -3.260 -11.728 1.00 95.75 393 SER A CA 1
ATOM 2955 C C . SER A 1 393 ? 35.022 -1.780 -12.045 1.00 95.75 393 SER A C 1
ATOM 2957 O O . SER A 1 393 ? 34.522 -1.420 -13.110 1.00 95.75 393 SER A O 1
ATOM 2959 N N . PHE A 1 394 ? 35.443 -0.904 -11.134 1.00 97.00 394 PHE A N 1
ATOM 2960 C CA . PHE A 1 394 ? 35.327 0.548 -11.285 1.00 97.00 394 PHE A CA 1
ATOM 2961 C C . PHE A 1 394 ? 36.143 1.082 -12.479 1.00 97.00 394 PHE A C 1
ATOM 2963 O O . PHE A 1 394 ? 37.281 0.656 -12.727 1.00 97.00 394 PHE A O 1
ATOM 2970 N N . VAL A 1 395 ? 35.560 2.023 -13.225 1.00 95.81 395 VAL A N 1
ATOM 2971 C CA . VAL A 1 395 ? 36.206 2.762 -14.320 1.00 95.81 395 VAL A CA 1
ATOM 2972 C C . VAL A 1 395 ? 36.597 4.152 -13.836 1.00 95.81 395 VAL A C 1
ATOM 2974 O O . VAL A 1 395 ? 37.791 4.411 -13.702 1.00 95.81 395 VAL A O 1
ATOM 2977 N N . THR A 1 396 ? 35.611 5.011 -13.565 1.00 96.12 396 THR A N 1
ATOM 2978 C CA . THR A 1 396 ? 35.796 6.366 -13.026 1.00 96.12 396 THR A CA 1
ATOM 2979 C C . THR A 1 396 ? 34.501 6.899 -12.395 1.00 96.12 396 THR A C 1
ATOM 2981 O O . THR A 1 396 ? 33.416 6.354 -12.631 1.00 96.12 396 THR A O 1
ATOM 2984 N N . ALA A 1 397 ? 34.607 7.978 -11.619 1.00 95.50 397 ALA A N 1
ATOM 2985 C CA . ALA A 1 397 ? 33.484 8.736 -11.078 1.00 95.50 397 ALA A CA 1
ATOM 2986 C C . ALA A 1 397 ? 33.543 10.192 -11.562 1.00 95.50 397 ALA A C 1
ATOM 2988 O O . ALA A 1 397 ? 34.623 10.761 -11.719 1.00 95.50 397 ALA A O 1
ATOM 2989 N N . GLN A 1 398 ? 32.380 10.797 -11.780 1.00 94.31 398 GLN A N 1
ATOM 2990 C CA . GLN A 1 398 ? 32.229 12.160 -12.282 1.00 94.31 398 GLN A CA 1
ATOM 2991 C C . GLN A 1 398 ? 31.182 12.891 -11.444 1.00 94.31 398 GLN A C 1
ATOM 2993 O O . GLN A 1 398 ? 30.038 12.449 -11.364 1.00 94.31 398 GLN A O 1
ATOM 2998 N N . TYR A 1 399 ? 31.552 14.038 -10.871 1.00 93.88 399 TYR A N 1
ATOM 2999 C CA . TYR A 1 399 ? 30.566 14.980 -10.349 1.00 93.88 399 TYR A CA 1
ATOM 3000 C C . TYR A 1 399 ? 29.922 15.720 -11.523 1.00 93.88 399 TYR A C 1
ATOM 3002 O O . TYR A 1 399 ? 30.630 16.300 -12.354 1.00 93.88 399 TYR A O 1
ATOM 3010 N N . LEU A 1 400 ? 28.597 15.680 -11.613 1.00 89.31 400 LEU A N 1
ATOM 3011 C CA . LEU A 1 400 ? 27.820 16.272 -12.692 1.00 89.31 400 LEU A CA 1
ATOM 3012 C C . LEU A 1 400 ? 26.440 16.669 -12.163 1.00 89.31 400 LEU A C 1
ATOM 3014 O O . LEU A 1 400 ? 25.577 15.825 -11.954 1.00 89.31 400 LEU A O 1
ATOM 3018 N N . SER A 1 401 ? 26.235 17.970 -11.953 1.00 87.44 401 SER A N 1
ATOM 3019 C CA . SER A 1 401 ? 24.943 18.493 -11.502 1.00 87.44 401 SER A CA 1
ATOM 3020 C C . SER A 1 401 ? 23.909 18.418 -12.626 1.00 87.44 401 SER A C 1
ATOM 3022 O O . SER A 1 401 ? 24.004 19.172 -13.601 1.00 87.44 401 SER A O 1
ATOM 3024 N N . MET A 1 402 ? 22.935 17.519 -12.480 1.00 75.88 402 MET A N 1
ATOM 3025 C CA . MET A 1 402 ? 21.730 17.447 -13.308 1.00 75.88 402 MET A CA 1
ATOM 3026 C C . MET A 1 402 ? 20.496 17.672 -12.434 1.00 75.88 402 MET A C 1
ATOM 3028 O O . MET A 1 402 ? 20.399 17.078 -11.356 1.00 75.88 402 MET A O 1
ATOM 3032 N N . ASN A 1 403 ? 19.553 18.486 -12.905 1.00 61.06 403 ASN A N 1
ATOM 3033 C CA . ASN A 1 403 ? 18.298 18.774 -12.197 1.00 61.06 403 ASN A CA 1
ATOM 3034 C C . ASN A 1 403 ? 17.411 17.498 -12.067 1.00 61.06 403 ASN A C 1
ATOM 3036 O O . ASN A 1 403 ? 17.784 16.441 -12.578 1.00 61.06 403 ASN A O 1
ATOM 3040 N N . ALA A 1 404 ? 16.262 17.559 -11.363 1.00 44.84 404 ALA A N 1
ATOM 3041 C CA . ALA A 1 404 ? 15.405 16.379 -11.103 1.00 44.84 404 ALA A CA 1
ATOM 3042 C C . ALA A 1 404 ? 13.874 16.670 -11.019 1.00 44.84 404 ALA A C 1
ATOM 3044 O O . ALA A 1 404 ? 13.503 17.124 -9.953 1.00 44.84 404 ALA A O 1
ATOM 3045 N N . TRP A 1 405 ? 13.076 16.338 -12.080 1.00 29.45 405 TRP A N 1
ATOM 3046 C CA . TRP A 1 405 ? 11.585 16.240 -12.415 1.00 29.45 405 TRP A CA 1
ATOM 3047 C C . TRP A 1 405 ? 10.575 17.371 -12.879 1.00 29.45 405 TRP A C 1
ATOM 3049 O O . TRP A 1 405 ? 9.990 18.097 -12.081 1.00 29.45 405 TRP A O 1
ATOM 3059 N N . LYS A 1 406 ? 10.096 17.370 -14.148 1.00 29.59 406 LYS A N 1
ATOM 3060 C CA . LYS A 1 406 ? 8.791 18.009 -14.484 1.00 29.59 406 LYS A CA 1
ATOM 3061 C C . LYS A 1 406 ? 8.038 17.377 -15.661 1.00 29.59 406 LYS A C 1
ATOM 3063 O O . LYS A 1 406 ? 8.619 17.104 -16.703 1.00 29.59 406 LYS A O 1
ATOM 3068 N N . SER A 1 407 ? 6.730 17.196 -15.481 1.00 26.02 407 SER A N 1
ATOM 3069 C CA . SER A 1 407 ? 5.805 16.523 -16.399 1.00 26.02 407 SER A CA 1
ATOM 3070 C C . SER A 1 407 ? 5.127 17.457 -17.416 1.00 26.02 407 SER A C 1
ATOM 3072 O O . SER A 1 407 ? 4.820 18.606 -17.101 1.00 26.02 407 SER A O 1
ATOM 3074 N N . VAL A 1 408 ? 4.867 16.923 -18.619 1.00 22.05 408 VAL A N 1
ATOM 3075 C CA . VAL A 1 408 ? 3.738 17.174 -19.553 1.00 22.05 408 VAL A CA 1
ATOM 3076 C C . VAL A 1 408 ? 3.857 16.153 -20.713 1.00 22.05 408 VAL A C 1
ATOM 3078 O O . VAL A 1 408 ? 4.915 15.561 -20.905 1.00 22.05 408 VAL A O 1
ATOM 3081 N N . TRP A 1 409 ? 2.756 15.878 -21.421 1.00 22.48 409 TRP A N 1
ATOM 3082 C CA . TRP A 1 409 ? 2.573 14.740 -22.346 1.00 22.48 409 TRP A CA 1
ATOM 3083 C C . TRP A 1 409 ? 3.094 15.010 -23.811 1.00 22.48 409 TRP A C 1
ATOM 3085 O O . TRP A 1 409 ? 3.743 16.036 -24.018 1.00 22.48 409 TRP A O 1
ATOM 3095 N N . PRO A 1 410 ? 2.924 14.097 -24.805 1.00 40.81 410 PRO A N 1
ATOM 3096 C CA . PRO A 1 410 ? 3.818 13.868 -25.977 1.00 40.81 410 PRO A CA 1
ATOM 3097 C C . PRO A 1 410 ? 3.814 14.979 -27.070 1.00 40.81 410 PRO A C 1
ATOM 3099 O O . PRO A 1 410 ? 2.923 15.830 -27.022 1.00 40.81 410 PRO A O 1
ATOM 3102 N N . PRO A 1 411 ? 4.724 14.980 -28.098 1.00 34.03 411 PRO A N 1
ATOM 3103 C CA . PRO A 1 411 ? 5.335 13.777 -28.708 1.00 34.03 411 PRO A CA 1
ATOM 3104 C C . PRO A 1 411 ? 6.790 13.811 -29.259 1.00 34.03 411 PRO A C 1
ATOM 3106 O O . PRO A 1 411 ? 7.411 14.854 -29.445 1.00 34.03 411 PRO A O 1
ATOM 3109 N N . SER A 1 412 ? 7.215 12.615 -29.707 1.00 24.33 412 SER A N 1
ATOM 3110 C CA . SER A 1 412 ? 8.022 12.303 -30.916 1.00 24.33 412 SER A CA 1
ATOM 3111 C C . SER A 1 412 ? 9.536 11.970 -30.811 1.00 24.33 412 SER A C 1
ATOM 3113 O O . SER A 1 412 ? 10.391 12.843 -30.730 1.00 24.33 412 SER A O 1
ATOM 3115 N N . ALA A 1 413 ? 9.826 10.669 -31.001 1.00 23.39 413 ALA A N 1
ATOM 3116 C CA . ALA A 1 413 ? 10.507 10.092 -32.184 1.00 23.39 413 ALA A CA 1
ATOM 3117 C C . ALA A 1 413 ? 12.023 9.720 -32.185 1.00 23.39 413 ALA A C 1
ATOM 3119 O O . ALA A 1 413 ? 12.901 10.555 -32.361 1.00 23.39 413 ALA A O 1
ATOM 3120 N N . ILE A 1 414 ? 12.261 8.399 -32.088 1.00 26.66 414 ILE A N 1
ATOM 3121 C CA . ILE A 1 414 ? 13.105 7.428 -32.844 1.00 26.66 414 ILE A CA 1
ATOM 3122 C C . ILE A 1 414 ? 14.504 7.855 -33.376 1.00 26.66 414 ILE A C 1
ATOM 3124 O O . ILE A 1 414 ? 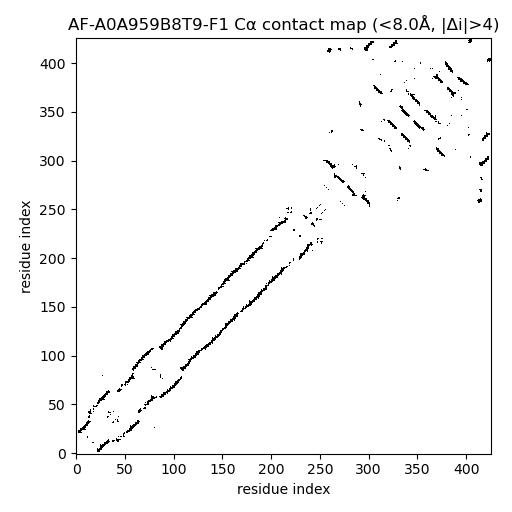14.473 8.755 -34.195 1.00 26.66 414 ILE A O 1
ATOM 3128 N N . SER A 1 415 ? 15.716 7.250 -33.161 1.00 28.28 415 SER A N 1
ATOM 3129 C CA . SER A 1 415 ? 16.430 6.321 -32.205 1.00 28.28 415 SER A CA 1
ATOM 3130 C C . SER A 1 415 ? 17.805 5.831 -32.794 1.00 28.28 415 SER A C 1
ATOM 3132 O O . SER A 1 415 ? 18.043 6.106 -33.962 1.00 28.28 415 SER A O 1
ATOM 3134 N N . ARG A 1 416 ? 18.828 5.136 -32.217 1.00 29.27 416 ARG A N 1
ATOM 3135 C CA . ARG A 1 416 ? 19.049 3.946 -31.343 1.00 29.27 416 ARG A CA 1
ATOM 3136 C C . ARG A 1 416 ? 20.456 3.927 -30.641 1.00 29.27 416 ARG A C 1
ATOM 3138 O O . ARG A 1 416 ? 21.467 3.875 -31.329 1.00 29.27 416 ARG A O 1
ATOM 3145 N N . ALA A 1 417 ? 20.517 3.922 -29.296 1.00 28.00 417 ALA A N 1
ATOM 3146 C CA . ALA A 1 417 ? 21.680 3.753 -28.372 1.00 28.00 417 ALA A CA 1
ATOM 3147 C C . ALA A 1 417 ? 21.179 3.840 -26.914 1.00 28.00 417 ALA A C 1
ATOM 3149 O O . ALA A 1 417 ? 20.435 4.771 -26.623 1.00 28.00 417 ALA A O 1
ATOM 3150 N N . GLN A 1 418 ? 21.536 2.934 -25.994 1.00 36.06 418 GLN A N 1
ATOM 3151 C CA . GLN A 1 418 ? 20.909 2.918 -24.657 1.00 36.06 418 GLN A CA 1
ATOM 3152 C C . GLN A 1 418 ? 21.244 4.171 -23.829 1.00 36.06 418 GLN A C 1
ATOM 3154 O O . GLN A 1 418 ? 22.373 4.379 -23.384 1.00 36.06 418 GLN A O 1
ATOM 3159 N N . GLN A 1 419 ? 20.242 5.022 -23.623 1.00 35.56 419 GLN A N 1
ATOM 3160 C CA . GLN A 1 419 ? 20.411 6.362 -23.081 1.00 35.56 419 GLN A CA 1
ATOM 3161 C C . GLN A 1 419 ? 19.224 6.757 -22.209 1.00 35.56 419 GLN A C 1
ATOM 3163 O O . GLN A 1 419 ? 18.146 7.095 -22.689 1.00 35.56 419 GLN A O 1
ATOM 3168 N N . LEU A 1 420 ? 19.473 6.837 -20.917 1.00 34.84 420 LEU A N 1
ATOM 3169 C CA . LEU A 1 420 ? 18.534 7.300 -19.926 1.00 34.84 420 LEU A CA 1
ATOM 3170 C C . LEU A 1 420 ? 18.347 8.814 -20.064 1.00 34.84 420 LEU A C 1
ATOM 3172 O O . LEU A 1 420 ? 19.322 9.577 -20.105 1.00 34.84 420 LEU A O 1
ATOM 3176 N N . ARG A 1 421 ? 17.094 9.259 -20.097 1.00 30.39 421 ARG A N 1
ATOM 3177 C CA . ARG A 1 421 ? 16.751 10.625 -19.702 1.00 30.39 421 ARG A CA 1
ATOM 3178 C C . ARG A 1 421 ? 16.654 10.651 -18.181 1.00 30.39 421 ARG A C 1
ATOM 3180 O O . ARG A 1 421 ? 16.137 9.719 -17.572 1.00 30.39 421 ARG A O 1
ATOM 3187 N N . LEU A 1 422 ? 17.150 11.720 -17.581 1.00 28.84 422 LEU A N 1
ATOM 3188 C CA . LEU A 1 422 ? 16.919 12.042 -16.185 1.00 28.84 422 LEU A CA 1
ATOM 3189 C C . LEU A 1 422 ? 15.949 13.214 -16.131 1.00 28.84 422 LEU A C 1
ATOM 3191 O O . LEU A 1 422 ? 16.137 14.211 -16.829 1.00 28.84 422 LEU A O 1
ATOM 3195 N N . CYS A 1 423 ? 14.913 13.069 -15.314 1.00 23.92 423 CYS A N 1
ATOM 3196 C CA . CYS A 1 423 ? 13.865 14.069 -15.108 1.00 23.92 423 CYS A CA 1
ATOM 3197 C C . CYS A 1 423 ? 14.483 15.437 -14.693 1.00 23.92 423 CYS A C 1
ATOM 3199 O O . CYS A 1 423 ? 15.540 15.430 -14.080 1.00 23.92 423 CYS A O 1
ATOM 3201 N N . SER A 1 424 ? 13.850 16.616 -14.885 1.00 23.44 424 SER A N 1
ATOM 3202 C CA . SER A 1 424 ? 14.401 17.937 -14.422 1.00 23.44 424 SER A CA 1
ATOM 3203 C C . SER A 1 424 ? 13.389 18.933 -13.771 1.00 23.44 424 SER A C 1
ATOM 3205 O O . SER A 1 424 ? 12.402 19.266 -14.413 1.00 23.44 424 SER A O 1
ATOM 3207 N N . ALA A 1 425 ? 13.605 19.431 -12.526 1.00 25.97 425 ALA A N 1
ATOM 3208 C CA . ALA A 1 425 ? 12.611 20.224 -11.741 1.00 25.97 425 ALA A CA 1
ATOM 3209 C C . ALA A 1 425 ? 13.092 21.469 -10.976 1.00 25.97 425 ALA A C 1
ATOM 3211 O O . ALA A 1 425 ? 14.295 21.674 -10.811 1.00 25.97 425 ALA A O 1
ATOM 3212 N N . MET A 1 426 ? 12.049 22.130 -10.429 1.00 28.98 426 MET A N 1
ATOM 3213 C CA . MET A 1 426 ? 11.933 23.058 -9.287 1.00 28.98 426 MET A CA 1
ATOM 3214 C C . MET A 1 426 ? 12.873 24.260 -9.328 1.00 28.98 426 MET A C 1
ATOM 3216 O O . MET A 1 426 ? 13.912 24.245 -8.636 1.00 28.98 426 MET A O 1
#

Radius of gyration: 28.87 Å; Cα contacts (8 Å, |Δi|>4): 1273; chains: 1; bounding box: 75×41×83 Å

Secondary structure (DSSP, 8-state):
----EESS-EEE-SHHHHHT---SEESS-EEEE--TTTSTT------GGGGG--EESS-EEEES---SEEE-TT--EE--S--TT-SEEEEE--SS--EEE-TT--EE-SEEEEE-TT--EEE-TT----SS-EEEEE--TT--EEE-----EESS-EEEES-TT--B----TT--EESS-EEEE--TT--B-GGGTT--EEEEEEEEES-TT----GGGHHHHHSTTSEEEEEEESSSTTSSSHHHHHHHSSS---EEEEES---S--------TTT------SS----SS---EEEEE-EE-SS-EEEEE-----TT--EEEEEES-SSTT--EEEEEE-SSSEEEEEEESSTTSPPEEEEEE-S---EEEEEEETTEEEEEEESSSSS-EEEEEEE--------------B--SBEEEE----

Foldseek 3Di:
DPADEAEAEDEAQACVSLLPDDHQEYQAEYHYHPDPVRHVPHGAADNVSQLSHQEYNAEYEHAQHQHQEAENARHAEQHDPPDPVAGEHYYEHRARHQYHAHANHAEGEAEYEDAYANHQEDHHQNHQYDYNYDYADEHNCNHAYYEAARHQEAAEEYYDENNQNHQEQLHQLNHAYYLEEYYAYQNANHAYYCSCLNYQAHNYEYHHANHANHQDPLSCPNCVVDPNRYPYYHFDHYHQCGHDPVSNCVNNPLPVQDFAFEDAQDPDWDADQDDPVVHGDGDTHHDPPFQQKDRAFAREGEDFDKDKDKDFQPDDDPPDKAFEKEFLDSYMQTWIWTWIDPQAQWIWIWTDQDRSDTIDIDIFRHHQQRMKMWTDDQQKIWIWGDNPRPDTDTDDMDRHDRAGADDDDDDDDHGDGHYYYHHHDD

Solvent-accessible surface area (backbone atoms only — not comparable to full-atom values): 20647 Å² total; per-residue (Å²): 130,81,86,31,73,42,89,45,64,52,77,34,29,25,32,73,50,38,70,67,46,70,42,27,32,29,58,22,33,42,42,36,37,18,36,88,92,61,13,84,88,37,58,26,54,67,61,64,51,50,36,56,30,30,39,32,22,15,30,39,38,44,30,35,29,60,27,45,65,52,50,34,59,42,28,30,40,32,32,81,68,79,42,97,86,52,34,27,42,37,41,37,59,20,69,50,20,30,38,39,37,27,60,42,24,31,40,44,30,23,36,38,38,41,30,23,65,40,23,31,35,43,37,29,61,44,24,31,46,56,59,64,19,28,41,37,42,40,52,19,45,48,21,54,43,64,42,36,48,47,26,40,43,36,53,24,33,46,34,47,28,35,23,34,47,24,40,53,39,71,27,28,54,47,25,31,38,27,57,18,31,40,38,43,33,41,19,52,43,19,40,43,52,71,10,50,61,46,43,56,36,27,55,23,39,44,34,41,26,43,18,59,47,22,28,68,50,44,67,49,48,69,33,71,68,39,88,79,24,45,61,40,81,46,44,35,57,26,17,82,37,25,40,29,66,66,33,28,65,62,61,45,38,82,44,73,57,45,44,31,47,18,70,69,24,58,70,79,46,56,89,58,64,71,46,94,83,78,39,65,68,72,35,61,46,45,82,67,80,52,50,78,56,40,22,37,28,19,29,22,34,81,48,68,85,60,51,76,50,74,49,71,58,84,79,76,63,92,93,44,72,48,48,48,31,42,22,46,40,77,54,57,37,40,29,34,42,34,45,29,24,59,76,44,49,40,38,41,36,38,38,22,83,44,70,69,44,58,42,50,79,48,79,43,86,38,77,51,35,36,16,41,34,46,34,41,56,89,42,38,38,42,35,31,30,13,70,76,76,74,68,71,44,82,72,53,73,45,83,47,87,58,61,62,50,69,90,79,83,88,88,88,58,56,27,34,40,48,32,34,30,30,32,44,42,135

Mean predicted aligned error: 13.31 Å

Nearest PDB structures (foldseek):
  6ms3-assembly1_B  TM=6.699E-01  e=4.855E-01  Bacillus licheniformis DSM 13 = ATCC 14580
  3o12-assembly1_A  TM=5.079E-01  e=4.237E-01  Saccharomyces cerevisiae
  6ms2-assembly1_A-2  TM=6.263E-01  e=1.442E+00  Bacillus licheniformis DSM 13 = ATCC 14580
  3mep-assembly1_A  TM=4.984E-01  e=1.259E+00  Pectobacterium atrosepticum SCRI1043

Sequence (426 aa):
MQAQVLNGSISLFTQTQVNNFNYTEVTGYVLINGGPLFNGGDPITDLSPLASLEKVGEFFQIAFVDDTEIILPNLVSVEENGGIFGNTFNITQNPEATILSLPSFTTAYGDIYIQMAKLETIDLPALTAVNATRFTILSNPELTTLNVPNIQTLASWLRIINNDKLTEISSFNNLTNILGSLEIVGNDQLSSITGLSALMTIGGTLRVGQNPQLADCCLFQPLLETPGAVGGTIISANANGCQSISQIFEYCSPCPWETVDIGNPGAGNAYDLGDCETGFTINAGAANNSPGSDNIASITQELCGDFQITTQVASITPNGYAGLMARESGAAGSKMIGVYSNHSSVVRMESRSVTNGPKAMNFFQKPAPYWLKLVRQGNWFYTYYSFNGVNFSFVTAQYLSMNAWKSVWPPSAISRAQQLRLCSAM

pLDDT: mean 84.24, std 17.22, range [22.05, 98.81]